Protein AF-0000000087634430 (afdb_homodimer)

Nearest PDB structures (foldseek):
  4m4r-assembly3_E  TM=9.318E-01  e=1.344E-32  Homo sapiens
  8tv1-assembly1_C  TM=9.055E-01  e=3.245E-29  Homo sapiens
  2x11-assembly1_A  TM=8.859E-01  e=1.292E-27  Homo sapiens
  8tv5-assembly1_F  TM=9.088E-01  e=1.309E-26  Homo sapiens
  3mx0-assembly2_C  TM=8.850E-01  e=1.309E-26  Homo sapiens

Radius of gyration: 27.35 Å; Cα contacts (8 Å, |Δi|>4): 1348; chains: 2; bounding box: 59×90×73 Å

Foldseek 3Di:
DQPCPVPPPDQKDFQDKQQPDPDDQPWAKPPPLAKDWDWDADPVRDIGIKIWGAPLLDPFAKMKTKGFWTFPAPAFKKKKKWKKAFADPVLDPPRVGDEDQKKWKWKFADQDRDADNCPPHRDCPPTGTFDIDGFPDHHRDPDPGDIGIDMTMAGRHDHRTMMMMMIDRRTGMMTGMMIMIFGWAPWDADQQWIWHIGGEDGDQADKDKTFTDGHPQKDWDFDDFIWIAGRRRGIDDTHGHIGGHPQWDDDDNNHDTHGPPD/DQPCPVPPPDQKDFQDKQQPDPDDQPWAKPPPLAKDWDWDADPVRDIGIKIWGAPLLDPFAKMKTKGFWTFPAPAFKKKKKWKKAFADPVLDPPRVGDEDQKKWKWKFADQDRDADNCPPHRDCPPTGTQDIDGFPDHHRDPDPGDIGIDMTMAGRHDHRTMMMMMIDRRTGMMTGMMIMIFGWAPWDADQQWIWHIGGEDGDQADKDKTFTDGHPQKDWDFDDFIWIAGRRRGIDDTHGHIGGHPQWDDDDNNHDTHGPPD

Sequence (524 aa):
LALDDKSGANKDKTLMDTKWATTELAWTAHPETGWEEVSGYDDAMNPIRTYQVCNVRELNQNNWLRSDFIPRKDVLRVYVEMKFTVRDCNSI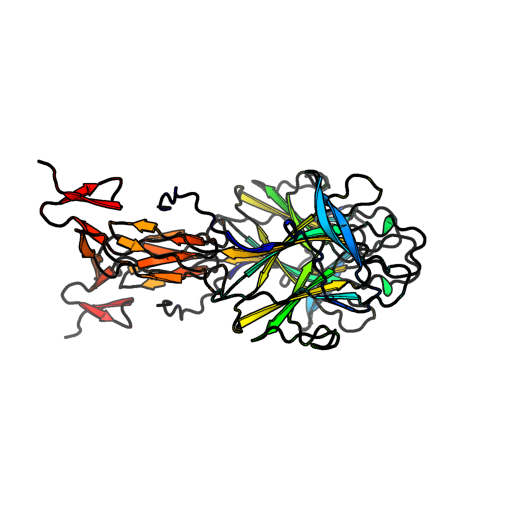PNIPGSCKETFNLFYYESDSDSATATSPFWMENPYVKVDTIAPDESFSMLESGRVNTKVRSFGPLSKAGFYLAFQDLGACMSLISVRVFYKKCSTTIANFAVFPETATGAEATSLVIAPGTCVPNALEVSVPLKLYCNGDGEWMVPVGACTCMAGFEPAMKDTQSLVTGRLALDDKSGANKDKTLMDTKWATTELAWTAHPETGWEEVSGYDDAMNPIRTYQVCNVRELNQNNWLRSDFIPRKDVLRVYVEMKFTVRDCNSIPNIPGSCKETFNLFYYESDSDSATATSPFWMENPYVKVDTIAPDESFSMLESGRVNTKVRSFGPLSKAGFYLAFQDLGACMSLISVRVFYKKCSTTIANFAVFPETATGAEATSLVIAPGTCVPNALEVSVPLKLYCNGDGEWMVPVGACTCMAGFEPAMKDTQSLVTGR

Secondary structure (DSSP, 8-state):
------S---SEEEEEEGGG--S---PEEESTTTSEEEEEE-TT--EEEEEEEE-TTSSS--EEEE---EE-TT-S-EEEEEEEEEB-GGGSTT--S--B--EEEEEEEESSS---SSSS-SSTTTSEEEEEE--S--B-SSS----EEEEEEE----SSEEEEEEEESSBEEEEEEEEEEEEEEPPEEETTEEE--EE--SSTT--EEEE-EEPTTEEEEEEEEEEEE-TTS-EEEEEEEEEEPTTEEEETTTTEEEE---/----------SEEEEEEGGG--S---PEEESTTTSEEEEEE-TT--EEEEEEEE-TTSSS--EEEE---EE-TT-S-EEEEEEEEEB-GGGSTT--S--B--EEEEEEEESSS---SSSS-SSTTTSEEEEEE--S--B-SSSS---EEEEEEE----SSEEEEEEEESSBEEEEEEEEEEEEEEPPEEETTEEE--EE--SSTT--EEEE-EEPTTEEEEEEEEEEEE-TTS-EEEEEEEEEEPTTEEEETTTTEEEE---

Structure (mmCIF, N/CA/C/O backbone):
data_AF-0000000087634430-model_v1
#
loop_
_entity.id
_entity.type
_entity.pdbx_description
1 polymer 'receptor protein-tyrosine kinase'
#
loop_
_atom_site.group_PDB
_atom_site.id
_atom_site.type_symbol
_atom_site.label_atom_id
_atom_site.label_alt_id
_atom_site.label_comp_id
_atom_site.label_asym_id
_atom_site.label_entity_id
_atom_site.label_seq_id
_atom_site.pdbx_PDB_ins_code
_atom_site.Cartn_x
_atom_site.Cartn_y
_atom_site.Cartn_z
_atom_site.occupancy
_atom_site.B_iso_or_equiv
_atom_site.auth_seq_id
_atom_site.auth_comp_id
_atom_site.auth_asym_id
_atom_site.auth_atom_id
_atom_site.pdbx_PDB_model_num
ATOM 1 N N . LEU A 1 1 ? 4.633 16.234 17.688 1 29.11 1 LEU A N 1
ATOM 2 C CA . LEU A 1 1 ? 3.727 16.094 18.812 1 29.11 1 LEU A CA 1
ATOM 3 C C . LEU A 1 1 ? 2.535 15.219 18.453 1 29.11 1 LEU A C 1
ATOM 5 O O . LEU A 1 1 ? 1.63 15.656 17.734 1 29.11 1 LEU A O 1
ATOM 9 N N . ALA A 1 2 ? 2.768 14 18.312 1 38 2 ALA A N 1
ATOM 10 C CA . ALA A 1 2 ? 1.656 13.055 18.203 1 38 2 ALA A CA 1
ATOM 11 C C . ALA A 1 2 ? 0.63 13.297 19.312 1 38 2 ALA A C 1
ATOM 13 O O . ALA A 1 2 ? 0.979 13.336 20.5 1 38 2 ALA A O 1
ATOM 14 N N . LEU A 1 3 ? -0.411 14.094 19.062 1 42.62 3 LEU A N 1
ATOM 15 C CA . LEU A 1 3 ? -1.459 14.148 20.078 1 42.62 3 LEU A CA 1
ATOM 16 C C . LEU A 1 3 ? -1.725 12.758 20.656 1 42.62 3 LEU A C 1
ATOM 18 O O . LEU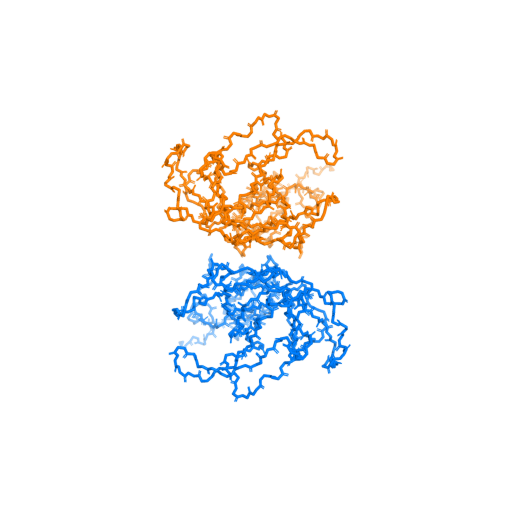 A 1 3 ? -1.618 11.758 19.938 1 42.62 3 LEU A O 1
ATOM 22 N N . ASP A 1 4 ? -1.306 12.609 21.906 1 40.81 4 ASP A N 1
ATOM 23 C CA . ASP A 1 4 ? -1.642 11.422 22.688 1 40.81 4 ASP A CA 1
ATOM 24 C C . ASP A 1 4 ? -3.037 10.914 22.328 1 40.81 4 ASP A C 1
ATOM 26 O O . ASP A 1 4 ? -4.039 11.438 22.828 1 40.81 4 ASP A O 1
ATOM 30 N N . ASP A 1 5 ? -3.209 10.703 21.25 1 44.41 5 ASP A N 1
ATOM 31 C CA . ASP A 1 5 ? -4.523 10.109 21.031 1 44.41 5 ASP A CA 1
ATOM 32 C C . ASP A 1 5 ? -4.715 8.875 21.906 1 44.41 5 ASP A C 1
ATOM 34 O O . ASP A 1 5 ? -4.434 7.754 21.469 1 44.41 5 ASP A O 1
ATOM 38 N N . LYS A 1 6 ? -4.41 8.945 23.219 1 38.25 6 LYS A N 1
ATOM 39 C CA . LYS A 1 6 ? -4.762 7.879 24.156 1 38.25 6 LYS A CA 1
ATOM 40 C C . LYS A 1 6 ? -6.164 7.344 23.875 1 38.25 6 LYS A C 1
ATOM 42 O O . LYS A 1 6 ? -6.633 6.43 24.562 1 38.25 6 LYS A O 1
ATOM 47 N N . SER A 1 7 ? -7.086 8.125 23.375 1 41.5 7 SER A N 1
ATOM 48 C CA . SER A 1 7 ? -8.344 7.391 23.328 1 41.5 7 SER A CA 1
ATOM 49 C C . SER A 1 7 ? -8.273 6.25 22.312 1 41.5 7 SER A C 1
ATOM 51 O O . SER A 1 7 ? -8 6.477 21.141 1 41.5 7 SER A O 1
ATOM 53 N N . GLY A 1 8 ? -7.695 5.242 22.578 1 45.12 8 GLY A N 1
ATOM 54 C CA . GLY A 1 8 ? -7.641 3.92 21.969 1 45.12 8 GLY A CA 1
ATOM 55 C C . GLY A 1 8 ? -8.734 3.686 20.953 1 45.12 8 GLY A C 1
ATOM 56 O O . GLY A 1 8 ? -9.148 2.547 20.734 1 45.12 8 GLY A O 1
ATOM 57 N N . ALA A 1 9 ? -9.508 4.742 20.672 1 54.06 9 ALA A N 1
ATOM 58 C CA . ALA A 1 9 ? -10.672 4.406 19.875 1 54.06 9 ALA A CA 1
ATOM 59 C C . ALA A 1 9 ? -10.258 3.773 18.547 1 54.06 9 ALA A C 1
ATOM 61 O O . ALA A 1 9 ? -9.195 4.094 18 1 54.06 9 ALA A O 1
ATOM 62 N N . ASN A 1 10 ? -10.938 2.701 18.219 1 62.97 10 ASN A N 1
ATOM 63 C CA . ASN A 1 10 ? -10.742 1.816 17.062 1 62.97 10 ASN A CA 1
ATOM 64 C C . ASN A 1 10 ? -10.742 2.592 15.75 1 62.97 10 ASN A C 1
ATOM 66 O O . ASN A 1 10 ? -11.773 3.133 15.352 1 62.97 10 ASN A O 1
ATOM 70 N N . LYS A 1 11 ? -9.625 2.988 15.18 1 85.94 11 LYS A N 1
ATOM 71 C CA . LYS A 1 11 ? -9.469 3.709 13.922 1 85.94 11 LYS A CA 1
ATOM 72 C C . LYS A 1 11 ? -10.117 2.953 12.773 1 85.94 11 LYS A C 1
ATOM 74 O O . LYS A 1 11 ? -10.469 3.549 11.75 1 85.94 11 LYS A O 1
ATOM 79 N N . ASP A 1 12 ? -10.375 1.751 13.078 1 92.25 12 ASP A N 1
ATOM 80 C CA . ASP A 1 12 ? -10.969 0.952 12.008 1 92.25 12 ASP A CA 1
ATOM 81 C C . ASP A 1 12 ? -12.461 0.738 12.25 1 92.25 12 ASP A C 1
ATOM 83 O O . ASP A 1 12 ? -12.867 0.308 13.328 1 92.25 12 ASP A O 1
ATOM 87 N N . LYS A 1 13 ? -13.234 1.145 11.328 1 93.88 13 LYS A N 1
ATOM 88 C CA . LYS A 1 13 ? -14.672 0.865 11.344 1 93.88 13 LYS A CA 1
ATOM 89 C C . LYS A 1 13 ? -15.039 -0.196 10.312 1 93.88 13 LYS A C 1
ATOM 91 O O . LYS A 1 13 ? -14.68 -0.074 9.141 1 93.88 13 LYS A O 1
ATOM 96 N N . THR A 1 14 ? -15.805 -1.183 10.727 1 95.88 14 THR A N 1
ATOM 97 C CA . THR A 1 14 ? -16.078 -2.344 9.891 1 95.88 14 THR A CA 1
ATOM 98 C C . THR A 1 14 ? -17.375 -2.156 9.109 1 95.88 14 THR A C 1
ATOM 100 O O . THR A 1 14 ? -18.391 -1.76 9.68 1 95.88 14 THR A O 1
ATOM 103 N N . LEU A 1 15 ? -17.344 -2.391 7.832 1 96.56 15 LEU A N 1
ATOM 104 C CA . LEU A 1 15 ? -18.531 -2.371 6.984 1 96.56 15 LEU A CA 1
ATOM 105 C C . LEU A 1 15 ? -19.094 -3.773 6.824 1 96.56 15 LEU A C 1
ATOM 107 O O . LEU A 1 15 ? -20.312 -3.943 6.734 1 96.56 15 LEU A O 1
ATOM 111 N N . MET A 1 16 ? -18.219 -4.711 6.68 1 96.38 16 MET A N 1
ATOM 112 C CA . MET A 1 16 ? -18.594 -6.113 6.52 1 96.38 16 MET A CA 1
ATOM 113 C C . MET A 1 16 ? -17.531 -7.027 7.113 1 96.38 16 MET A C 1
ATOM 115 O O . MET A 1 16 ? -16.328 -6.785 6.945 1 96.38 16 MET A O 1
ATOM 119 N N . ASP A 1 17 ? -17.953 -8.023 7.844 1 95.56 17 ASP A N 1
ATOM 120 C CA . ASP A 1 17 ? -17.047 -9.039 8.398 1 95.56 17 ASP A CA 1
ATOM 121 C C . ASP A 1 17 ? -17.703 -10.414 8.383 1 95.56 17 ASP A C 1
ATOM 123 O O . ASP A 1 17 ? -18.625 -10.688 9.148 1 95.56 17 ASP A O 1
ATOM 127 N N . THR A 1 18 ? -17.172 -11.273 7.566 1 94.81 18 THR A N 1
ATOM 128 C CA . THR A 1 18 ? -17.797 -12.586 7.402 1 94.81 18 THR A CA 1
ATOM 129 C C . THR A 1 18 ? -17.469 -13.492 8.586 1 94.81 18 THR A C 1
ATOM 131 O O . THR A 1 18 ? -18.109 -14.523 8.781 1 94.81 18 THR A O 1
ATOM 134 N N . LYS A 1 19 ? -16.484 -13.148 9.383 1 89 19 LYS A N 1
ATOM 135 C CA . LYS A 1 19 ? -16.094 -13.945 10.547 1 89 19 LYS A CA 1
ATOM 136 C C . LYS A 1 19 ? -17.25 -14.078 11.531 1 89 19 LYS A C 1
ATOM 138 O O . LYS A 1 19 ? -17.344 -15.07 12.25 1 89 19 LYS A O 1
ATOM 143 N N . TRP A 1 20 ? -18.109 -13.102 11.516 1 86 20 TRP A N 1
ATOM 144 C CA . TRP A 1 20 ? -19.156 -13.055 12.539 1 86 20 TRP A CA 1
ATOM 145 C C . TRP A 1 20 ? -20.516 -13.406 11.945 1 86 20 TRP A C 1
ATOM 147 O O . TRP A 1 20 ? -21.547 -13.234 12.594 1 86 20 TRP A O 1
ATOM 157 N N . ALA A 1 21 ? -20.438 -13.844 10.734 1 85.81 21 ALA A N 1
ATOM 158 C CA . ALA A 1 21 ? -21.703 -14.203 10.102 1 85.81 21 ALA A CA 1
ATOM 159 C C . ALA A 1 21 ? -22.328 -15.43 10.773 1 85.81 21 ALA A C 1
ATOM 161 O O . ALA A 1 21 ? -21.625 -16.422 11.023 1 85.81 21 ALA A O 1
ATOM 162 N N . THR A 1 22 ? -23.562 -15.398 11.164 1 79.94 22 THR A N 1
ATOM 163 C CA . THR A 1 22 ? -24.25 -16.484 11.852 1 79.94 22 THR A CA 1
ATOM 164 C C . THR A 1 22 ? -25.141 -17.25 10.875 1 79.94 22 THR A C 1
ATOM 166 O O . THR A 1 22 ? -25.719 -18.281 11.242 1 79.94 22 THR A O 1
ATOM 169 N N . THR A 1 23 ? -25.391 -16.672 9.805 1 84.69 23 THR A N 1
ATOM 170 C CA . THR A 1 23 ? -26.156 -17.328 8.75 1 84.69 23 THR A CA 1
ATOM 171 C C . THR A 1 23 ? -25.297 -17.5 7.496 1 84.69 23 THR A C 1
ATOM 173 O O . THR A 1 23 ? -24.156 -17.047 7.449 1 84.69 23 THR A O 1
ATOM 176 N N . GLU A 1 24 ? -25.875 -18.203 6.59 1 90.25 24 GLU A N 1
ATOM 177 C CA . GLU A 1 24 ? -25.172 -18.375 5.32 1 90.25 24 GLU A CA 1
ATOM 178 C C . GLU A 1 24 ? -24.875 -17.016 4.668 1 90.25 24 GLU A C 1
ATOM 180 O O . GLU A 1 24 ? -25.719 -16.125 4.684 1 90.25 24 GLU A O 1
ATOM 185 N N . LEU A 1 25 ? -23.703 -16.953 4.129 1 93.19 25 LEU A N 1
ATOM 186 C CA . LEU A 1 25 ? -23.344 -15.727 3.414 1 93.19 25 LEU A CA 1
ATOM 187 C C . LEU A 1 25 ? -24.109 -15.625 2.1 1 93.19 25 LEU A C 1
ATOM 189 O O . LEU A 1 25 ? -24.625 -14.555 1.762 1 93.19 25 LEU A O 1
ATOM 193 N N . ALA A 1 26 ? -24.266 -16.766 1.419 1 94.5 26 ALA A N 1
ATOM 194 C CA . ALA A 1 26 ? -25.047 -16.875 0.197 1 94.5 26 ALA A CA 1
ATOM 195 C C . ALA A 1 26 ? -24.547 -15.914 -0.873 1 94.5 26 ALA A C 1
ATOM 197 O O . ALA A 1 26 ? -25.328 -15.211 -1.51 1 94.5 26 ALA A O 1
ATOM 198 N N . TRP A 1 27 ? -23.219 -15.836 -0.969 1 97.44 27 TRP A N 1
ATOM 199 C CA . TRP A 1 27 ? -22.641 -15.055 -2.062 1 97.44 27 TRP A CA 1
ATOM 200 C C . TRP A 1 27 ? -22.906 -15.734 -3.406 1 97.44 27 TRP A C 1
ATOM 202 O O . TRP A 1 27 ? -23.266 -16.906 -3.457 1 97.44 27 TRP A O 1
ATOM 212 N N . THR A 1 28 ? -22.828 -14.953 -4.512 1 97.75 28 THR A N 1
ATOM 213 C CA . THR A 1 28 ? -23.172 -15.469 -5.832 1 97.75 28 THR A CA 1
ATOM 214 C C . THR A 1 28 ? -21.922 -16.062 -6.512 1 97.75 28 THR A C 1
ATOM 216 O O . THR A 1 28 ? -20.922 -15.359 -6.695 1 97.75 28 THR A O 1
ATOM 219 N N . ALA A 1 29 ? -22 -17.297 -6.746 1 97.38 29 ALA A N 1
ATOM 220 C CA . ALA A 1 29 ? -20.906 -17.984 -7.434 1 97.38 29 ALA A CA 1
ATOM 221 C C . ALA A 1 29 ? -21.234 -18.188 -8.906 1 97.38 29 ALA A C 1
ATOM 223 O O . ALA A 1 29 ? -22.391 -18.422 -9.273 1 97.38 29 ALA A O 1
ATOM 224 N N . HIS A 1 30 ? -20.219 -18.094 -9.797 1 96.62 30 HIS A N 1
ATOM 225 C CA . HIS A 1 30 ? -20.359 -18.406 -11.211 1 96.62 30 HIS A CA 1
ATOM 226 C C . HIS A 1 30 ? -19.094 -19.047 -11.758 1 96.62 30 HIS A C 1
ATOM 228 O O . HIS A 1 30 ? -18.016 -18.469 -11.68 1 96.62 30 HIS A O 1
ATOM 234 N N . PRO A 1 31 ? -19.125 -20.156 -12.469 1 95.75 31 PRO A N 1
ATOM 235 C CA . PRO A 1 31 ? -20.328 -21 -12.492 1 95.75 31 PRO A CA 1
ATOM 236 C C . PRO A 1 31 ? -20.719 -21.5 -11.102 1 95.75 31 PRO A C 1
ATOM 238 O O . PRO A 1 31 ? -19.969 -21.328 -10.141 1 95.75 31 PRO A O 1
ATOM 241 N N . GLU A 1 32 ? -21.906 -22.094 -10.953 1 92.5 32 GLU A N 1
ATOM 242 C CA . GLU A 1 32 ? -22.438 -22.547 -9.664 1 92.5 32 GLU A CA 1
ATOM 243 C C . GLU A 1 32 ? -21.547 -23.625 -9.055 1 92.5 32 GLU A C 1
ATOM 245 O O . GLU A 1 32 ? -21.51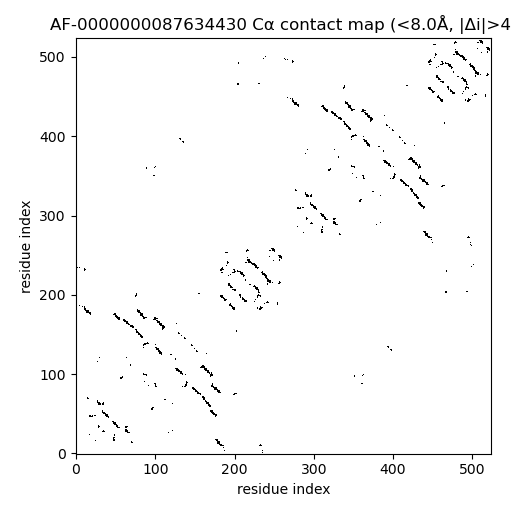6 -23.797 -7.836 1 92.5 32 GLU A O 1
ATOM 250 N N . THR A 1 33 ? -20.844 -24.266 -9.844 1 90.94 33 THR A N 1
ATOM 251 C CA . THR A 1 33 ? -20 -25.359 -9.391 1 90.94 33 THR A CA 1
ATOM 252 C C . THR A 1 33 ? -18.594 -24.875 -9.047 1 90.94 33 THR A C 1
ATOM 254 O O . THR A 1 33 ? -17.734 -25.656 -8.641 1 90.94 33 THR A O 1
ATOM 257 N N . GLY A 1 34 ? -18.344 -23.594 -9.266 1 94.69 34 GLY A N 1
ATOM 258 C CA . GLY A 1 34 ? -17.016 -23.078 -8.977 1 94.69 34 GLY A CA 1
ATOM 259 C C . GLY A 1 34 ? -16.719 -22.984 -7.492 1 94.69 34 GLY A C 1
ATOM 260 O O . GLY A 1 34 ? -16.188 -23.922 -6.902 1 94.69 34 GLY A O 1
ATOM 261 N N . TRP A 1 35 ? -17.156 -21.859 -6.918 1 97.06 35 TRP A N 1
ATOM 262 C CA . TRP A 1 35 ? -16.953 -21.641 -5.488 1 97.06 35 TRP A CA 1
ATOM 263 C C . TRP A 1 35 ? -18.078 -22.281 -4.68 1 97.06 35 TRP A C 1
ATOM 265 O O . TRP A 1 35 ? -19.25 -22.219 -5.07 1 97.06 35 TRP A O 1
ATOM 275 N N . GLU A 1 36 ? -17.719 -22.906 -3.578 1 96.25 36 GLU A N 1
ATOM 276 C CA . GLU A 1 36 ? -18.688 -23.531 -2.693 1 96.25 36 GLU A CA 1
ATOM 277 C C . GLU A 1 36 ? -18.594 -22.984 -1.275 1 96.25 36 GLU A C 1
ATOM 279 O O . GLU A 1 36 ? -17.484 -22.781 -0.76 1 96.25 36 GLU A O 1
ATOM 284 N N . GLU A 1 37 ? -19.719 -22.688 -0.708 1 95.5 37 GLU A N 1
ATOM 285 C CA . GLU A 1 37 ? -19.734 -22.266 0.691 1 95.5 37 GLU A CA 1
ATOM 286 C C . GLU A 1 37 ? -19.641 -23.469 1.626 1 95.5 37 GLU A C 1
ATOM 288 O O . GLU A 1 37 ? -20.359 -24.469 1.443 1 95.5 37 GLU A O 1
ATOM 293 N N . VAL A 1 38 ? -18.812 -23.422 2.541 1 91.81 38 VAL A N 1
ATOM 294 C CA . VAL A 1 38 ? -18.594 -24.531 3.467 1 91.81 38 VAL A CA 1
ATOM 295 C C . VAL A 1 38 ? -18.625 -24.016 4.902 1 91.81 38 VAL A C 1
ATOM 297 O O . VAL A 1 38 ? -18.047 -22.969 5.203 1 91.81 38 VAL A O 1
ATOM 300 N N . SER A 1 39 ? -19.312 -24.812 5.68 1 86.69 39 SER A N 1
ATOM 301 C CA . SER A 1 39 ? -19.312 -24.469 7.102 1 86.69 39 SER A CA 1
ATOM 302 C C . SER A 1 39 ? -18.109 -25.047 7.82 1 86.69 39 SER A C 1
ATOM 304 O O . SER A 1 39 ? -17.656 -26.156 7.5 1 86.69 39 SER A O 1
ATOM 306 N N . GLY A 1 40 ? -17.531 -24.188 8.609 1 80.56 40 GLY A N 1
ATOM 307 C CA . GLY A 1 40 ? -16.406 -24.641 9.406 1 80.56 40 GLY A CA 1
ATOM 308 C C . GLY A 1 40 ? -16.312 -23.969 10.766 1 80.56 40 GLY A C 1
ATOM 309 O O . GLY A 1 40 ? -17.312 -23.484 11.289 1 80.56 40 GLY A O 1
ATOM 310 N N . TYR A 1 41 ? -15.242 -24.328 11.445 1 76.94 41 TYR A N 1
ATOM 311 C CA . TYR A 1 41 ? -15 -23.734 12.75 1 76.94 41 TYR A CA 1
ATOM 312 C C . TYR A 1 41 ? -13.656 -23.016 12.789 1 76.94 41 TYR A C 1
ATOM 314 O O . TYR A 1 41 ? -12.695 -23.453 12.148 1 76.94 41 TYR A O 1
ATOM 322 N N . ASP A 1 42 ? -13.641 -21.875 13.438 1 76.44 42 ASP A N 1
ATOM 323 C CA . ASP A 1 42 ? -12.359 -21.203 13.633 1 76.44 42 ASP A CA 1
ATOM 324 C C . ASP A 1 42 ? -11.594 -21.812 14.797 1 76.44 42 ASP A C 1
ATOM 326 O O . ASP A 1 42 ? -12 -22.844 15.344 1 76.44 42 ASP A O 1
ATOM 330 N N . ASP A 1 43 ? -10.391 -21.219 15.055 1 74.81 43 ASP A N 1
ATOM 331 C CA . ASP A 1 43 ? -9.539 -21.75 16.109 1 74.81 43 ASP A CA 1
ATOM 332 C C . ASP A 1 43 ? -10.258 -21.719 17.469 1 74.81 43 ASP A C 1
ATOM 334 O O . ASP A 1 43 ? -9.977 -22.547 18.344 1 74.81 43 ASP A O 1
ATOM 338 N N . ALA A 1 44 ? -11.195 -20.797 17.625 1 78.12 44 ALA A N 1
ATOM 339 C CA . ALA A 1 44 ? -11.953 -20.656 18.875 1 78.12 44 ALA A CA 1
ATOM 340 C C . ALA A 1 44 ? -13.234 -21.484 18.828 1 78.12 44 ALA A C 1
ATOM 342 O O . ALA A 1 44 ? -14.102 -21.344 19.703 1 78.12 44 ALA A O 1
ATOM 343 N N . MET A 1 45 ? -13.406 -22.297 17.828 1 79.06 45 MET A N 1
ATOM 344 C CA . MET A 1 45 ? -14.523 -23.219 17.641 1 79.06 45 MET A CA 1
ATOM 345 C C . MET A 1 45 ? -15.812 -22.469 17.359 1 79.06 45 MET A C 1
ATOM 347 O O . MET A 1 45 ? -16.906 -22.953 17.641 1 79.06 45 MET A O 1
ATOM 351 N N . ASN A 1 46 ? -15.602 -21.266 16.938 1 80 46 ASN A N 1
ATOM 352 C CA . ASN A 1 46 ? -16.781 -20.562 16.422 1 80 46 ASN A CA 1
ATOM 353 C C . ASN A 1 46 ? -17.109 -20.984 14.992 1 80 46 ASN A C 1
ATOM 355 O O . ASN A 1 46 ? -16.219 -21.188 14.18 1 80 46 ASN A O 1
ATOM 359 N N . PRO A 1 47 ? -18.422 -21.188 14.898 1 83.06 47 PRO A N 1
ATOM 360 C CA . PRO A 1 47 ? -18.797 -21.516 13.516 1 83.06 47 PRO A CA 1
ATOM 361 C C . PRO A 1 47 ? -18.469 -20.391 12.539 1 83.06 47 PRO A C 1
ATOM 363 O O . PRO A 1 47 ? -18.672 -19.219 12.852 1 83.06 47 PRO A O 1
ATOM 366 N N . ILE A 1 48 ? -17.828 -20.781 11.422 1 86.62 48 ILE A N 1
ATOM 367 C CA . ILE A 1 48 ? -17.547 -19.797 10.383 1 86.62 48 ILE A CA 1
ATOM 368 C C . ILE A 1 48 ? -17.984 -20.344 9.023 1 86.62 48 ILE A C 1
ATOM 370 O O . ILE A 1 48 ? -18.078 -21.547 8.844 1 86.62 48 ILE A O 1
ATOM 374 N N . ARG A 1 49 ? -18.359 -19.469 8.195 1 90.12 49 ARG A N 1
ATOM 375 C CA . ARG A 1 49 ? -18.688 -19.797 6.812 1 90.12 49 ARG A CA 1
ATOM 376 C C . ARG A 1 49 ? -17.531 -19.453 5.879 1 90.12 49 ARG A C 1
ATOM 378 O O . ARG A 1 49 ? -17.016 -18.328 5.918 1 90.12 49 ARG A O 1
ATOM 385 N N . THR A 1 50 ? -17.094 -20.422 5.129 1 92.75 50 THR A N 1
ATOM 386 C CA . THR A 1 50 ? -15.961 -20.219 4.234 1 92.75 50 THR A CA 1
ATOM 387 C C . THR A 1 50 ? -16.344 -20.547 2.793 1 92.75 50 THR A C 1
ATOM 389 O O . THR A 1 50 ? -17.375 -21.203 2.551 1 92.75 50 THR A O 1
ATOM 392 N N . TYR A 1 51 ? -15.703 -19.984 1.871 1 96.38 51 TYR A N 1
ATOM 393 C CA . TYR A 1 51 ? -15.844 -20.375 0.471 1 96.38 51 TYR A CA 1
ATOM 394 C C . TYR A 1 51 ? -14.609 -21.125 -0.018 1 96.38 51 TYR A C 1
ATOM 396 O O . TYR A 1 51 ? -13.484 -20.766 0.32 1 96.38 51 TYR A O 1
ATOM 404 N N . GLN A 1 52 ? -14.82 -22.172 -0.762 1 95.81 52 GLN A N 1
ATOM 405 C CA . GLN A 1 52 ? -13.719 -22.984 -1.257 1 95.81 52 GLN A CA 1
ATOM 406 C C . GLN A 1 52 ? -13.867 -23.266 -2.752 1 95.81 52 GLN A C 1
ATOM 408 O O . GLN A 1 52 ? -14.977 -23.312 -3.273 1 95.81 52 GLN A O 1
ATOM 413 N N . VAL A 1 53 ? -12.773 -23.375 -3.428 1 94.94 53 VAL A N 1
ATOM 414 C CA . VAL A 1 53 ? -12.727 -23.75 -4.84 1 94.94 53 VAL A CA 1
ATOM 415 C C . VAL A 1 53 ? -11.492 -24.594 -5.109 1 94.94 53 VAL A C 1
ATOM 417 O O . VAL A 1 53 ? -10.43 -24.359 -4.543 1 94.94 53 VAL A O 1
ATOM 420 N N . CYS A 1 54 ? -11.688 -25.719 -5.871 1 89.5 54 CYS A N 1
ATOM 421 C CA . CYS A 1 54 ? -10.578 -26.578 -6.258 1 89.5 54 CYS A CA 1
ATOM 422 C C . CYS A 1 54 ? -10.898 -27.359 -7.52 1 89.5 54 CYS A C 1
ATOM 424 O O . CYS A 1 54 ? -11.031 -28.594 -7.48 1 89.5 54 CYS A O 1
ATOM 426 N N . ASN A 1 55 ? -10.984 -26.641 -8.617 1 87.75 55 ASN A N 1
ATOM 427 C CA . ASN A 1 55 ? -11.328 -27.281 -9.883 1 87.75 55 ASN A CA 1
ATOM 428 C C . ASN A 1 55 ? -10.109 -27.422 -10.789 1 87.75 55 ASN A C 1
ATOM 430 O O . ASN A 1 55 ? -10.172 -27.109 -11.977 1 87.75 55 ASN A O 1
ATOM 434 N N . VAL A 1 56 ? -9.047 -27.859 -10.234 1 83.31 56 VAL A N 1
ATOM 435 C CA . VAL A 1 56 ? -7.762 -27.859 -10.922 1 83.31 56 VAL A CA 1
ATOM 436 C C . VAL A 1 56 ? -7.699 -29.016 -11.906 1 83.31 56 VAL A C 1
ATOM 438 O O . VAL A 1 56 ? -6.801 -29.062 -12.75 1 83.31 56 VAL A O 1
ATOM 441 N N . ARG A 1 57 ? -8.586 -29.984 -11.828 1 78.81 57 ARG A N 1
ATOM 442 C CA . ARG A 1 57 ? -8.609 -31.125 -12.742 1 78.81 57 ARG A CA 1
ATOM 443 C C . ARG A 1 57 ? -9.227 -30.75 -14.078 1 78.81 57 ARG A C 1
ATOM 445 O O . ARG A 1 57 ? -9.055 -31.453 -15.078 1 78.81 57 ARG A O 1
ATOM 452 N N . GLU A 1 58 ? -9.953 -29.656 -14.07 1 78.75 58 GLU A N 1
ATOM 453 C CA . GLU A 1 58 ? -10.602 -29.172 -15.281 1 78.75 58 GLU A CA 1
ATOM 454 C C . GLU A 1 58 ? -9.797 -28.062 -15.938 1 78.75 58 GLU A C 1
ATOM 456 O O . GLU A 1 58 ? -9.117 -27.297 -15.25 1 78.75 58 GLU A O 1
ATOM 461 N N . LEU A 1 59 ? -9.781 -27.953 -17.312 1 76 59 LEU A N 1
ATOM 462 C CA . LEU A 1 59 ? -9.039 -26.953 -18.047 1 76 59 LEU A CA 1
ATOM 463 C C . LEU A 1 59 ? -9.797 -25.625 -18.062 1 76 59 LEU A C 1
ATOM 465 O O . LEU A 1 59 ? -11.008 -25.594 -17.875 1 76 59 LEU A O 1
ATOM 469 N N . ASN A 1 60 ? -9.117 -24.531 -18.297 1 79.62 60 ASN A N 1
ATOM 470 C CA . ASN A 1 60 ? -9.68 -23.203 -18.516 1 79.62 60 ASN A CA 1
ATOM 471 C C . ASN A 1 60 ? -10.562 -22.766 -17.359 1 79.62 60 ASN A C 1
ATOM 473 O O . ASN A 1 60 ? -11.695 -22.344 -17.562 1 79.62 60 ASN A O 1
ATOM 477 N N . GLN A 1 61 ? -10.008 -22.906 -16.219 1 87.5 61 GLN A N 1
ATOM 478 C CA . GLN A 1 61 ? -10.742 -22.516 -15.023 1 87.5 61 GLN A CA 1
ATOM 479 C C . GLN A 1 61 ? -11 -21.016 -15 1 87.5 61 GLN A C 1
ATOM 481 O O . GLN A 1 61 ? -10.133 -20.219 -15.383 1 87.5 61 GLN A O 1
ATOM 486 N N . ASN A 1 62 ? -12.125 -20.562 -14.711 1 93.38 62 ASN A N 1
ATOM 487 C CA . ASN A 1 62 ? -12.586 -19.188 -14.516 1 93.38 62 ASN A CA 1
ATOM 488 C C . ASN A 1 62 ? -13.773 -19.125 -13.57 1 93.38 62 ASN A C 1
ATOM 490 O O . ASN A 1 62 ? -14.914 -18.953 -14.008 1 93.38 62 ASN A O 1
ATOM 494 N N . ASN A 1 63 ? -13.516 -19.219 -12.281 1 96.31 63 ASN A N 1
ATOM 495 C CA . ASN A 1 63 ? -14.547 -19.297 -11.25 1 96.31 63 ASN A CA 1
ATOM 496 C C . ASN A 1 63 ? -14.68 -17.969 -10.484 1 96.31 63 ASN A C 1
ATOM 498 O O . ASN A 1 63 ? -13.688 -17.453 -9.984 1 96.31 63 ASN A O 1
ATOM 502 N N . TRP A 1 64 ? -15.883 -17.469 -10.469 1 97.94 64 TRP A N 1
ATOM 503 C CA . TRP A 1 64 ? -16.125 -16.172 -9.859 1 97.94 64 TRP A CA 1
ATOM 504 C C . TRP A 1 64 ? -16.984 -16.312 -8.602 1 97.94 64 TRP A C 1
ATOM 506 O O . TRP A 1 64 ? -17.844 -17.188 -8.523 1 97.94 64 TRP A O 1
ATOM 516 N N . LEU A 1 65 ? -16.719 -15.516 -7.617 1 98.38 65 LEU A N 1
ATOM 517 C CA . LEU A 1 65 ? -17.484 -15.352 -6.395 1 98.38 65 LEU A CA 1
ATOM 518 C C . LEU A 1 65 ? -17.75 -13.875 -6.105 1 98.38 65 LEU A C 1
ATOM 520 O O . LEU A 1 65 ? -16.812 -13.086 -6.023 1 98.38 65 LEU A O 1
ATOM 524 N N . ARG A 1 66 ? -19 -13.453 -5.996 1 98.38 66 ARG A N 1
ATOM 525 C CA . ARG A 1 66 ? -19.359 -12.062 -5.738 1 98.38 66 ARG A CA 1
ATOM 526 C C . ARG A 1 66 ? -20.047 -11.906 -4.391 1 98.38 66 ARG A C 1
ATOM 528 O O . ARG A 1 66 ? -20.969 -12.656 -4.078 1 98.38 66 ARG A O 1
ATOM 535 N N . SER A 1 67 ? -19.625 -10.977 -3.643 1 98.19 67 SER A N 1
ATOM 536 C CA . SER A 1 67 ? -20.234 -10.703 -2.342 1 98.19 67 SER A CA 1
ATOM 537 C C . SER A 1 67 ? -21.609 -10.062 -2.492 1 98.19 67 SER A C 1
ATOM 539 O O . SER A 1 67 ? -22.031 -9.742 -3.605 1 98.19 67 SER A O 1
ATOM 541 N N . ASP A 1 68 ? -22.203 -9.914 -1.324 1 97.06 68 ASP A N 1
ATOM 542 C CA . ASP A 1 68 ? -23.391 -9.062 -1.275 1 97.06 68 ASP A CA 1
ATOM 543 C C . ASP A 1 68 ? -23.016 -7.586 -1.348 1 97.06 68 ASP A C 1
ATOM 545 O O . ASP A 1 68 ? -21.844 -7.234 -1.267 1 97.06 68 ASP A O 1
ATOM 549 N N . PHE A 1 69 ? -24.141 -6.816 -1.621 1 98 69 PHE A N 1
ATOM 550 C CA . PHE A 1 69 ? -23.938 -5.375 -1.712 1 98 69 PHE A CA 1
ATOM 551 C C . PHE A 1 69 ? -23.438 -4.812 -0.384 1 98 69 PHE A C 1
ATOM 553 O O . PHE A 1 69 ? -23.984 -5.145 0.675 1 98 69 PHE A O 1
ATOM 560 N N . ILE A 1 70 ? -22.391 -3.994 -0.373 1 98.06 70 ILE A N 1
ATOM 561 C CA . ILE A 1 70 ? -21.812 -3.348 0.8 1 98.06 70 ILE A CA 1
ATOM 562 C C . ILE A 1 70 ? -22.016 -1.837 0.708 1 98.06 70 ILE A C 1
ATOM 564 O O . ILE A 1 70 ? -21.375 -1.171 -0.119 1 98.06 70 ILE A O 1
ATOM 568 N N . PRO A 1 71 ? -22.859 -1.287 1.491 1 97.81 71 PRO A N 1
ATOM 569 C CA . PRO A 1 71 ? -23 0.171 1.505 1 97.81 71 PRO A CA 1
ATOM 570 C C . PRO A 1 71 ? -21.75 0.875 2.045 1 97.81 71 PRO A C 1
ATOM 572 O O . PRO A 1 71 ? -21.188 0.446 3.051 1 97.81 71 PRO A O 1
ATOM 575 N N . ARG A 1 72 ? -21.266 1.881 1.334 1 94.75 72 ARG A N 1
ATOM 576 C CA . ARG A 1 72 ? -20.031 2.512 1.764 1 94.75 72 ARG A CA 1
ATOM 577 C C . ARG A 1 72 ? -20.312 3.758 2.6 1 94.75 72 ARG A C 1
ATOM 579 O O . ARG A 1 72 ? -19.391 4.363 3.15 1 94.75 72 ARG A O 1
ATOM 586 N N . LYS A 1 73 ? -21.625 4.188 2.615 1 89.38 73 LYS A N 1
ATOM 587 C CA . LYS A 1 73 ? -21.969 5.445 3.275 1 89.38 73 LYS A CA 1
ATOM 588 C C . LYS A 1 73 ? -21.219 6.613 2.646 1 89.38 73 LYS A C 1
ATOM 590 O O . LYS A 1 73 ? -21.359 6.871 1.447 1 89.38 73 LYS A O 1
ATOM 595 N N . ASP A 1 74 ? -20.219 7.246 3.293 1 89.88 74 ASP A N 1
ATOM 596 C CA . ASP A 1 74 ? -19.516 8.383 2.711 1 89.88 74 ASP A CA 1
ATOM 597 C C . ASP A 1 74 ? -18.016 8.133 2.668 1 89.88 74 ASP A C 1
ATOM 599 O O . ASP A 1 74 ? -17.219 9.062 2.482 1 89.88 74 ASP A O 1
ATOM 603 N N . VAL A 1 75 ? -17.797 6.953 2.803 1 93 75 VAL A N 1
ATOM 604 C CA . VAL A 1 75 ? -16.375 6.609 2.859 1 93 75 VAL A CA 1
ATOM 605 C C . VAL A 1 75 ? -15.789 6.625 1.451 1 93 75 VAL A C 1
ATOM 607 O O . VAL A 1 75 ? -16.422 6.152 0.501 1 93 75 VAL A O 1
ATOM 610 N N . LEU A 1 76 ? -14.531 7.184 1.345 1 94.81 76 LEU A N 1
ATOM 611 C CA . LEU A 1 76 ? -13.922 7.34 0.027 1 94.81 76 LEU A CA 1
ATOM 612 C C . LEU A 1 76 ? -12.984 6.176 -0.28 1 94.81 76 LEU A C 1
ATOM 614 O O . LEU A 1 76 ? -12.742 5.859 -1.447 1 94.81 76 LEU A O 1
ATOM 618 N N . ARG A 1 77 ? -12.453 5.609 0.684 1 95.88 77 ARG A N 1
ATOM 619 C CA . ARG A 1 77 ? -11.5 4.512 0.54 1 95.88 77 ARG A CA 1
ATOM 620 C C . ARG A 1 77 ? -11.812 3.389 1.523 1 95.88 77 ARG A C 1
ATOM 622 O O . ARG A 1 77 ? -12.133 3.645 2.686 1 95.88 77 ARG A O 1
ATOM 629 N N . VAL A 1 78 ? -11.727 2.145 1.032 1 97.06 78 VAL A N 1
ATOM 630 C CA . VAL A 1 78 ? -11.977 1.019 1.925 1 97.06 78 VAL A CA 1
ATOM 631 C C . VAL A 1 78 ? -10.789 0.055 1.891 1 97.06 78 VAL A C 1
ATOM 633 O O . VAL A 1 78 ? -9.969 0.106 0.974 1 97.06 78 VAL A O 1
ATOM 636 N N . TYR A 1 79 ? -10.727 -0.731 2.885 1 97 79 TYR A N 1
ATOM 637 C CA . TYR A 1 79 ? -9.734 -1.788 3.031 1 97 79 TYR A CA 1
ATOM 638 C C . TYR A 1 79 ? -10.398 -3.158 3.09 1 97 79 TYR A C 1
ATOM 640 O O . TYR A 1 79 ? -11.453 -3.318 3.707 1 97 79 TYR A O 1
ATOM 648 N N . VAL A 1 80 ? -9.773 -4.086 2.404 1 98.38 80 VAL A N 1
ATOM 649 C CA . VAL A 1 80 ? -10.281 -5.457 2.381 1 98.38 80 VAL A CA 1
ATOM 650 C C . VAL A 1 80 ? -9.234 -6.398 2.977 1 98.38 80 VAL A C 1
ATOM 652 O O . VAL A 1 80 ? -8.156 -6.582 2.406 1 98.38 80 VAL A O 1
ATOM 655 N N . GLU A 1 81 ? -9.562 -6.906 4.094 1 98.25 81 GLU A N 1
ATOM 656 C CA . GLU A 1 81 ? -8.719 -7.93 4.711 1 98.25 81 GLU A CA 1
ATOM 657 C C . GLU A 1 81 ? -9.211 -9.328 4.363 1 98.25 81 GLU A C 1
ATOM 659 O O . GLU A 1 81 ? -10.367 -9.672 4.625 1 98.25 81 GLU A O 1
ATOM 664 N N . MET A 1 82 ? -8.367 -10.117 3.771 1 97.81 82 MET A N 1
ATOM 665 C CA . MET A 1 82 ? -8.703 -11.477 3.354 1 97.81 82 MET A CA 1
ATOM 666 C C . MET A 1 82 ? -7.859 -12.5 4.105 1 97.81 82 MET A C 1
ATOM 668 O O . MET A 1 82 ? -6.633 -12.406 4.129 1 97.81 82 MET A O 1
ATOM 672 N N . LYS A 1 83 ? -8.461 -13.344 4.785 1 93.69 83 LYS A N 1
ATOM 673 C CA . LYS A 1 83 ? -7.805 -14.523 5.336 1 93.69 83 LYS A CA 1
ATOM 674 C C . LYS A 1 83 ? -8.094 -15.758 4.484 1 93.69 83 LYS A C 1
ATOM 676 O O . LYS A 1 83 ? -9.258 -16.078 4.215 1 93.69 83 LYS A O 1
ATOM 681 N N . PHE A 1 84 ? -7.055 -16.469 4.004 1 93.81 84 PHE A N 1
ATOM 682 C CA . PHE A 1 84 ? -7.27 -17.547 3.045 1 93.81 84 PHE A CA 1
ATOM 683 C C . PHE A 1 84 ? -6.141 -18.562 3.113 1 93.81 84 PHE A C 1
ATOM 685 O O . PHE A 1 84 ? -5.094 -18.297 3.705 1 93.81 84 PHE A O 1
ATOM 692 N N . THR A 1 85 ? -6.41 -19.703 2.609 1 91.94 85 THR A N 1
ATOM 693 C CA . THR A 1 85 ? -5.418 -20.75 2.418 1 91.94 85 THR A CA 1
ATOM 694 C C . THR A 1 85 ? -5.344 -21.172 0.953 1 91.94 85 THR A C 1
ATOM 696 O O . THR A 1 85 ? -6.344 -21.109 0.234 1 91.94 85 THR A O 1
ATOM 699 N N . VAL A 1 86 ? -4.227 -21.484 0.519 1 91.62 86 VAL A N 1
ATOM 700 C CA . VAL A 1 86 ? -4.02 -21.984 -0.839 1 91.62 86 VAL A CA 1
ATOM 701 C C . VAL A 1 86 ? -3.207 -23.281 -0.802 1 91.62 86 VAL A C 1
ATOM 703 O O . VAL A 1 86 ? -2.219 -23.375 -0.071 1 91.62 86 VAL A O 1
ATOM 706 N N . ARG A 1 87 ? -3.613 -24.203 -1.461 1 88.25 87 ARG A N 1
ATOM 707 C CA . ARG A 1 87 ? -2.895 -25.469 -1.542 1 88.25 87 ARG A CA 1
ATOM 708 C C . ARG A 1 87 ? -1.732 -25.375 -2.525 1 88.25 87 ARG A C 1
ATOM 710 O O . ARG A 1 87 ? -1.863 -24.781 -3.596 1 88.25 87 ARG A O 1
ATOM 717 N N . ASP A 1 88 ? -0.725 -26.031 -2.115 1 83.44 88 ASP A N 1
ATOM 718 C CA . ASP A 1 88 ? 0.434 -26.125 -2.998 1 83.44 88 ASP A CA 1
ATOM 719 C C . ASP A 1 88 ? 0.136 -27.016 -4.199 1 83.44 88 ASP A C 1
ATOM 721 O O . ASP A 1 88 ? -0.293 -28.156 -4.035 1 83.44 88 ASP A O 1
ATOM 725 N N . CYS A 1 89 ? 0.411 -26.562 -5.414 1 80.38 89 CYS A N 1
ATOM 726 C CA . CYS A 1 89 ? 0.11 -27.297 -6.633 1 80.38 89 CYS A CA 1
ATOM 727 C C . CYS A 1 89 ? 0.901 -28.594 -6.691 1 80.38 89 CYS A C 1
ATOM 729 O O . CYS A 1 89 ? 0.427 -29.594 -7.246 1 80.38 89 CYS A O 1
ATOM 731 N N . ASN A 1 90 ? 2.047 -28.531 -6.094 1 75.88 90 ASN A N 1
ATOM 732 C CA . ASN A 1 90 ? 2.904 -29.719 -6.117 1 75.88 90 ASN A CA 1
ATOM 733 C C . ASN A 1 90 ? 2.334 -30.844 -5.258 1 75.88 90 ASN A C 1
ATOM 735 O O . ASN A 1 90 ? 2.734 -32 -5.398 1 75.88 90 ASN A O 1
ATOM 739 N N . SER A 1 91 ? 1.472 -30.469 -4.445 1 76.12 91 SER A N 1
ATOM 740 C CA . SER A 1 91 ? 0.899 -31.453 -3.531 1 76.12 91 SER A CA 1
ATOM 741 C C . SER A 1 91 ? -0.357 -32.094 -4.117 1 76.12 91 SER A C 1
ATOM 743 O O . SER A 1 91 ? -0.908 -33.031 -3.547 1 76.12 91 SER A O 1
ATOM 745 N N . ILE A 1 92 ? -0.811 -31.594 -5.199 1 75.25 92 ILE A N 1
ATOM 746 C CA . ILE A 1 92 ? -2.02 -32.125 -5.828 1 75.25 92 ILE A CA 1
ATOM 747 C C . ILE A 1 92 ? -1.646 -33.188 -6.867 1 75.25 92 ILE A C 1
ATOM 749 O O . ILE A 1 92 ? -0.958 -32.875 -7.848 1 75.25 92 ILE A O 1
ATOM 753 N N . PRO A 1 93 ? -2.098 -34.406 -6.523 1 70.62 93 PRO A N 1
ATOM 754 C CA . PRO A 1 93 ? -1.734 -35.469 -7.457 1 70.62 93 PRO A CA 1
ATOM 755 C C . PRO A 1 93 ? -2.41 -35.312 -8.82 1 70.62 93 PRO A C 1
ATOM 757 O O . PRO A 1 93 ? -3.566 -34.875 -8.891 1 70.62 93 PRO A O 1
ATOM 760 N N . ASN A 1 94 ? -1.669 -35.75 -9.914 1 66.31 94 ASN A N 1
ATOM 761 C CA . ASN A 1 94 ? -2.174 -35.938 -11.266 1 66.31 94 ASN A CA 1
ATOM 762 C C . ASN A 1 94 ? -2.896 -34.688 -11.766 1 66.31 94 ASN A C 1
ATOM 764 O O . ASN A 1 94 ? -4.047 -34.75 -12.203 1 66.31 94 ASN A O 1
ATOM 768 N N . ILE A 1 95 ? -2.332 -33.562 -11.531 1 63.53 95 ILE A N 1
ATOM 769 C CA . ILE A 1 95 ? -2.941 -32.375 -12.07 1 63.53 95 ILE A CA 1
ATOM 770 C C . ILE A 1 95 ? -2.74 -32.312 -13.586 1 63.53 95 ILE A C 1
ATOM 772 O O . ILE A 1 95 ? -1.608 -32.219 -14.062 1 63.53 95 ILE A O 1
ATOM 776 N N . PRO A 1 96 ? -3.836 -32.938 -14.352 1 58.03 96 PRO A N 1
ATOM 777 C CA . PRO A 1 96 ? -3.627 -32.875 -15.797 1 58.03 96 PRO A CA 1
ATOM 778 C C . PRO A 1 96 ? -3.225 -31.5 -16.281 1 58.03 96 PRO A C 1
ATOM 780 O O . PRO A 1 96 ? -2.551 -31.375 -17.312 1 58.03 96 PRO A O 1
ATOM 783 N N . GLY A 1 97 ? -3.877 -30.406 -15.602 1 57.25 97 GLY A N 1
ATOM 784 C CA . GLY A 1 97 ? -3.824 -29.078 -16.172 1 57.25 97 GLY A CA 1
ATOM 785 C C . GLY A 1 97 ? -2.982 -28.109 -15.367 1 57.25 97 GLY A C 1
ATOM 786 O O . GLY A 1 97 ? -1.987 -28.5 -14.758 1 57.25 97 GLY A O 1
ATOM 787 N N . SER A 1 98 ? -3.182 -26.766 -15.602 1 65.69 98 SER A N 1
ATOM 788 C CA . SER A 1 98 ? -2.494 -25.625 -14.984 1 65.69 98 SER A CA 1
ATOM 789 C C . SER A 1 98 ? -3.002 -25.375 -13.562 1 65.69 98 SER A C 1
ATOM 791 O O . SER A 1 98 ? -4.207 -25.453 -13.312 1 65.69 98 SER A O 1
ATOM 793 N N . CYS A 1 99 ? -2.277 -25.484 -12.68 1 79.5 99 CYS A N 1
ATOM 794 C CA . CYS A 1 99 ? -2.539 -25.172 -11.273 1 79.5 99 CYS A CA 1
ATOM 795 C C . CYS A 1 99 ? -1.985 -23.797 -10.914 1 79.5 99 CYS A C 1
ATOM 797 O O . CYS A 1 99 ? -0.878 -23.438 -11.32 1 79.5 99 CYS A O 1
ATOM 799 N N . LYS A 1 100 ? -2.904 -22.953 -10.414 1 85.19 100 LYS A N 1
ATOM 800 C CA . LYS A 1 100 ? -2.49 -21.625 -9.945 1 85.19 100 LYS A CA 1
ATOM 801 C C . LYS A 1 100 ? -2.5 -21.562 -8.422 1 85.19 100 LYS A C 1
ATOM 803 O O . LYS A 1 100 ? -3.143 -22.391 -7.762 1 85.19 100 LYS A O 1
ATOM 808 N N . GLU A 1 101 ? -1.675 -20.594 -7.918 1 89.12 101 GLU A N 1
ATOM 809 C CA . GLU A 1 101 ? -1.67 -20.375 -6.473 1 89.12 101 GLU A CA 1
ATOM 810 C C . GLU A 1 101 ? -2.004 -18.938 -6.129 1 89.12 101 GLU A C 1
ATOM 812 O O . GLU A 1 101 ? -1.44 -18.359 -5.188 1 89.12 101 GLU A O 1
ATOM 817 N N . THR A 1 102 ? -2.734 -18.281 -7.004 1 93.06 102 THR A N 1
ATOM 818 C CA . THR A 1 102 ? -3.195 -16.906 -6.82 1 93.06 102 THR A CA 1
ATOM 819 C C . THR A 1 102 ? -4.684 -16.781 -7.137 1 93.06 102 THR A C 1
ATOM 821 O O . THR A 1 102 ? -5.277 -17.703 -7.703 1 93.06 102 THR A O 1
ATOM 824 N N . PHE A 1 103 ? -5.234 -15.75 -6.699 1 96.06 103 PHE A N 1
ATOM 825 C CA . PHE A 1 103 ? -6.578 -15.375 -7.113 1 96.06 103 PHE A CA 1
ATOM 826 C C . PHE A 1 103 ? -6.684 -13.859 -7.285 1 96.06 103 PHE A C 1
ATOM 828 O O . PHE A 1 103 ? -5.809 -13.117 -6.836 1 96.06 103 PHE A O 1
ATOM 835 N N . ASN A 1 104 ? -7.711 -13.445 -7.957 1 97.06 104 ASN A N 1
ATOM 836 C CA . ASN A 1 104 ? -7.871 -12.023 -8.234 1 97.06 104 ASN A CA 1
ATOM 837 C C . ASN A 1 104 ? -8.992 -11.414 -7.391 1 97.06 104 ASN A C 1
ATOM 839 O O . ASN A 1 104 ? -10.047 -12.023 -7.211 1 97.06 104 ASN A O 1
ATOM 843 N N . LEU A 1 105 ? -8.703 -10.266 -6.918 1 98.44 105 LEU A N 1
ATOM 844 C CA . LEU A 1 105 ? -9.703 -9.461 -6.227 1 98.44 105 LEU A CA 1
ATOM 845 C C . LEU A 1 105 ? -10.18 -8.305 -7.109 1 98.44 105 LEU A C 1
ATOM 847 O O . LEU A 1 105 ? -9.367 -7.539 -7.629 1 98.44 105 LEU A O 1
ATOM 851 N N . PHE A 1 106 ? -11.469 -8.188 -7.289 1 98.5 106 PHE A N 1
ATOM 852 C CA . PHE A 1 106 ? -12.133 -7.113 -8.023 1 98.5 106 PHE A CA 1
ATOM 853 C C . PHE A 1 106 ? -13.188 -6.441 -7.156 1 98.5 106 PHE A C 1
ATOM 855 O O . PHE A 1 106 ? -13.539 -6.945 -6.09 1 98.5 106 PHE A O 1
ATOM 862 N N . TYR A 1 107 ? -13.625 -5.309 -7.562 1 98.38 107 TYR A N 1
ATOM 863 C CA . TYR A 1 107 ? -14.836 -4.711 -7.016 1 98.38 107 TYR A CA 1
ATOM 864 C C . TYR A 1 107 ? -15.688 -4.098 -8.117 1 98.38 107 TYR A C 1
ATOM 866 O O . TYR A 1 107 ? -15.219 -3.91 -9.242 1 98.38 107 TYR A O 1
ATOM 874 N N . TYR A 1 108 ? -16.953 -3.904 -7.844 1 98.25 108 TYR A N 1
ATOM 875 C CA . TYR A 1 108 ? -17.922 -3.283 -8.734 1 98.25 108 TYR A CA 1
ATOM 876 C C . TYR A 1 108 ? -18.812 -2.295 -7.977 1 98.25 108 TYR A C 1
ATOM 878 O O . TYR A 1 108 ? -19.562 -2.684 -7.086 1 98.25 108 TYR A O 1
ATOM 886 N N . GLU A 1 109 ? -18.719 -0.988 -8.336 1 97.94 109 GLU A N 1
ATOM 887 C CA . GLU A 1 109 ? -19.516 0.035 -7.668 1 97.94 109 GLU A CA 1
ATOM 888 C C . GLU A 1 109 ? -20.938 0.085 -8.234 1 97.94 109 GLU A C 1
ATOM 890 O O . GLU A 1 109 ? -21.125 -0.12 -9.438 1 97.94 109 GLU A O 1
ATOM 895 N N . SER A 1 110 ? -21.812 0.363 -7.34 1 97.94 110 SER A N 1
ATOM 896 C CA . SER A 1 110 ? -23.203 0.505 -7.734 1 97.94 110 SER A CA 1
ATOM 897 C C . SER A 1 110 ? -23.953 1.457 -6.805 1 97.94 110 SER A C 1
ATOM 899 O O . SER A 1 110 ? -23.609 1.589 -5.633 1 97.94 110 SER A O 1
ATOM 901 N N . ASP A 1 111 ? -25.016 2.068 -7.371 1 97.81 111 ASP A N 1
ATOM 902 C CA . ASP A 1 111 ? -25.797 3 -6.562 1 97.81 111 ASP A CA 1
ATOM 903 C C . ASP A 1 111 ? -26.859 2.268 -5.762 1 97.81 111 ASP A C 1
ATOM 905 O O . ASP A 1 111 ? -27.531 2.865 -4.906 1 97.81 111 ASP A O 1
ATOM 909 N N . SER A 1 112 ? -27.062 1.029 -6.035 1 96.94 112 SER A N 1
ATOM 910 C CA . SER A 1 112 ? -28.031 0.201 -5.312 1 96.94 112 SER A CA 1
ATOM 911 C C . SER A 1 112 ? -27.641 -1.272 -5.367 1 96.94 112 SER A C 1
ATOM 913 O O . SER A 1 112 ? -26.703 -1.647 -6.082 1 96.94 112 SER A O 1
ATOM 915 N N . ASP A 1 113 ? -28.266 -2.006 -4.48 1 97 113 ASP A N 1
ATOM 916 C CA . ASP A 1 113 ? -28.109 -3.453 -4.559 1 97 113 ASP A CA 1
ATOM 917 C C . ASP A 1 113 ? -28.797 -4.023 -5.789 1 97 113 ASP A C 1
ATOM 919 O O . ASP A 1 113 ? -29.922 -4.523 -5.699 1 97 113 ASP A O 1
ATOM 923 N N . SER A 1 114 ? -28.156 -4.055 -6.941 1 95.62 114 SER A N 1
ATOM 924 C CA . SER A 1 114 ? -28.812 -4.332 -8.219 1 95.62 114 SER A CA 1
ATOM 925 C C . SER A 1 114 ? -28.234 -5.586 -8.867 1 95.62 114 SER A C 1
ATOM 927 O O . SER A 1 114 ? -28.703 -5.996 -9.938 1 95.62 114 SER A O 1
ATOM 929 N N . ALA A 1 115 ? -27.281 -6.219 -8.227 1 95.69 115 ALA A N 1
ATOM 930 C CA . ALA A 1 115 ? -26.641 -7.359 -8.875 1 95.69 115 ALA A CA 1
ATOM 931 C C . ALA A 1 115 ? -27.562 -8.57 -8.906 1 95.69 115 ALA A C 1
ATOM 933 O O . ALA A 1 115 ? -28.328 -8.805 -7.965 1 95.69 115 ALA A O 1
ATOM 934 N N . THR A 1 116 ? -27.531 -9.289 -9.992 1 95.75 116 THR A N 1
ATOM 935 C CA . THR A 1 116 ? -28.25 -10.539 -10.164 1 95.75 116 THR A CA 1
ATOM 936 C C . THR A 1 116 ? -27.297 -11.68 -10.492 1 95.75 116 THR A C 1
ATOM 938 O O . THR A 1 116 ? -26.078 -11.492 -10.508 1 95.75 116 THR A O 1
ATOM 941 N N . ALA A 1 117 ? -27.859 -12.828 -10.766 1 94 117 ALA A N 1
ATOM 942 C CA . ALA A 1 117 ? -27.031 -13.984 -11.102 1 94 117 ALA A CA 1
ATOM 943 C C . ALA A 1 117 ? -26.266 -13.758 -12.406 1 94 117 ALA A C 1
ATOM 945 O O . ALA A 1 117 ? -25.219 -14.359 -12.633 1 94 117 ALA A O 1
ATOM 946 N N . THR A 1 118 ? -26.781 -12.82 -13.219 1 93.12 118 THR A N 1
ATOM 947 C CA . THR A 1 118 ? -26.172 -12.664 -14.539 1 93.12 118 THR A CA 1
ATOM 948 C C . THR A 1 118 ? -25.688 -11.234 -14.75 1 93.12 118 THR A C 1
ATOM 950 O O . THR A 1 118 ? -25.188 -10.898 -15.82 1 93.12 118 THR A O 1
ATOM 953 N N . SER A 1 119 ? -25.938 -10.43 -13.812 1 92.81 119 SER A N 1
ATOM 954 C CA . SER A 1 119 ? -25.5 -9.039 -13.906 1 92.81 119 SER A CA 1
ATOM 955 C C . SER A 1 119 ? -24.781 -8.594 -12.633 1 92.81 119 SER A C 1
ATOM 957 O O . SER A 1 119 ? -25.297 -8.812 -11.531 1 92.81 119 SER A O 1
ATOM 959 N N . PRO A 1 120 ? -23.703 -7.824 -12.75 1 95.38 120 PRO A N 1
ATOM 960 C CA . PRO A 1 120 ? -22.953 -7.574 -13.977 1 95.38 120 PRO A CA 1
ATOM 961 C C . PRO A 1 120 ? -22.359 -8.852 -14.578 1 95.38 120 PRO A C 1
ATOM 963 O O . PRO A 1 120 ? -22.344 -9.891 -13.922 1 95.38 120 PRO A O 1
ATOM 966 N N . PHE A 1 121 ? -21.953 -8.727 -15.812 1 94.38 121 PHE A N 1
ATOM 967 C CA . PHE A 1 121 ? -21.438 -9.898 -16.5 1 94.38 121 PHE A CA 1
ATOM 968 C C . PHE A 1 121 ? -20.172 -10.406 -15.82 1 94.38 121 PHE A C 1
ATOM 970 O O . PHE A 1 121 ? -19.359 -9.617 -15.328 1 94.38 121 PHE A O 1
ATOM 977 N N . TRP A 1 122 ? -20.078 -11.719 -15.828 1 94.56 122 TRP A N 1
ATOM 978 C CA . TRP A 1 122 ? -18.953 -12.375 -15.18 1 94.56 122 TRP A CA 1
ATOM 979 C C . TRP A 1 122 ? -17.719 -12.312 -16.062 1 94.56 122 TRP A C 1
ATOM 981 O O . TRP A 1 122 ? -17.328 -13.312 -16.672 1 94.56 122 TRP A O 1
ATOM 991 N N . MET A 1 123 ? -17.078 -11.305 -16.094 1 93.5 123 MET A N 1
ATOM 992 C CA . MET A 1 123 ? -15.828 -11.023 -16.781 1 93.5 123 MET A CA 1
ATOM 993 C C . MET A 1 123 ? -15.086 -9.867 -16.109 1 93.5 123 MET A C 1
ATOM 995 O O . MET A 1 123 ? -15.617 -9.227 -15.211 1 93.5 123 MET A O 1
ATOM 999 N N . GLU A 1 124 ? -13.891 -9.688 -16.484 1 90.5 124 GLU A N 1
ATOM 1000 C CA . GLU A 1 124 ? -13.055 -8.703 -15.805 1 90.5 124 GLU A CA 1
ATOM 1001 C C . GLU A 1 124 ? -13.633 -7.293 -15.953 1 90.5 124 GLU A C 1
ATOM 1003 O O . GLU A 1 124 ? -13.672 -6.531 -14.984 1 90.5 124 GLU A O 1
ATOM 1008 N N . ASN A 1 125 ? -13.945 -6.922 -17.188 1 90.19 125 ASN A N 1
ATOM 1009 C CA . ASN A 1 125 ? -14.742 -5.715 -17.391 1 90.19 125 ASN A CA 1
ATOM 1010 C C . ASN A 1 125 ? -16.234 -6.012 -17.344 1 90.19 125 ASN A C 1
ATOM 1012 O O . ASN A 1 125 ? -16.719 -6.867 -18.094 1 90.19 125 ASN A O 1
ATOM 1016 N N . PRO A 1 126 ? -16.969 -5.605 -16.312 1 95.12 126 PRO A N 1
ATOM 1017 C CA . PRO A 1 126 ? -17.016 -4.254 -15.742 1 95.12 126 PRO A CA 1
ATOM 1018 C C . PRO A 1 126 ? -16.406 -4.188 -14.344 1 95.12 126 PRO A C 1
ATOM 1020 O O . PRO A 1 126 ? -16.391 -3.121 -13.727 1 95.12 126 PRO A O 1
ATOM 1023 N N . TYR A 1 127 ? -15.984 -5.199 -13.82 1 96.94 127 TYR A N 1
ATOM 1024 C CA . TYR A 1 127 ? -15.352 -5.156 -12.5 1 96.94 127 TYR A CA 1
ATOM 1025 C C . TYR A 1 127 ? -14.008 -4.438 -12.562 1 96.94 127 TYR A C 1
ATOM 1027 O O . TYR A 1 127 ? -13.359 -4.41 -13.617 1 96.94 127 TYR A O 1
ATOM 1035 N N . VAL A 1 128 ? -13.672 -3.795 -11.555 1 97.25 128 VAL A N 1
ATOM 1036 C CA . VAL A 1 128 ? -12.367 -3.135 -11.469 1 97.25 128 VAL A CA 1
ATOM 1037 C C . VAL A 1 128 ? -11.398 -4.008 -10.68 1 97.25 128 VAL A C 1
ATOM 1039 O O . VAL A 1 128 ? -11.672 -4.379 -9.531 1 97.25 128 VAL A O 1
ATOM 1042 N N . LYS A 1 129 ? -10.297 -4.383 -11.297 1 96.44 129 LYS A N 1
ATOM 1043 C CA . LYS A 1 129 ? -9.32 -5.242 -10.641 1 96.44 129 LYS A CA 1
ATOM 1044 C C . LYS A 1 129 ? -8.586 -4.496 -9.531 1 96.44 129 LYS A C 1
ATOM 1046 O O . LYS A 1 129 ? -8.102 -3.383 -9.742 1 96.44 129 LYS A O 1
ATOM 1051 N N . VAL A 1 130 ? -8.586 -5.031 -8.344 1 96.69 130 VAL A N 1
ATOM 1052 C CA . VAL A 1 130 ? -7.844 -4.465 -7.227 1 96.69 130 VAL A CA 1
ATOM 1053 C C . VAL A 1 130 ? -6.418 -5.008 -7.223 1 96.69 130 VAL A C 1
ATOM 1055 O O . VAL A 1 130 ? -5.453 -4.238 -7.176 1 96.69 130 VAL A O 1
ATOM 1058 N N . ASP A 1 131 ? -6.32 -6.316 -7.277 1 96.12 131 ASP A N 1
ATOM 1059 C CA . ASP A 1 131 ? -4.996 -6.934 -7.254 1 96.12 131 ASP A CA 1
ATOM 1060 C C . ASP A 1 131 ? -5.09 -8.438 -7.523 1 96.12 131 ASP A C 1
ATOM 1062 O O . ASP A 1 131 ? -6.176 -9.016 -7.469 1 96.12 131 ASP A O 1
ATOM 1066 N N . THR A 1 132 ? -3.955 -9.008 -7.984 1 95.06 132 THR A N 1
ATOM 1067 C CA . THR A 1 132 ? -3.744 -10.445 -7.934 1 95.06 132 THR A CA 1
ATOM 1068 C C . THR A 1 132 ? -3.115 -10.852 -6.602 1 95.06 132 THR A C 1
ATOM 1070 O O . THR A 1 132 ? -2.006 -10.422 -6.277 1 95.06 132 THR A O 1
ATOM 1073 N N . ILE A 1 133 ? -3.814 -11.68 -5.871 1 96.19 133 ILE A N 1
ATOM 1074 C CA . ILE A 1 133 ? -3.43 -11.992 -4.5 1 96.19 133 ILE A CA 1
ATOM 1075 C C . ILE A 1 133 ? -2.641 -13.297 -4.469 1 96.19 133 ILE A C 1
ATOM 1077 O O . ILE A 1 133 ? -3.088 -14.312 -5.012 1 96.19 133 ILE A O 1
ATOM 1081 N N . ALA A 1 134 ? -1.474 -13.266 -3.939 1 94.44 134 ALA A N 1
ATOM 1082 C CA . ALA A 1 134 ? -0.627 -14.438 -3.768 1 94.44 134 ALA A CA 1
ATOM 1083 C C . ALA A 1 134 ? -0.421 -14.758 -2.289 1 94.44 134 ALA A C 1
ATOM 1085 O O . ALA A 1 134 ? -0.302 -13.844 -1.464 1 94.44 134 ALA A O 1
ATOM 1086 N N . PRO A 1 135 ? -0.422 -16.016 -1.94 1 92.06 135 PRO A N 1
ATOM 1087 C CA . PRO A 1 135 ? -0.137 -16.375 -0.55 1 92.06 135 PRO A CA 1
ATOM 1088 C C . PRO A 1 135 ? 1.327 -16.172 -0.172 1 92.06 135 PRO A C 1
ATOM 1090 O O . PRO A 1 135 ? 2.207 -16.219 -1.036 1 92.06 135 PRO A O 1
ATOM 1093 N N . ASP A 1 136 ? 1.517 -15.891 1.092 1 87.25 136 ASP A N 1
ATOM 1094 C CA . ASP A 1 136 ? 2.885 -15.93 1.601 1 87.25 136 ASP A CA 1
ATOM 1095 C C . ASP A 1 136 ? 3.371 -17.375 1.753 1 87.25 136 ASP A C 1
ATOM 1097 O O . ASP A 1 136 ? 4.547 -17.656 1.525 1 87.25 136 ASP A O 1
ATOM 1101 N N . GLU A 1 137 ? 2.4 -18.141 2.172 1 80.81 137 GLU A N 1
ATOM 1102 C CA . GLU A 1 137 ? 2.723 -19.562 2.365 1 80.81 137 GLU A CA 1
ATOM 1103 C C . GLU A 1 137 ? 1.598 -20.453 1.855 1 80.81 137 GLU A C 1
ATOM 1105 O O . GLU A 1 137 ? 0.423 -20.203 2.137 1 80.81 137 GLU A O 1
ATOM 1110 N N . SER A 1 138 ? 2.037 -21.375 0.938 1 74.06 138 SER A N 1
ATOM 1111 C CA . SER A 1 138 ? 1.082 -22.391 0.518 1 74.06 138 SER A CA 1
ATOM 1112 C C . SER A 1 138 ? 1.221 -23.656 1.355 1 74.06 138 SER A C 1
ATOM 1114 O O . SER A 1 138 ? 2.254 -23.875 1.992 1 74.06 138 SER A O 1
ATOM 1116 N N . PHE A 1 139 ? 0.152 -24.375 1.5 1 74.38 139 PHE A N 1
ATOM 1117 C CA . PHE A 1 139 ? 0.256 -25.578 2.336 1 74.38 139 PHE A CA 1
ATOM 1118 C C . PHE A 1 139 ? 0.207 -26.828 1.485 1 74.38 139 PHE A C 1
ATOM 1120 O O . PHE A 1 139 ? -0.398 -26.844 0.411 1 74.38 139 PHE A O 1
ATOM 1127 N N . SER A 1 140 ? 1.012 -27.781 1.61 1 66 140 SER A N 1
ATOM 1128 C CA . SER A 1 140 ? 0.996 -29.047 0.882 1 66 140 SER A CA 1
ATOM 1129 C C . SER A 1 140 ? 0.011 -30.031 1.503 1 66 140 SER A C 1
ATOM 1131 O O . SER A 1 140 ? -0.798 -30.625 0.797 1 66 140 SER A O 1
ATOM 1133 N N . MET A 1 141 ? 0.423 -30.703 2.652 1 56.78 141 MET A N 1
ATOM 1134 C CA . MET A 1 141 ? -0.417 -31.688 3.338 1 56.78 141 MET A CA 1
ATOM 1135 C C . MET A 1 141 ? -1.164 -31.031 4.5 1 56.78 141 MET A C 1
ATOM 1137 O O . MET A 1 141 ? -0.769 -29.984 4.984 1 56.78 141 MET A O 1
ATOM 1141 N N . LEU A 1 142 ? -2.273 -31.812 5.16 1 48.81 142 LEU A N 1
ATOM 1142 C CA . LEU A 1 142 ? -3.27 -31.672 6.219 1 48.81 142 LEU A CA 1
ATOM 1143 C C . LEU A 1 142 ? -2.781 -30.703 7.305 1 48.81 142 LEU A C 1
ATOM 1145 O O . LEU A 1 142 ? -3.486 -30.469 8.281 1 48.81 142 LEU A O 1
ATOM 1149 N N . GLU A 1 143 ? -1.541 -30.641 7.379 1 49.28 143 GLU A N 1
ATOM 1150 C CA . GLU A 1 143 ? -1.354 -29.953 8.648 1 49.28 143 GLU A CA 1
ATOM 1151 C C . GLU A 1 143 ? -2 -28.562 8.617 1 49.28 143 GLU A C 1
ATOM 1153 O O . GLU A 1 143 ? -2.355 -28.062 7.543 1 49.28 143 GLU A O 1
ATOM 1158 N N . SER A 1 144 ? -2.188 -27.906 9.719 1 51.5 144 SER A N 1
ATOM 1159 C CA . SER A 1 144 ? -2.971 -26.734 10.102 1 51.5 144 SER A CA 1
ATOM 1160 C C . SER A 1 144 ? -2.838 -25.625 9.062 1 51.5 144 SER A C 1
ATOM 1162 O O . SER A 1 144 ? -1.758 -25.062 8.891 1 51.5 144 SER A O 1
ATOM 1164 N N . GLY A 1 145 ? -3.25 -25.938 7.801 1 59.78 145 GLY A N 1
ATOM 1165 C CA . GLY A 1 145 ? -3.336 -24.922 6.766 1 59.78 145 GLY A CA 1
ATOM 1166 C C . GLY A 1 145 ? -2.863 -23.562 7.23 1 59.78 145 GLY A C 1
ATOM 1167 O O . GLY A 1 145 ? -3.338 -23.047 8.242 1 59.78 145 GLY A O 1
ATOM 1168 N N . ARG A 1 146 ? -1.66 -23.125 6.805 1 80.56 146 ARG A N 1
ATOM 1169 C CA . ARG A 1 146 ? -1.174 -21.797 7.156 1 80.56 146 ARG A CA 1
ATOM 1170 C C . ARG A 1 146 ? -2.066 -20.719 6.559 1 80.56 146 ARG A C 1
ATOM 1172 O O . ARG A 1 146 ? -2.199 -20.609 5.336 1 80.56 146 ARG A O 1
ATOM 1179 N N . VAL A 1 147 ? -2.816 -20.141 7.402 1 88.81 147 VAL A N 1
ATOM 1180 C CA . VAL A 1 147 ? -3.744 -19.078 7.012 1 88.81 147 VAL A CA 1
ATOM 1181 C C . VAL A 1 147 ? -2.967 -17.812 6.637 1 88.81 147 VAL A C 1
ATOM 1183 O O . VAL A 1 147 ? -2.09 -17.375 7.387 1 88.81 147 VAL A O 1
ATOM 1186 N N . ASN A 1 148 ? -3.207 -17.422 5.336 1 93 148 ASN A N 1
ATOM 1187 C CA . ASN A 1 148 ? -2.631 -16.156 4.871 1 93 148 ASN A CA 1
ATOM 1188 C C . ASN A 1 148 ? -3.561 -14.977 5.148 1 93 148 ASN A C 1
ATOM 1190 O O . ASN A 1 148 ? -4.781 -15.125 5.129 1 93 148 ASN A O 1
ATOM 1194 N N . THR A 1 149 ? -2.988 -13.898 5.5 1 94.44 149 THR A N 1
ATOM 1195 C CA . THR A 1 149 ? -3.742 -12.656 5.633 1 94.44 149 THR A CA 1
ATOM 1196 C C . THR A 1 149 ? -3.207 -11.594 4.68 1 94.44 149 THR A C 1
ATOM 1198 O O . THR A 1 149 ? -2.008 -11.305 4.676 1 94.44 149 THR A O 1
ATOM 1201 N N . LYS A 1 150 ? -4.004 -11.141 3.789 1 96.62 150 LYS A N 1
ATOM 1202 C CA . LYS A 1 150 ? -3.66 -10.047 2.887 1 96.62 150 LYS A CA 1
ATOM 1203 C C . LYS A 1 150 ? -4.668 -8.906 2.994 1 96.62 150 LYS A C 1
ATOM 1205 O O . LYS A 1 150 ? -5.867 -9.141 3.135 1 96.62 150 LYS A O 1
ATOM 1210 N N . VAL A 1 151 ? -4.16 -7.676 3.002 1 95.62 151 VAL A N 1
ATOM 1211 C CA . VAL A 1 151 ? -5.016 -6.492 3.002 1 95.62 151 VAL A CA 1
ATOM 1212 C C . VAL A 1 151 ? -4.773 -5.68 1.731 1 95.62 151 VAL A C 1
ATOM 1214 O O . VAL A 1 151 ? -3.627 -5.496 1.315 1 95.62 151 VAL A O 1
ATOM 1217 N N . ARG A 1 152 ? -5.785 -5.344 1.094 1 96.81 152 ARG A N 1
ATOM 1218 C CA . ARG A 1 152 ? -5.738 -4.41 -0.027 1 96.81 152 ARG A CA 1
ATOM 1219 C C . ARG A 1 152 ? -6.723 -3.264 0.173 1 96.81 152 ARG A C 1
ATOM 1221 O O . ARG A 1 152 ? -7.602 -3.336 1.034 1 96.81 152 ARG A O 1
ATOM 1228 N N . SER A 1 153 ? -6.469 -2.213 -0.502 1 95.56 153 SER A N 1
ATOM 1229 C CA . SER A 1 153 ? -7.387 -1.079 -0.43 1 95.56 153 SER A CA 1
ATOM 1230 C C . SER A 1 153 ? -7.707 -0.537 -1.819 1 95.56 153 SER A C 1
ATOM 1232 O O . SER A 1 153 ? -6.965 -0.787 -2.773 1 95.56 153 SER A O 1
ATOM 1234 N N . PHE A 1 154 ? -8.844 0.07 -1.937 1 96.25 154 PHE A N 1
ATOM 1235 C CA . PHE A 1 154 ? -9.188 0.746 -3.182 1 96.25 154 PHE A CA 1
ATOM 1236 C C . PHE A 1 154 ? -10.078 1.953 -2.914 1 96.25 154 PHE A C 1
ATOM 1238 O O . PHE A 1 154 ? -10.727 2.035 -1.866 1 96.25 154 PHE A O 1
ATOM 1245 N N . GLY A 1 155 ? -10.078 2.881 -3.781 1 94.12 155 GLY A N 1
ATOM 1246 C CA . GLY A 1 155 ? -10.773 4.152 -3.807 1 94.12 155 GLY A CA 1
ATOM 1247 C C . GLY A 1 155 ? -10.289 5.082 -4.902 1 94.12 155 GLY A C 1
ATOM 1248 O O . GLY A 1 155 ? -9.375 4.738 -5.656 1 94.12 155 GLY A O 1
ATOM 1249 N N . PRO A 1 156 ? -10.773 6.164 -5.172 1 94.94 156 PRO A N 1
ATOM 1250 C CA . PRO A 1 156 ? -11.945 6.688 -4.457 1 94.94 156 PRO A CA 1
ATOM 1251 C C . PRO A 1 156 ? -13.25 6.051 -4.922 1 94.94 156 PRO A C 1
ATOM 1253 O O . PRO A 1 156 ? -13.414 5.773 -6.113 1 94.94 156 PRO A O 1
ATOM 1256 N N . LEU A 1 157 ? -14.109 5.84 -4.02 1 96.81 157 LEU A N 1
ATOM 1257 C CA . LEU A 1 157 ? -15.453 5.352 -4.324 1 96.81 157 LEU A CA 1
ATOM 1258 C C . LEU A 1 157 ? -16.406 6.512 -4.574 1 96.81 157 LEU A C 1
ATOM 1260 O O . LEU A 1 157 ? -16.297 7.566 -3.945 1 96.81 157 LEU A O 1
ATOM 1264 N N . SER A 1 158 ? -17.312 6.305 -5.484 1 96.19 158 SER A N 1
ATOM 1265 C CA . SER A 1 158 ? -18.141 7.434 -5.883 1 96.19 158 SER A CA 1
ATOM 1266 C C . SER A 1 158 ? -19.625 7.074 -5.844 1 96.19 158 SER A C 1
ATOM 1268 O O . SER A 1 158 ? -20.484 7.957 -5.809 1 96.19 158 SER A O 1
ATOM 1270 N N . LYS A 1 159 ? -19.969 5.824 -5.863 1 97.75 159 LYS A N 1
ATOM 1271 C CA . LYS A 1 159 ? -21.375 5.402 -5.82 1 97.75 159 LYS A CA 1
ATOM 1272 C C . LYS A 1 159 ? -21.797 5.047 -4.395 1 97.75 159 LYS A C 1
ATOM 1274 O O . LYS A 1 159 ? -21.016 5.211 -3.453 1 97.75 159 LYS A O 1
ATOM 1279 N N . ALA A 1 160 ? -23.047 4.594 -4.215 1 97.94 160 ALA A N 1
ATOM 1280 C CA . ALA A 1 160 ? -23.609 4.371 -2.891 1 97.94 160 ALA A CA 1
ATOM 1281 C C . ALA A 1 160 ? -22.953 3.174 -2.207 1 97.94 160 ALA A C 1
ATOM 1283 O O . ALA A 1 160 ? -22.969 3.066 -0.978 1 97.94 160 ALA A O 1
ATOM 1284 N N . GLY A 1 161 ? -22.453 2.299 -3.02 1 98.44 161 GLY A N 1
ATOM 1285 C CA . GLY A 1 161 ? -21.828 1.103 -2.488 1 98.44 161 GLY A CA 1
ATOM 1286 C C . GLY A 1 161 ? -21.109 0.286 -3.547 1 98.44 161 GLY A C 1
ATOM 1287 O O . GLY A 1 161 ? -20.797 0.795 -4.625 1 98.44 161 GLY A O 1
ATOM 1288 N N . PHE A 1 162 ? -20.75 -0.979 -3.125 1 98.62 162 PHE A N 1
ATOM 1289 C CA . PHE A 1 162 ? -19.984 -1.811 -4.047 1 98.62 162 PHE A CA 1
ATOM 1290 C C . PHE A 1 162 ? -20.141 -3.287 -3.697 1 98.62 162 PHE A C 1
ATOM 1292 O O . PHE A 1 162 ? -20.672 -3.627 -2.643 1 98.62 162 PHE A O 1
ATOM 1299 N N . TYR A 1 163 ? -19.781 -4.105 -4.723 1 98.62 163 TYR A N 1
ATOM 1300 C CA . TYR A 1 163 ? -19.609 -5.547 -4.555 1 98.62 163 TYR A CA 1
ATOM 1301 C C . TYR A 1 163 ? -18.141 -5.93 -4.645 1 98.62 163 TYR A C 1
ATOM 1303 O O . TYR A 1 163 ? -17.375 -5.316 -5.395 1 98.62 163 TYR A O 1
ATOM 1311 N N . LEU A 1 164 ? -17.734 -6.887 -3.836 1 98.69 164 LEU A N 1
ATOM 1312 C CA . LEU A 1 164 ? -16.453 -7.539 -4.074 1 98.69 164 LEU A CA 1
ATOM 1313 C C . LEU A 1 164 ? -16.609 -8.727 -5.012 1 98.69 164 LEU A C 1
ATOM 1315 O O . LEU A 1 164 ? -17.656 -9.367 -5.035 1 98.69 164 LEU A O 1
ATOM 1319 N N . ALA A 1 165 ? -15.602 -8.945 -5.785 1 98.69 165 ALA A N 1
A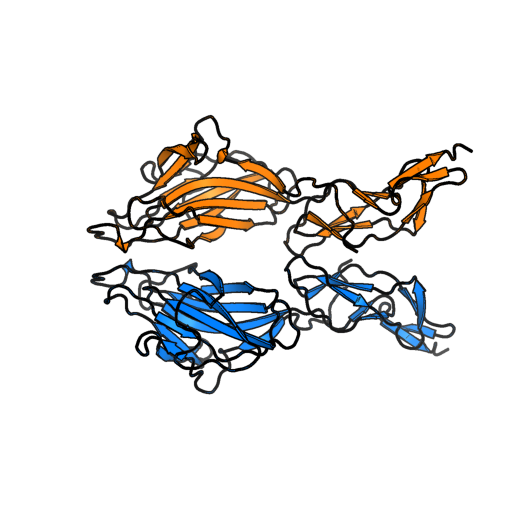TOM 1320 C CA . ALA A 1 165 ? -15.586 -10.125 -6.645 1 98.69 165 ALA A CA 1
ATOM 1321 C C . ALA A 1 165 ? -14.227 -10.828 -6.59 1 98.69 165 ALA A C 1
ATOM 1323 O O . ALA A 1 165 ? -13.18 -10.18 -6.688 1 98.69 165 ALA A O 1
ATOM 1324 N N . PHE A 1 166 ? -14.289 -12.125 -6.41 1 98.62 166 PHE A N 1
ATOM 1325 C CA . PHE A 1 166 ? -13.102 -12.977 -6.363 1 98.62 166 PHE A CA 1
ATOM 1326 C C . PHE A 1 166 ? -13.062 -13.922 -7.559 1 98.62 166 PHE A C 1
ATOM 1328 O O . PHE A 1 166 ? -14.047 -14.602 -7.848 1 98.62 166 PHE A O 1
ATOM 1335 N N . GLN A 1 167 ? -11.93 -13.898 -8.258 1 97.38 167 GLN A N 1
ATOM 1336 C CA . GLN A 1 167 ? -11.789 -14.727 -9.453 1 97.38 167 GLN A CA 1
ATOM 1337 C C . GLN A 1 167 ? -10.703 -15.789 -9.258 1 97.38 167 GLN A C 1
ATOM 1339 O O . GLN A 1 167 ? -9.57 -15.461 -8.906 1 97.38 167 GLN A O 1
ATOM 1344 N N . ASP A 1 168 ? -11.102 -17.016 -9.414 1 95.31 168 ASP A N 1
ATOM 1345 C CA . ASP A 1 168 ? -10.172 -18.141 -9.414 1 95.31 168 ASP A CA 1
ATOM 1346 C C . ASP A 1 168 ? -9.906 -18.625 -10.836 1 95.31 168 ASP A C 1
ATOM 1348 O O . ASP A 1 168 ? -10.844 -18.938 -11.578 1 95.31 168 ASP A O 1
ATOM 1352 N N . LEU A 1 169 ? -8.672 -18.734 -11.195 1 90.69 169 LEU A N 1
ATOM 1353 C CA . LEU A 1 169 ? -8.305 -19.172 -12.531 1 90.69 169 LEU A CA 1
ATOM 1354 C C . LEU A 1 169 ? -7.633 -20.547 -12.484 1 90.69 169 LEU A C 1
ATOM 1356 O O . LEU A 1 169 ? -6.953 -20.938 -13.438 1 90.69 169 LEU A O 1
ATOM 1360 N N . GLY A 1 170 ? -7.77 -21.234 -11.336 1 88.81 170 GLY A N 1
ATOM 1361 C CA . GLY A 1 170 ? -7.215 -22.562 -11.266 1 88.81 170 GLY A CA 1
ATOM 1362 C C . GLY A 1 170 ? -6.48 -22.844 -9.969 1 88.81 170 GLY A C 1
ATOM 1363 O O . GLY A 1 170 ? -5.48 -23.578 -9.961 1 88.81 170 GLY A O 1
ATOM 1364 N N . ALA A 1 171 ? -6.863 -22.234 -8.938 1 89.94 171 ALA A N 1
ATOM 1365 C CA . ALA A 1 171 ? -6.262 -22.5 -7.633 1 89.94 171 ALA A CA 1
ATOM 1366 C C . ALA A 1 171 ? -7.125 -23.438 -6.809 1 89.94 171 ALA A C 1
ATOM 1368 O O . ALA A 1 171 ? -8.297 -23.656 -7.125 1 89.94 171 ALA A O 1
ATOM 1369 N N . CYS A 1 172 ? -6.52 -24.062 -5.91 1 90.25 172 CYS A N 1
ATOM 1370 C CA . CYS A 1 172 ? -7.211 -24.766 -4.828 1 90.25 172 CYS A CA 1
ATOM 1371 C C . CYS A 1 172 ? -7.07 -24 -3.518 1 90.25 172 CYS A C 1
ATOM 1373 O O . CYS A 1 172 ? -6.035 -24.078 -2.854 1 90.25 172 CYS A O 1
ATOM 1375 N N . MET A 1 173 ? -8.117 -23.297 -3.238 1 93.44 173 MET A N 1
ATOM 1376 C CA . MET A 1 173 ? -7.969 -22.359 -2.125 1 93.44 173 MET A CA 1
ATOM 1377 C C . MET A 1 173 ? -9.258 -22.266 -1.317 1 93.44 173 MET A C 1
ATOM 1379 O O . MET A 1 173 ? -10.32 -22.703 -1.773 1 93.44 173 MET A O 1
ATOM 1383 N N . SER A 1 174 ? -9.078 -21.75 -0.129 1 93.06 174 SER A N 1
ATOM 1384 C CA . SER A 1 174 ? -10.203 -21.469 0.763 1 93.06 174 SER A CA 1
ATOM 1385 C C . SER A 1 174 ? -10.172 -20.031 1.259 1 93.06 174 SER A C 1
ATOM 1387 O O . SER A 1 174 ? -9.156 -19.562 1.778 1 93.06 174 SER A O 1
ATOM 1389 N N . LEU A 1 175 ? -11.195 -19.344 0.97 1 95.31 175 LEU A N 1
ATOM 1390 C CA . LEU A 1 175 ? -11.406 -18.016 1.554 1 95.31 175 LEU A CA 1
ATOM 1391 C C . LEU A 1 175 ? -12.086 -18.125 2.914 1 95.31 175 LEU A C 1
ATOM 1393 O O . LEU A 1 175 ? -13.281 -18.391 2.994 1 95.31 175 LEU A O 1
ATOM 1397 N N . ILE A 1 176 ? -11.367 -17.906 3.951 1 92.5 176 ILE A N 1
ATOM 1398 C CA . ILE A 1 176 ? -11.805 -18.188 5.312 1 92.5 176 ILE A CA 1
ATOM 1399 C C . ILE A 1 176 ? -12.656 -17.031 5.832 1 92.5 176 ILE A C 1
ATOM 1401 O O . ILE A 1 176 ? -13.703 -17.25 6.445 1 92.5 176 ILE A O 1
ATOM 1405 N N . SER A 1 177 ? -12.148 -15.852 5.621 1 94.31 177 SER A N 1
ATOM 1406 C CA . SER A 1 177 ? -12.922 -14.688 6.047 1 94.31 177 SER A CA 1
ATOM 1407 C C . SER A 1 177 ? -12.539 -13.445 5.25 1 94.31 177 SER A C 1
ATOM 1409 O O . SER A 1 177 ? -11.414 -13.352 4.742 1 94.31 177 SER A O 1
ATOM 1411 N N . VAL A 1 178 ? -13.484 -12.609 5.109 1 97.12 178 VAL A N 1
ATOM 1412 C CA . VAL A 1 178 ? -13.297 -11.328 4.449 1 97.12 178 VAL A CA 1
ATOM 1413 C C . VAL A 1 178 ? -13.859 -10.203 5.328 1 97.12 178 VAL A C 1
ATOM 1415 O O . VAL A 1 178 ? -15 -10.273 5.773 1 97.12 178 VAL A O 1
ATOM 1418 N N . ARG A 1 179 ? -13 -9.234 5.609 1 97.75 179 ARG A N 1
ATOM 1419 C CA . ARG A 1 179 ? -13.422 -8.055 6.363 1 97.75 179 ARG A CA 1
ATOM 1420 C C . ARG A 1 179 ? -13.203 -6.781 5.555 1 97.75 179 ARG A C 1
ATOM 1422 O O . ARG A 1 179 ? -12.117 -6.562 5.012 1 97.75 179 ARG A O 1
ATOM 1429 N N . VAL A 1 180 ? -14.258 -6.043 5.395 1 98.06 180 VAL A N 1
ATOM 1430 C CA . VAL A 1 180 ? -14.18 -4.73 4.762 1 98.06 180 VAL A CA 1
ATOM 1431 C C . VAL A 1 180 ? -14.273 -3.639 5.828 1 98.06 180 VAL A C 1
ATOM 1433 O O . VAL A 1 180 ? -15.195 -3.637 6.648 1 98.06 180 VAL A O 1
ATOM 1436 N N . PHE A 1 181 ? -13.273 -2.787 5.812 1 97.06 181 PHE A N 1
ATOM 1437 C CA . PHE A 1 181 ? -13.266 -1.741 6.828 1 97.06 181 PHE A CA 1
ATOM 1438 C C . PHE A 1 181 ? -12.703 -0.444 6.266 1 97.06 181 PHE A C 1
ATOM 1440 O O . PHE A 1 181 ? -12.242 -0.404 5.121 1 97.06 181 PHE A O 1
ATOM 1447 N N . TYR A 1 182 ? -12.938 0.603 6.973 1 95.81 182 TYR A N 1
ATOM 1448 C CA . TYR A 1 182 ? -12.359 1.905 6.664 1 95.81 182 TYR A CA 1
ATOM 1449 C C . TYR A 1 182 ? -11.766 2.545 7.914 1 95.81 182 TYR A C 1
ATOM 1451 O O . TYR A 1 182 ? -11.992 2.072 9.031 1 95.81 182 TYR A O 1
ATOM 1459 N N . LYS A 1 183 ? -10.961 3.494 7.688 1 94.5 183 LYS A N 1
ATOM 1460 C CA . LYS A 1 183 ? -10.297 4.176 8.789 1 94.5 183 LYS A CA 1
ATOM 1461 C C . LYS A 1 183 ? -10.852 5.582 8.992 1 94.5 183 LYS A C 1
ATOM 1463 O O . LYS A 1 183 ? -11.266 6.234 8.023 1 94.5 183 LYS A O 1
ATOM 1468 N N . LYS A 1 184 ? -10.914 6.008 10.172 1 93.81 184 LYS A N 1
ATOM 1469 C CA . LYS A 1 184 ? -11.383 7.344 10.523 1 93.81 184 LYS A CA 1
ATOM 1470 C C . LYS A 1 184 ? -10.617 7.902 11.719 1 93.81 184 LYS A C 1
ATOM 1472 O O . LYS A 1 184 ? -10.023 7.145 12.492 1 93.81 184 LYS A O 1
ATOM 1477 N N . CYS A 1 185 ? -10.57 9.203 11.781 1 93.88 185 CYS A N 1
ATOM 1478 C CA . CYS A 1 185 ? -10.07 9.883 12.969 1 93.88 185 CYS A CA 1
ATOM 1479 C C . CYS A 1 185 ? -11.195 10.148 13.961 1 93.88 185 CYS A C 1
ATOM 1481 O O . CYS A 1 185 ? -12.195 10.773 13.617 1 93.88 185 CYS A O 1
ATOM 1483 N N . SER A 1 186 ? -11.039 9.641 15.125 1 94 186 SER A N 1
ATOM 1484 C CA . SER A 1 186 ? -12.078 9.789 16.141 1 94 186 SER A CA 1
ATOM 1485 C C . SER A 1 186 ? -12.148 11.227 16.641 1 94 186 SER A C 1
ATOM 1487 O O . SER A 1 186 ? -11.18 11.984 16.516 1 94 186 SER A O 1
ATOM 1489 N N . THR A 1 187 ? -13.383 11.531 17.188 1 93.5 187 THR A N 1
ATOM 1490 C CA . THR A 1 187 ? -13.531 12.852 17.797 1 93.5 187 THR A CA 1
ATOM 1491 C C . THR A 1 187 ? -12.414 13.109 18.797 1 93.5 187 THR A C 1
ATOM 1493 O O . THR A 1 187 ? -12.047 12.227 19.578 1 93.5 187 THR A O 1
ATOM 1496 N N . THR A 1 188 ? -11.875 14.297 18.75 1 92.69 188 THR A N 1
ATOM 1497 C CA . THR A 1 188 ? -10.781 14.617 19.672 1 92.69 188 THR A CA 1
ATOM 1498 C C . THR A 1 188 ? -10.828 16.094 20.078 1 92.69 188 THR A C 1
ATOM 1500 O O . THR A 1 188 ? -11.609 16.875 19.516 1 92.69 188 THR A O 1
ATOM 1503 N N . ILE A 1 189 ? -10.188 16.391 21.109 1 90.69 189 ILE A N 1
ATOM 1504 C CA . ILE A 1 189 ? -10.055 17.766 21.578 1 90.69 189 ILE A CA 1
ATOM 1505 C C . ILE A 1 189 ? -8.578 18.156 21.609 1 90.69 189 ILE A C 1
ATOM 1507 O O . ILE A 1 189 ? -7.742 17.391 22.109 1 90.69 189 ILE A O 1
ATOM 1511 N N . ALA A 1 190 ? -8.258 19.219 20.953 1 89.56 190 ALA A N 1
ATOM 1512 C CA . ALA A 1 190 ? -6.906 19.781 20.984 1 89.56 190 ALA A CA 1
ATOM 1513 C C . ALA A 1 190 ? -6.938 21.297 21.141 1 89.56 190 ALA A C 1
ATOM 1515 O O . ALA A 1 190 ? -7.684 21.984 20.422 1 89.56 190 ALA A O 1
ATOM 1516 N N . ASN A 1 191 ? -6.121 21.875 22.078 1 89.69 191 ASN A N 1
ATOM 1517 C CA . ASN A 1 191 ? -6.039 23.312 22.297 1 89.69 191 ASN A CA 1
ATOM 1518 C C . ASN A 1 191 ? -7.414 23.922 22.547 1 89.69 191 ASN A C 1
ATOM 1520 O O . ASN A 1 191 ? -7.766 24.938 21.953 1 89.69 191 ASN A O 1
ATOM 1524 N N . PHE A 1 192 ? -8.219 23.172 23.312 1 91.56 192 PHE A N 1
ATOM 1525 C CA . PHE A 1 192 ? -9.547 23.578 23.766 1 91.56 192 PHE A CA 1
ATOM 1526 C C . PHE A 1 192 ? -10.508 23.672 22.578 1 91.56 192 PHE A C 1
ATOM 1528 O O . PHE A 1 192 ? -11.469 24.438 22.609 1 91.56 192 PHE A O 1
ATOM 1535 N N . ALA A 1 193 ? -10.164 23 21.547 1 94.06 193 ALA A N 1
ATOM 1536 C CA . ALA A 1 193 ? -11.055 22.906 20.391 1 94.06 193 ALA A CA 1
ATOM 1537 C C . ALA A 1 193 ? -11.469 21.453 20.156 1 94.06 193 ALA A C 1
ATOM 1539 O O . ALA A 1 193 ? -10.656 20.531 20.281 1 94.06 193 ALA A O 1
ATOM 1540 N N . VAL A 1 194 ? -12.727 21.281 19.859 1 94.81 194 VAL A N 1
ATOM 1541 C CA . VAL A 1 194 ? -13.258 19.953 19.562 1 94.81 194 VAL A CA 1
ATOM 1542 C C . VAL A 1 194 ? -13.266 19.719 18.062 1 94.81 194 VAL A C 1
ATOM 1544 O O . VAL A 1 194 ? -13.711 20.578 17.297 1 94.81 194 VAL A O 1
ATOM 1547 N N . PHE A 1 195 ? -12.688 18.594 17.672 1 95.12 195 PHE A N 1
ATOM 1548 C CA . PHE A 1 195 ? -12.672 18.188 16.266 1 95.12 195 PHE A CA 1
ATOM 1549 C C . PHE A 1 195 ? -13.531 16.938 16.062 1 95.12 195 PHE A C 1
ATOM 1551 O O . PHE A 1 195 ? -13.352 15.938 16.75 1 95.12 195 PHE A O 1
ATOM 1558 N N . PRO A 1 196 ? -14.461 17.047 15.141 1 95 196 PRO A N 1
ATOM 1559 C CA . PRO A 1 196 ? -15.391 15.93 14.969 1 95 196 PRO A CA 1
ATOM 1560 C C . PRO A 1 196 ? -14.75 14.719 14.305 1 95 196 PRO A C 1
ATOM 1562 O O . PRO A 1 196 ? -13.695 14.844 13.664 1 95 196 PRO A O 1
ATOM 1565 N N . GLU A 1 197 ? -15.383 13.578 14.523 1 93.62 197 GLU A N 1
ATOM 1566 C CA . GLU A 1 197 ? -14.984 12.383 13.797 1 93.62 197 GLU A CA 1
ATOM 1567 C C . GLU A 1 197 ? -14.891 12.656 12.297 1 93.62 197 GLU A C 1
ATOM 1569 O O . GLU A 1 197 ? -15.773 13.297 11.719 1 93.62 197 GLU A O 1
ATOM 1574 N N . THR A 1 198 ? -13.773 12.227 11.656 1 93.75 198 THR A N 1
ATOM 1575 C CA . THR A 1 198 ? -13.484 12.562 10.266 1 93.75 198 THR A CA 1
ATOM 1576 C C . THR A 1 198 ? -13.016 11.32 9.508 1 93.75 198 THR A C 1
ATOM 1578 O O . THR A 1 198 ? -12.109 10.617 9.953 1 93.75 198 THR A O 1
ATOM 1581 N N . ALA A 1 199 ? -13.625 11.047 8.352 1 91.62 199 ALA A N 1
ATOM 1582 C CA . ALA A 1 199 ? -13.203 9.938 7.508 1 91.62 199 ALA A CA 1
ATOM 1583 C C . ALA A 1 199 ? -11.898 10.258 6.785 1 91.62 199 ALA A C 1
ATOM 1585 O O . ALA A 1 199 ? -11.641 11.414 6.449 1 91.62 199 ALA A O 1
ATOM 1586 N N . THR A 1 200 ? -11.102 9.203 6.539 1 93.06 200 THR A N 1
ATOM 1587 C CA . THR A 1 200 ? -9.852 9.398 5.809 1 93.06 200 THR A CA 1
ATOM 1588 C C . THR A 1 200 ? -10.125 9.695 4.336 1 93.06 200 THR A C 1
ATOM 1590 O O . THR A 1 200 ? -11.25 9.508 3.859 1 93.06 200 THR A O 1
ATOM 1593 N N . GLY A 1 201 ? -9.125 10.242 3.68 1 91.38 201 GLY A N 1
ATOM 1594 C CA . GLY A 1 201 ? -9.266 10.695 2.305 1 91.38 201 GLY A CA 1
ATOM 1595 C C . GLY A 1 201 ? -9.234 9.555 1.301 1 91.38 201 GLY A C 1
ATOM 1596 O O . GLY A 1 201 ? -9.289 8.383 1.68 1 91.38 201 GLY A O 1
ATOM 1597 N N . ALA A 1 202 ? -9.195 9.961 0.036 1 89.81 202 ALA A N 1
ATOM 1598 C CA . ALA A 1 202 ? -9.305 9.031 -1.081 1 89.81 202 ALA A CA 1
ATOM 1599 C C . ALA A 1 202 ? -8.016 8.227 -1.246 1 89.81 202 ALA A C 1
ATOM 1601 O O . ALA A 1 202 ? -8.047 7.078 -1.707 1 89.81 202 ALA A O 1
ATOM 1602 N N . GLU A 1 203 ? -6.988 8.922 -0.91 1 88.31 203 GLU A N 1
ATOM 1603 C CA . GLU A 1 203 ? -5.688 8.266 -1.027 1 88.31 203 GLU A CA 1
ATOM 1604 C C . GLU A 1 203 ? -5.059 8.039 0.344 1 88.31 203 GLU A C 1
ATOM 1606 O O . GLU A 1 203 ? -5.32 8.789 1.286 1 88.31 203 GLU A O 1
ATOM 1611 N N . ALA A 1 204 ? -4.176 7.039 0.383 1 84.88 204 ALA A N 1
ATOM 1612 C CA . ALA A 1 204 ? -3.523 6.703 1.646 1 84.88 204 ALA A CA 1
ATOM 1613 C C . ALA A 1 204 ? -2.68 7.871 2.154 1 84.88 204 ALA A C 1
ATOM 1615 O O . ALA A 1 204 ? -2.531 8.055 3.363 1 84.88 204 ALA A O 1
ATOM 1616 N N . THR A 1 205 ? -2.156 8.648 1.265 1 85.5 205 THR A N 1
ATOM 1617 C CA . THR A 1 205 ? -1.259 9.719 1.675 1 85.5 205 THR A CA 1
ATOM 1618 C C . THR A 1 205 ? -2.002 11.047 1.738 1 85.5 205 THR A C 1
ATOM 1620 O O . THR A 1 205 ? -1.399 12.094 2.014 1 85.5 205 THR A O 1
ATOM 1623 N N . SER A 1 206 ? -3.324 11 1.533 1 85.19 206 SER A N 1
ATOM 1624 C CA . SER A 1 206 ? -4.133 12.211 1.57 1 85.19 206 SER A CA 1
ATOM 1625 C C . SER A 1 206 ? -4.352 12.688 3.002 1 85.19 206 SER A C 1
ATOM 1627 O O . SER A 1 206 ? -4.332 11.891 3.938 1 85.19 206 SER A O 1
ATOM 1629 N N . LEU A 1 207 ? -4.453 13.992 3.176 1 88.75 207 LEU A N 1
ATOM 1630 C CA . LEU A 1 207 ? -4.836 14.609 4.441 1 88.75 207 LEU A CA 1
ATOM 1631 C C . LEU A 1 207 ? -6.207 15.273 4.332 1 88.75 207 LEU A C 1
ATOM 1633 O O . LEU A 1 207 ? -6.488 15.969 3.355 1 88.75 207 LEU A O 1
ATOM 1637 N N . VAL A 1 208 ? -7.055 14.938 5.285 1 92.12 208 VAL A N 1
ATOM 1638 C CA . VAL A 1 208 ? -8.375 15.555 5.324 1 92.12 208 VAL A CA 1
ATOM 1639 C C . VAL A 1 208 ? -8.43 16.594 6.441 1 92.12 208 VAL A C 1
ATOM 1641 O O . VAL A 1 208 ? -8.047 16.312 7.582 1 92.12 208 VAL A O 1
ATOM 1644 N N . ILE A 1 209 ? -8.875 17.797 6.129 1 92.69 209 ILE A N 1
ATOM 1645 C CA . ILE A 1 209 ? -8.945 18.875 7.102 1 92.69 209 ILE A CA 1
ATOM 1646 C C . ILE A 1 209 ? -10.227 18.766 7.918 1 92.69 209 ILE A C 1
ATOM 1648 O O . ILE A 1 209 ? -11.32 18.641 7.355 1 92.69 209 ILE A O 1
ATOM 1652 N N . ALA A 1 210 ? -10.094 18.766 9.164 1 95.06 210 ALA A N 1
ATOM 1653 C CA . ALA A 1 210 ? -11.227 18.828 10.078 1 95.06 210 ALA A CA 1
ATOM 1654 C C . ALA A 1 210 ? -11.297 20.188 10.773 1 95.06 210 ALA A C 1
ATOM 1656 O O . ALA A 1 210 ? -10.383 20.562 11.508 1 95.06 210 ALA A O 1
ATOM 1657 N N . PRO A 1 211 ? -12.352 20.906 10.562 1 95.69 211 PRO A N 1
ATOM 1658 C CA . PRO A 1 211 ? -12.516 22.172 11.297 1 95.69 211 PRO A CA 1
ATOM 1659 C C . PRO A 1 211 ? -12.867 21.953 12.766 1 95.69 211 PRO A C 1
ATOM 1661 O O . PRO A 1 211 ? -13.586 21 13.102 1 95.69 211 PRO A O 1
ATOM 1664 N N . GLY A 1 212 ? -12.375 22.812 13.547 1 95.81 212 GLY A N 1
ATOM 1665 C CA . GLY A 1 212 ? -12.617 22.703 14.977 1 95.81 212 GLY A CA 1
ATOM 1666 C C . GLY A 1 212 ? -13.516 23.797 15.523 1 95.81 212 GLY A C 1
ATOM 1667 O O . GLY A 1 212 ? -13.781 24.781 14.836 1 95.81 212 GLY A O 1
ATOM 1668 N N . THR A 1 213 ? -14.094 23.516 16.75 1 95.88 213 THR A N 1
ATOM 1669 C CA . THR A 1 213 ? -14.867 24.469 17.531 1 95.88 213 THR A CA 1
ATOM 1670 C C . THR A 1 213 ? -14.391 24.516 18.984 1 95.88 213 THR A C 1
ATOM 1672 O O . THR A 1 213 ? -14.102 23.469 19.562 1 95.88 213 THR A O 1
ATOM 1675 N N . CYS A 1 214 ? -14.367 25.703 19.484 1 95.12 214 CYS A N 1
ATOM 1676 C CA . CYS A 1 214 ? -13.906 25.828 20.859 1 95.12 214 CYS A CA 1
ATOM 1677 C C . CYS A 1 214 ? -14.828 25.094 21.812 1 95.12 214 CYS A C 1
ATOM 1679 O O . CYS A 1 214 ? -16.047 25.094 21.625 1 95.12 214 CYS A O 1
ATOM 1681 N N . VAL A 1 215 ? -14.203 24.5 22.844 1 93 215 VAL A N 1
ATOM 1682 C CA . VAL A 1 215 ? -14.992 23.875 23.906 1 93 215 VAL A CA 1
ATOM 1683 C C . VAL A 1 215 ? -15.797 24.938 24.656 1 93 215 VAL A C 1
ATOM 1685 O O . VAL A 1 215 ? -15.516 26.141 24.547 1 93 215 VAL A O 1
ATOM 1688 N N . PRO A 1 216 ? -16.844 24.406 25.391 1 91.12 216 PRO A N 1
ATOM 1689 C CA . PRO A 1 216 ? -17.594 25.391 26.188 1 91.12 216 PRO A CA 1
ATOM 1690 C C . PRO A 1 216 ? -16.719 26.203 27.125 1 91.12 216 PRO A C 1
ATOM 1692 O O . PRO A 1 216 ? -15.797 25.672 27.734 1 91.12 216 PRO A O 1
ATOM 1695 N N . ASN A 1 217 ? -16.922 27.5 27.188 1 90.75 217 ASN A N 1
ATOM 1696 C CA . ASN A 1 217 ? -16.25 28.453 28.062 1 90.75 217 ASN A CA 1
ATOM 1697 C C . ASN A 1 217 ? -14.844 28.766 27.547 1 90.75 217 ASN A C 1
ATOM 1699 O O . ASN A 1 217 ? -13.945 29.078 28.344 1 90.75 217 ASN A O 1
ATOM 1703 N N . ALA A 1 218 ? -14.625 28.5 26.328 1 93.31 218 ALA A N 1
ATOM 1704 C CA . ALA A 1 218 ? -13.367 28.859 25.672 1 93.31 218 ALA A CA 1
ATOM 1705 C C . ALA A 1 218 ? -13.609 29.781 24.484 1 93.31 218 ALA A C 1
ATOM 1707 O O . ALA A 1 218 ? -14.719 29.844 23.953 1 93.31 218 ALA A O 1
ATOM 1708 N N . LEU A 1 219 ? -12.547 30.641 24.203 1 94.06 219 LEU A N 1
ATOM 1709 C CA . LEU A 1 219 ? -12.641 31.578 23.094 1 94.06 219 LEU A CA 1
ATOM 1710 C C . LEU A 1 219 ? -11.484 31.391 22.109 1 94.06 219 LEU A C 1
ATOM 1712 O O . LEU A 1 219 ? -10.367 31.047 22.516 1 94.06 219 LEU A O 1
ATOM 1716 N N . GLU A 1 220 ? -11.82 31.734 20.812 1 93.38 220 GLU A N 1
ATOM 1717 C CA . GLU A 1 220 ? -10.797 31.609 19.766 1 93.38 220 GLU A CA 1
ATOM 1718 C C . GLU A 1 220 ? -9.656 32.594 20 1 93.38 220 GLU A C 1
ATOM 1720 O O . GLU A 1 220 ? -9.898 33.781 20.281 1 93.38 220 GLU A O 1
ATOM 1725 N N . VAL A 1 221 ? -8.477 32.125 20.016 1 89.44 221 VAL A N 1
ATOM 1726 C CA . VAL A 1 221 ? -7.301 32.969 20.141 1 89.44 221 VAL A CA 1
ATOM 1727 C C . VAL A 1 221 ? -6.559 33.031 18.812 1 89.44 221 VAL A C 1
ATOM 1729 O O . VAL A 1 221 ? -6.117 34.094 18.375 1 89.44 221 VAL A O 1
ATOM 1732 N N . SER A 1 222 ? -6.371 31.891 18.156 1 87.38 222 SER A N 1
ATOM 1733 C CA . SER A 1 222 ? -5.703 31.766 16.859 1 87.38 222 SER A CA 1
ATOM 1734 C C . SER A 1 222 ? -6.531 30.938 15.883 1 87.38 222 SER A C 1
ATOM 1736 O O . SER A 1 222 ? -6.797 29.766 16.141 1 87.38 222 SER A O 1
ATOM 1738 N N . VAL A 1 223 ? -6.805 31.688 14.789 1 88.94 223 VAL A N 1
ATOM 1739 C CA . VAL A 1 223 ? -7.672 31.031 13.812 1 88.94 223 VAL A CA 1
ATOM 1740 C C . VAL A 1 223 ? -6.988 31.016 12.445 1 88.94 223 VAL A C 1
ATOM 1742 O O . VAL A 1 223 ? -6.133 31.859 12.164 1 88.94 223 VAL A O 1
ATOM 1745 N N . PRO A 1 224 ? -7.25 29.953 11.609 1 90.5 224 PRO A N 1
ATOM 1746 C CA . PRO A 1 224 ? -8.344 28.984 11.703 1 90.5 224 PRO A CA 1
ATOM 1747 C C . PRO A 1 224 ? -8 27.781 12.578 1 90.5 224 PRO A C 1
ATOM 1749 O O . PRO A 1 224 ? -6.828 27.438 12.719 1 90.5 224 PRO A O 1
ATOM 1752 N N . LEU A 1 225 ? -9.156 27.203 13.234 1 93.19 225 LEU A N 1
ATOM 1753 C CA . LEU A 1 225 ? -9.008 25.953 13.969 1 93.19 225 LEU A CA 1
ATOM 1754 C C . LEU A 1 225 ? -9.094 24.766 13.031 1 93.19 225 LEU A C 1
ATOM 1756 O O . LEU A 1 225 ? -10.164 24.469 12.492 1 93.19 225 LEU A O 1
ATOM 1760 N N . LYS A 1 226 ? -7.914 24.094 12.859 1 93.12 226 LYS A N 1
ATOM 1761 C CA . LYS A 1 226 ? -7.891 22.969 11.922 1 93.12 226 LYS A CA 1
ATOM 1762 C C . LYS A 1 226 ? -7.039 21.828 12.461 1 93.12 226 LYS A C 1
ATOM 1764 O O . LYS A 1 226 ? -6.035 22.047 13.133 1 93.12 226 LYS A O 1
ATOM 1769 N N . LEU A 1 227 ? -7.543 20.656 12.281 1 93.5 227 LEU A N 1
ATOM 1770 C CA . LEU A 1 227 ? -6.77 19.422 12.43 1 93.5 227 LEU A CA 1
ATOM 1771 C C . LEU A 1 227 ? -6.773 18.625 11.133 1 93.5 227 LEU A C 1
ATOM 1773 O O . LEU A 1 227 ? -7.668 18.781 10.297 1 93.5 227 LEU A O 1
ATOM 1777 N N . TYR A 1 228 ? -5.723 17.828 10.953 1 90.75 228 TYR A N 1
ATOM 1778 C CA . TYR A 1 228 ? -5.605 17.062 9.727 1 90.75 228 TYR A CA 1
ATOM 1779 C C . TYR A 1 228 ? -5.645 15.562 10.016 1 90.75 228 TYR A C 1
ATOM 1781 O O . TYR A 1 228 ? -4.895 15.07 10.859 1 90.75 228 TYR A O 1
ATOM 1789 N N . CYS A 1 229 ? -6.523 14.875 9.312 1 92.38 229 CYS A N 1
ATOM 1790 C CA . CYS A 1 229 ? -6.645 13.422 9.445 1 92.38 229 CYS A CA 1
ATOM 1791 C C . CYS A 1 229 ? -5.883 12.711 8.328 1 92.38 229 CYS A C 1
ATOM 1793 O O . CYS A 1 229 ? -6.152 12.938 7.148 1 92.38 229 CYS A O 1
ATOM 1795 N N . ASN A 1 230 ? -4.957 11.844 8.695 1 90.5 230 ASN A N 1
ATOM 1796 C CA . ASN A 1 230 ? -4.18 11.156 7.668 1 90.5 230 ASN A CA 1
ATOM 1797 C C . ASN A 1 230 ? -4.836 9.844 7.254 1 90.5 230 ASN A C 1
ATOM 1799 O O . ASN A 1 230 ? -5.91 9.492 7.75 1 90.5 230 ASN A O 1
ATOM 1803 N N . GLY A 1 231 ? -4.215 9.141 6.363 1 90.06 231 GLY A N 1
ATOM 1804 C CA . GLY A 1 231 ? -4.797 7.941 5.789 1 90.06 231 GLY A CA 1
ATOM 1805 C C . GLY A 1 231 ? -4.879 6.785 6.773 1 90.06 231 GLY A C 1
ATOM 1806 O O . GLY A 1 231 ? -5.594 5.812 6.535 1 90.06 231 GLY A O 1
ATOM 1807 N N . ASP A 1 232 ? -4.16 6.832 7.895 1 89.94 232 ASP A N 1
ATOM 1808 C CA . ASP A 1 232 ? -4.176 5.777 8.906 1 89.94 232 ASP A CA 1
ATOM 1809 C C . ASP A 1 232 ? -5.199 6.078 9.992 1 89.94 232 ASP A C 1
ATOM 1811 O O . ASP A 1 232 ? -5.305 5.344 10.977 1 89.94 232 ASP A O 1
ATOM 1815 N N . GLY A 1 233 ? -5.867 7.164 9.828 1 91.62 233 GLY A N 1
ATOM 1816 C CA . GLY A 1 233 ? -6.828 7.551 10.852 1 91.62 233 GLY A CA 1
ATOM 1817 C C . GLY A 1 233 ? -6.191 8.219 12.055 1 91.62 233 GLY A C 1
ATOM 1818 O O . GLY A 1 233 ? -6.645 8.039 13.18 1 91.62 233 GLY A O 1
ATOM 1819 N N . GLU A 1 234 ? -5.125 8.883 11.812 1 90.69 234 GLU A N 1
ATOM 1820 C CA . GLU A 1 234 ? -4.418 9.594 12.875 1 90.69 234 GLU A CA 1
ATOM 1821 C C . GLU A 1 234 ? -4.48 11.102 12.656 1 90.69 234 GLU A C 1
ATOM 1823 O O . GLU A 1 234 ? -4.363 11.578 11.523 1 90.69 234 GLU A O 1
ATOM 1828 N N . TRP A 1 235 ? -4.738 11.805 13.758 1 90.69 235 TRP A N 1
ATOM 1829 C CA . TRP A 1 235 ? -4.758 13.266 13.703 1 90.69 235 TRP A CA 1
ATOM 1830 C C . TRP A 1 235 ? -3.342 13.828 13.641 1 90.69 235 TRP A C 1
ATOM 1832 O O . TRP A 1 235 ? -2.443 13.336 14.328 1 90.69 235 TRP A O 1
ATOM 1842 N N . MET A 1 236 ? -3.299 14.844 12.695 1 87 236 MET A N 1
ATOM 1843 C CA . MET A 1 236 ? -1.989 15.477 12.547 1 87 236 MET A CA 1
ATOM 1844 C C . MET A 1 236 ? -2.115 17 12.547 1 87 236 MET A C 1
ATOM 1846 O O . MET A 1 236 ? -3.135 17.531 12.117 1 87 236 MET A O 1
ATOM 1850 N N . VAL A 1 237 ? -1.167 17.672 13.172 1 82.38 237 VAL A N 1
ATOM 1851 C CA . VAL A 1 237 ? -0.857 19.078 12.914 1 82.38 237 VAL A CA 1
ATOM 1852 C C . VAL A 1 237 ? -2.01 19.953 13.391 1 82.38 237 VAL A C 1
ATOM 1854 O O . VAL A 1 237 ? -2.725 20.547 12.578 1 82.38 237 VAL A O 1
ATOM 1857 N N . PRO A 1 238 ? -2.137 20.156 14.594 1 86.62 238 PRO A N 1
ATOM 1858 C CA . PRO A 1 238 ? -3.131 21.125 15.055 1 86.62 238 PRO A CA 1
ATOM 1859 C C . PRO A 1 238 ? -2.781 22.562 14.672 1 86.62 238 PRO A C 1
ATOM 1861 O O . PRO A 1 238 ? -1.633 22.984 14.828 1 86.62 238 PRO A O 1
ATOM 1864 N N . VAL A 1 239 ? -3.699 23.188 14.047 1 84.62 239 VAL A N 1
ATOM 1865 C CA . VAL A 1 239 ? -3.557 24.609 13.688 1 84.62 239 VAL A CA 1
ATOM 1866 C C . VAL A 1 239 ? -4.613 25.438 14.414 1 84.62 239 VAL A C 1
ATOM 1868 O O . VAL A 1 239 ? -5.793 25.078 14.422 1 84.62 239 VAL A O 1
ATOM 1871 N N . GLY A 1 240 ? -4.129 26.516 15.039 1 87.69 240 GLY A N 1
ATOM 1872 C CA . GLY A 1 240 ? -5.035 27.375 15.789 1 87.69 240 GLY A CA 1
ATOM 1873 C C . GLY A 1 240 ? -5.203 26.938 17.234 1 87.69 240 GLY A C 1
ATOM 1874 O O . GLY A 1 240 ? -4.574 25.969 17.672 1 87.69 240 GLY A O 1
ATOM 1875 N N . ALA A 1 241 ? -5.93 27.797 17.969 1 90.88 241 ALA A N 1
ATOM 1876 C CA . ALA A 1 241 ? -6.082 27.5 19.391 1 90.88 241 ALA A CA 1
ATOM 1877 C C . ALA A 1 241 ? -7.227 28.297 20 1 90.88 241 ALA A C 1
ATOM 1879 O O . ALA A 1 241 ? -7.578 29.375 19.5 1 90.88 241 ALA A O 1
ATOM 1880 N N . CYS A 1 242 ? -7.797 27.641 21.031 1 93.56 242 CYS A N 1
ATOM 1881 C CA . CYS A 1 242 ? -8.734 28.312 21.922 1 93.56 242 CYS A CA 1
ATOM 1882 C C . CYS A 1 242 ? -8.133 28.469 23.312 1 93.56 242 CYS A C 1
ATOM 1884 O O . CYS A 1 242 ? -7.117 27.844 23.625 1 93.56 242 CYS A O 1
ATOM 1886 N N . THR A 1 243 ? -8.648 29.391 24.062 1 92.06 243 THR A N 1
ATOM 1887 C CA . THR A 1 243 ? -8.258 29.562 25.453 1 92.06 243 THR A CA 1
ATOM 1888 C C . THR A 1 243 ? -9.484 29.734 26.344 1 92.06 243 THR A C 1
ATOM 1890 O O . THR A 1 243 ? -10.539 30.172 25.875 1 92.06 243 THR A O 1
ATOM 1893 N N . CYS A 1 244 ? -9.273 29.281 27.562 1 90.06 244 CYS A N 1
ATOM 1894 C CA . CYS A 1 244 ? -10.375 29.438 28.516 1 90.06 244 CYS A CA 1
ATOM 1895 C C . CYS A 1 244 ? -10.75 30.906 28.688 1 90.06 244 CYS A C 1
ATOM 1897 O O . CYS A 1 244 ? -9.875 31.766 28.719 1 90.06 244 CYS A O 1
ATOM 1899 N N . MET A 1 245 ? -12.117 31.125 28.734 1 90.88 245 MET A N 1
ATOM 1900 C CA . MET A 1 245 ? -12.609 32.469 29 1 90.88 245 MET A CA 1
ATOM 1901 C C . MET A 1 245 ? -12.18 32.969 30.375 1 90.88 245 MET A C 1
ATOM 1903 O O . MET A 1 245 ? -11.789 32.156 31.219 1 90.88 245 MET A O 1
ATOM 1907 N N . ALA A 1 246 ? -12.273 34.312 30.406 1 88 246 ALA A N 1
ATOM 1908 C CA . ALA A 1 246 ? -11.977 34.844 31.719 1 88 246 ALA A CA 1
ATOM 1909 C C . ALA A 1 246 ? -12.852 34.219 32.812 1 88 246 ALA A C 1
ATOM 1911 O O . ALA A 1 246 ? -14.07 34.094 32.625 1 88 246 ALA A O 1
ATOM 1912 N N . GLY A 1 247 ? -12.25 33.875 33.938 1 87.06 247 GLY A N 1
ATOM 1913 C CA . GLY A 1 247 ? -13 33.25 35 1 87.06 247 GLY A CA 1
ATOM 1914 C C . GLY A 1 247 ? -12.992 31.75 34.969 1 87.06 247 GLY A C 1
ATOM 1915 O O . GLY A 1 247 ? -13.484 31.094 35.875 1 87.06 247 GLY A O 1
ATOM 1916 N N . PHE A 1 248 ? -12.531 31.312 33.875 1 86.94 248 PHE A N 1
ATOM 1917 C CA . PHE A 1 248 ? -12.461 29.859 33.75 1 86.94 248 PHE A CA 1
ATOM 1918 C C . PHE A 1 248 ? -11.008 29.391 33.656 1 86.94 248 PHE A C 1
ATOM 1920 O O . PHE A 1 248 ? -10.117 30.172 33.344 1 86.94 248 PHE A O 1
ATOM 1927 N N . GLU A 1 249 ? -10.734 28.156 34.094 1 86.56 249 GLU A N 1
ATOM 1928 C CA . GLU A 1 249 ? -9.375 27.625 34.094 1 86.56 249 GLU A CA 1
ATOM 1929 C C . GLU A 1 249 ? -9.305 26.281 33.375 1 86.56 249 GLU A C 1
ATOM 1931 O O . GLU A 1 249 ? -10.266 25.5 33.406 1 86.56 249 GLU A O 1
ATOM 1936 N N . PRO A 1 250 ? -8.125 26.062 32.562 1 82.81 250 PRO A N 1
ATOM 1937 C CA . PRO A 1 250 ? -7.953 24.766 31.922 1 82.81 250 PRO A CA 1
ATOM 1938 C C . PRO A 1 250 ? -8.055 23.594 32.875 1 82.81 250 PRO A C 1
ATOM 1940 O O . PRO A 1 250 ? -7.523 23.656 34 1 82.81 250 PRO A O 1
ATOM 1943 N N . ALA A 1 251 ? -8.992 22.719 32.406 1 71.62 251 ALA A N 1
ATOM 1944 C CA . ALA A 1 251 ? -9.078 21.453 33.125 1 71.62 251 ALA A CA 1
ATOM 1945 C C . ALA A 1 251 ? -8.484 20.312 32.312 1 71.62 251 ALA A C 1
ATOM 1947 O O . ALA A 1 251 ? -8.781 20.156 31.125 1 71.62 251 ALA A O 1
ATOM 1948 N N . MET A 1 252 ? -7.566 19.531 32.844 1 68.38 252 MET A N 1
ATOM 1949 C CA . MET A 1 252 ? -6.938 18.328 32.281 1 68.38 252 MET A CA 1
ATOM 1950 C C . MET A 1 252 ? -6.305 18.625 30.922 1 68.38 252 MET A C 1
ATOM 1952 O O . MET A 1 252 ? -6.988 18.609 29.906 1 68.38 252 MET A O 1
ATOM 1956 N N . LYS A 1 253 ? -5.215 18.75 30.578 1 67.31 253 LYS A N 1
ATOM 1957 C CA . LYS A 1 253 ? -4.332 18.797 29.422 1 67.31 253 LYS A CA 1
ATOM 1958 C C . LYS A 1 253 ? -4.973 19.562 28.266 1 67.31 253 LYS A C 1
ATOM 1960 O O . LYS A 1 253 ? -5.062 19.062 27.141 1 67.31 253 LYS A O 1
ATOM 1965 N N . ASP A 1 254 ? -5.695 20.766 28.391 1 72.12 254 ASP A N 1
ATOM 1966 C CA . ASP A 1 254 ? -6.223 21.672 27.375 1 72.12 254 ASP A CA 1
ATOM 1967 C C . ASP A 1 254 ? -7.492 21.109 26.734 1 72.12 254 ASP A C 1
ATOM 1969 O O . ASP A 1 254 ? -7.75 21.344 25.547 1 72.12 254 ASP A O 1
ATOM 1973 N N . THR A 1 255 ? -8.273 20.328 27.453 1 75.5 255 THR A N 1
ATOM 1974 C CA . THR A 1 255 ? -9.438 19.688 26.859 1 75.5 255 THR A CA 1
ATOM 1975 C C . THR A 1 255 ? -10.727 20.234 27.484 1 75.5 255 THR A C 1
ATOM 1977 O O . THR A 1 255 ? -11.812 2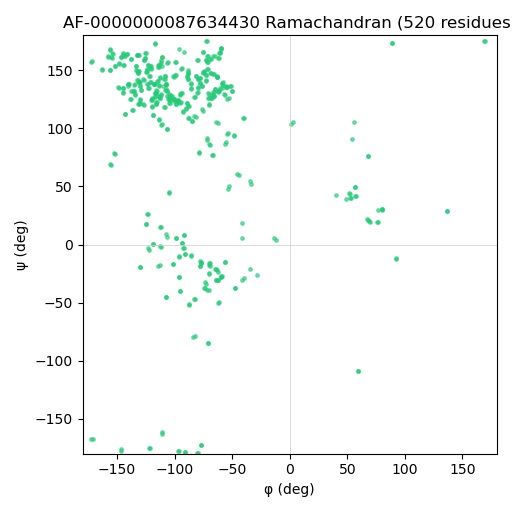0.047 26.922 1 75.5 255 THR A O 1
ATOM 1980 N N . GLN A 1 256 ? -10.609 20.859 28.656 1 78.62 256 GLN A N 1
ATOM 1981 C CA . GLN A 1 256 ? -11.797 21.375 29.328 1 78.62 256 GLN A CA 1
ATOM 1982 C C . GLN A 1 256 ? -11.523 22.734 29.984 1 78.62 256 GLN A C 1
ATOM 1984 O O . GLN A 1 256 ? -10.398 23 30.422 1 78.62 256 GLN A O 1
ATOM 1989 N N . SER A 1 257 ? -12.398 23.594 29.828 1 81.31 257 SER A N 1
ATOM 1990 C CA . SER A 1 257 ? -12.383 24.875 30.516 1 81.31 257 SER A CA 1
ATOM 1991 C C . SER A 1 257 ? -13.508 24.969 31.547 1 81.31 257 SER A C 1
ATOM 1993 O O . SER A 1 257 ? -14.688 25 31.188 1 81.31 257 SER A O 1
ATOM 1995 N N . LEU A 1 258 ? -13.141 24.812 32.844 1 81 258 LEU A N 1
ATOM 1996 C CA . LEU A 1 258 ? -14.125 24.75 33.938 1 81 258 LEU A CA 1
ATOM 1997 C C . LEU A 1 258 ? -13.992 25.953 34.844 1 81 258 LEU A C 1
ATOM 1999 O O . LEU A 1 258 ? -12.961 26.641 34.844 1 81 258 LEU A O 1
ATOM 2003 N N . VAL A 1 259 ? -15.227 26.312 35.562 1 74.62 259 VAL A N 1
ATOM 2004 C CA . VAL A 1 259 ? -15.289 27.453 36.469 1 74.62 259 VAL A CA 1
ATOM 2005 C C . VAL A 1 259 ? -14.227 27.312 37.562 1 74.62 259 VAL A C 1
ATOM 2007 O O . VAL A 1 259 ? -13.984 26.203 38.062 1 74.62 259 VAL A O 1
ATOM 2010 N N . THR A 1 260 ? -13.414 28.422 37.75 1 67.94 260 THR A N 1
ATOM 2011 C CA . THR A 1 260 ? -12.5 28.5 38.875 1 67.94 260 THR A CA 1
ATOM 2012 C C . THR A 1 260 ? -13.25 28.297 40.188 1 67.94 260 THR A C 1
ATOM 2014 O O . THR A 1 260 ? -14.32 28.891 40.406 1 67.94 260 THR A O 1
ATOM 2017 N N . GLY A 1 261 ? -13.453 27.156 40.719 1 49.47 261 GLY A N 1
ATOM 2018 C CA . GLY A 1 261 ? -13.977 27.141 42.062 1 49.47 261 GLY A CA 1
ATOM 2019 C C . GLY A 1 261 ? -13.352 28.188 42.969 1 49.47 261 GLY A C 1
ATOM 2020 O O . GLY A 1 261 ? -13.617 28.234 44.156 1 49.47 261 GLY A O 1
ATOM 2021 N N . ARG A 1 262 ? -12.641 29.328 42.625 1 41.69 262 ARG A N 1
ATOM 2022 C CA . ARG A 1 262 ? -12.484 29.969 43.938 1 41.69 262 ARG A CA 1
ATOM 2023 C C . ARG A 1 262 ? -13.781 30.625 44.375 1 41.69 262 ARG A C 1
ATOM 2025 O O . ARG A 1 262 ? -14.539 31.141 43.562 1 41.69 262 ARG A O 1
ATOM 2032 N N . LEU B 1 1 ? -5.359 23.453 0.502 1 29.42 1 LEU B N 1
ATOM 2033 C CA . LEU B 1 1 ? -4.492 24.328 -0.288 1 29.42 1 LEU B CA 1
ATOM 2034 C C . LEU B 1 1 ? -3.211 23.594 -0.685 1 29.42 1 LEU B C 1
ATOM 2036 O O . LEU B 1 1 ? -2.299 23.453 0.131 1 29.42 1 LEU B O 1
ATOM 2040 N N . ALA B 1 2 ? -3.324 22.672 -1.521 1 38.69 2 ALA B N 1
ATOM 2041 C CA . ALA B 1 2 ? -2.127 22.094 -2.135 1 38.69 2 ALA B CA 1
ATOM 2042 C C . ALA B 1 2 ? -1.205 23.203 -2.654 1 38.69 2 ALA B C 1
ATOM 2044 O O . ALA B 1 2 ? -1.639 24.078 -3.4 1 38.69 2 ALA B O 1
ATOM 2045 N N . LEU B 1 3 ? -0.219 23.641 -1.866 1 43.06 3 LEU B N 1
ATOM 2046 C CA . LEU B 1 3 ? 0.751 24.547 -2.469 1 43.06 3 LEU B CA 1
ATOM 2047 C C . LEU B 1 3 ? 1.102 24.109 -3.885 1 43.06 3 LEU B C 1
ATOM 2049 O O . LEU B 1 3 ? 1.125 22.906 -4.18 1 43.06 3 LEU B O 1
ATOM 2053 N N . ASP B 1 4 ? 0.615 24.906 -4.836 1 40.94 4 ASP B N 1
ATOM 2054 C CA . ASP B 1 4 ? 0.999 24.75 -6.234 1 40.94 4 ASP B CA 1
ATOM 2055 C C . ASP B 1 4 ? 2.449 24.281 -6.355 1 40.94 4 ASP B C 1
ATOM 2057 O O . ASP B 1 4 ? 3.373 25.094 -6.254 1 40.94 4 ASP B O 1
ATOM 2061 N N . ASP B 1 5 ? 2.711 23.375 -5.762 1 44.53 5 ASP B N 1
ATOM 2062 C CA . ASP B 1 5 ? 4.082 22.969 -6.051 1 44.53 5 ASP B CA 1
ATOM 2063 C C . ASP B 1 5 ? 4.305 22.812 -7.555 1 44.53 5 ASP B C 1
ATOM 2065 O O . ASP B 1 5 ? 4.109 21.734 -8.109 1 44.53 5 ASP B O 1
ATOM 2069 N N . LYS B 1 6 ? 3.936 23.812 -8.383 1 38.69 6 LYS B N 1
ATOM 2070 C CA . LYS B 1 6 ? 4.32 23.844 -9.789 1 38.69 6 LYS B CA 1
ATOM 2071 C C . LYS B 1 6 ? 5.758 23.375 -9.977 1 38.69 6 LYS B C 1
ATOM 2073 O O . LYS B 1 6 ? 6.266 23.344 -11.102 1 38.69 6 LYS B O 1
ATOM 2078 N N . SER B 1 7 ? 6.637 23.531 -9.031 1 41.59 7 SER B N 1
ATOM 2079 C CA . SER B 1 7 ? 7.941 23.094 -9.516 1 41.59 7 SER B CA 1
ATOM 2080 C C . SER B 1 7 ? 7.965 21.594 -9.766 1 41.59 7 SER B C 1
ATOM 2082 O O . SER B 1 7 ? 7.676 20.812 -8.867 1 41.59 7 SER B O 1
ATOM 2084 N N . GLY B 1 8 ? 7.457 21.141 -10.742 1 45.16 8 GLY B N 1
ATOM 2085 C CA . GLY B 1 8 ? 7.527 19.844 -11.406 1 45.16 8 GLY B CA 1
ATOM 2086 C C . GLY B 1 8 ? 8.641 18.969 -10.875 1 45.16 8 GLY B C 1
ATOM 2087 O O . GLY B 1 8 ? 9.141 18.094 -11.586 1 45.16 8 GLY B O 1
ATOM 2088 N N . ALA B 1 9 ? 9.328 19.469 -9.836 1 54.16 9 ALA B N 1
ATOM 2089 C CA . ALA B 1 9 ? 10.531 18.703 -9.523 1 54.16 9 ALA B CA 1
ATOM 2090 C C . ALA B 1 9 ? 10.18 17.266 -9.148 1 54.16 9 ALA B C 1
ATOM 2092 O O . ALA B 1 9 ? 9.117 17 -8.578 1 54.16 9 ALA B O 1
ATOM 2093 N N . ASN B 1 10 ? 10.922 16.344 -9.711 1 62.97 10 ASN B N 1
ATOM 2094 C CA . ASN B 1 10 ? 10.812 14.891 -9.641 1 62.97 10 ASN B CA 1
ATOM 2095 C C . ASN B 1 10 ? 10.805 14.398 -8.203 1 62.97 10 ASN B C 1
ATOM 2097 O O . ASN B 1 10 ? 11.812 14.5 -7.5 1 62.97 10 ASN B O 1
ATOM 2101 N N . LYS B 1 11 ? 9.68 14.164 -7.551 1 86.06 11 LYS B N 1
ATOM 2102 C CA . LYS B 1 11 ? 9.523 13.664 -6.188 1 86.06 11 LYS B CA 1
ATOM 2103 C C . LYS B 1 11 ? 10.25 12.336 -5.996 1 86.06 11 LYS B C 1
ATOM 2105 O O . LYS B 1 11 ? 10.594 11.969 -4.871 1 86.06 11 LYS B O 1
ATOM 2110 N N . ASP B 1 12 ? 10.555 11.812 -7.102 1 92.31 12 ASP B N 1
ATOM 2111 C CA . ASP B 1 12 ? 11.234 10.516 -6.996 1 92.31 12 ASP B CA 1
ATOM 2112 C C . ASP B 1 12 ? 12.727 10.656 -7.273 1 92.31 12 ASP B C 1
ATOM 2114 O O . ASP B 1 12 ? 13.125 11.227 -8.289 1 92.31 12 ASP B O 1
ATOM 2118 N N . LYS B 1 13 ? 13.508 10.273 -6.352 1 93.81 13 LYS B N 1
ATOM 2119 C CA . LYS B 1 13 ? 14.953 10.195 -6.539 1 93.81 13 LYS B CA 1
ATOM 2120 C C . LYS B 1 13 ? 15.414 8.742 -6.66 1 93.81 13 LYS B C 1
ATOM 2122 O O . LYS B 1 13 ? 15.086 7.906 -5.816 1 93.81 13 LYS B O 1
ATOM 2127 N N . THR B 1 14 ? 16.234 8.469 -7.656 1 95.81 14 THR B N 1
ATOM 2128 C CA . THR B 1 14 ? 16.609 7.094 -7.984 1 95.81 14 THR B CA 1
ATOM 2129 C C . THR B 1 14 ? 17.906 6.703 -7.301 1 95.81 14 THR B C 1
ATOM 2131 O O . THR B 1 14 ? 18.891 7.457 -7.328 1 95.81 14 THR B O 1
ATOM 2134 N N . LEU B 1 15 ? 17.922 5.582 -6.656 1 96.56 15 LEU B N 1
ATOM 2135 C CA . LEU B 1 15 ? 19.125 5.02 -6.059 1 96.56 15 LEU B CA 1
ATOM 2136 C C . LEU B 1 15 ? 19.781 4.023 -7.004 1 96.56 15 LEU B C 1
ATOM 2138 O O . LEU B 1 15 ? 21.016 3.918 -7.043 1 96.56 15 LEU B O 1
ATOM 2142 N N . MET B 1 16 ? 18.969 3.256 -7.641 1 96.31 16 MET B N 1
ATOM 2143 C CA . MET B 1 16 ? 19.422 2.246 -8.594 1 96.31 16 MET B CA 1
ATOM 2144 C C . MET B 1 16 ? 18.406 2.045 -9.703 1 96.31 16 MET B C 1
ATOM 2146 O O . MET B 1 16 ? 17.203 2.01 -9.445 1 96.31 16 MET B O 1
ATOM 2150 N N . ASP B 1 17 ? 18.859 1.983 -10.938 1 95.44 17 ASP B N 1
ATOM 2151 C CA . ASP B 1 17 ? 18.016 1.698 -12.086 1 95.44 17 ASP B CA 1
ATOM 2152 C C . ASP B 1 17 ? 18.75 0.83 -13.109 1 95.44 17 ASP B C 1
ATOM 2154 O O . ASP B 1 17 ? 19.672 1.299 -13.781 1 95.44 17 ASP B O 1
ATOM 2158 N N . THR B 1 18 ? 18.297 -0.368 -13.25 1 94.69 18 THR B N 1
ATOM 2159 C CA . THR B 1 18 ? 19 -1.302 -14.117 1 94.69 18 THR B CA 1
ATOM 2160 C C . THR B 1 18 ? 18.703 -1.003 -15.586 1 94.69 18 THR B C 1
ATOM 2162 O O . THR B 1 18 ? 19.406 -1.479 -16.484 1 94.69 18 THR B O 1
ATOM 2165 N N . LYS B 1 19 ? 17.672 -0.234 -15.875 1 88.81 19 LYS B N 1
ATOM 2166 C CA . LYS B 1 19 ? 17.297 0.114 -17.25 1 88.81 19 LYS B CA 1
ATOM 2167 C C . LYS B 1 19 ? 18.438 0.852 -17.953 1 88.81 19 LYS B C 1
ATOM 2169 O O . LYS B 1 19 ? 18.578 0.763 -19.172 1 88.81 19 LYS B O 1
ATOM 2174 N N . TRP B 1 20 ? 19.234 1.523 -17.172 1 85.88 20 TRP B N 1
ATOM 2175 C CA . TRP B 1 20 ? 20.25 2.398 -17.75 1 85.88 20 TRP B CA 1
ATOM 2176 C C . TRP B 1 20 ? 21.641 1.802 -17.609 1 85.88 20 TRP B C 1
ATOM 2178 O O . TRP B 1 20 ? 22.641 2.477 -17.859 1 85.88 20 TRP B O 1
ATOM 2188 N N . ALA B 1 21 ? 21.641 0.594 -17.141 1 85.5 21 ALA B N 1
ATOM 2189 C CA . ALA B 1 21 ? 22.938 -0.041 -16.984 1 85.5 21 ALA B CA 1
ATOM 2190 C C . ALA B 1 21 ? 23.609 -0.288 -18.328 1 85.5 21 ALA B C 1
ATOM 2192 O O . ALA B 1 21 ? 22.969 -0.782 -19.266 1 85.5 21 ALA B O 1
ATOM 2193 N N . THR B 1 22 ? 24.812 0.103 -18.516 1 79.69 22 THR B N 1
ATOM 2194 C CA . THR B 1 22 ? 25.547 -0.043 -19.781 1 79.69 22 THR B CA 1
ATOM 2195 C C . THR B 1 22 ? 26.516 -1.223 -19.703 1 79.69 22 THR B C 1
ATOM 2197 O O . THR B 1 22 ? 27.141 -1.583 -20.703 1 79.69 22 THR B O 1
ATOM 2200 N N . THR B 1 23 ? 26.766 -1.646 -18.562 1 84.56 23 THR B N 1
ATOM 2201 C CA . THR B 1 23 ? 27.594 -2.83 -18.359 1 84.56 23 THR B CA 1
ATOM 2202 C C . THR B 1 23 ? 26.781 -3.947 -17.688 1 84.56 23 THR B C 1
ATOM 2204 O O . THR B 1 23 ? 25.625 -3.756 -17.344 1 84.56 23 THR B O 1
ATOM 2207 N N . GLU B 1 24 ? 27.438 -5.051 -17.609 1 90.19 24 GLU B N 1
ATOM 2208 C CA . GLU B 1 24 ? 26.781 -6.168 -16.938 1 90.19 24 GLU B CA 1
ATOM 2209 C C . GLU B 1 24 ? 26.422 -5.809 -15.492 1 90.19 24 GLU B C 1
ATOM 2211 O O . GLU B 1 24 ? 27.203 -5.164 -14.797 1 90.19 24 GLU B O 1
ATOM 2216 N N . LEU B 1 25 ? 25.25 -6.238 -15.125 1 93.19 25 LEU B N 1
ATOM 2217 C CA . LEU B 1 25 ? 24.828 -6.02 -13.75 1 93.19 25 LEU B CA 1
ATOM 2218 C C . LEU B 1 25 ? 25.625 -6.902 -12.789 1 93.19 25 LEU B C 1
ATOM 2220 O O . LEU B 1 25 ? 26.078 -6.438 -11.742 1 93.19 25 LEU B O 1
ATOM 2224 N N . ALA B 1 26 ? 25.875 -8.148 -13.227 1 94.44 26 ALA B N 1
ATOM 2225 C CA . ALA B 1 26 ? 26.719 -9.102 -12.492 1 94.44 26 ALA B CA 1
ATOM 2226 C C . ALA B 1 26 ? 26.172 -9.328 -11.078 1 94.44 26 ALA B C 1
ATOM 2228 O O . ALA B 1 26 ? 26.938 -9.32 -10.109 1 94.44 26 ALA B O 1
ATOM 2229 N N . TRP B 1 27 ? 24.844 -9.438 -11 1 97.38 27 TRP B N 1
ATOM 2230 C CA . TRP B 1 27 ? 24.266 -9.797 -9.711 1 97.38 27 TRP B CA 1
ATOM 2231 C C . TRP B 1 27 ? 24.594 -11.242 -9.344 1 97.38 27 TRP B C 1
ATOM 2233 O O . TRP B 1 27 ? 25.031 -12.016 -10.195 1 97.38 27 TRP B O 1
ATOM 2243 N N . THR B 1 28 ? 24.5 -11.586 -8.039 1 97.75 28 THR B N 1
ATOM 2244 C CA . THR B 1 28 ? 24.906 -12.906 -7.57 1 97.75 28 THR B CA 1
ATOM 2245 C C . THR B 1 28 ? 23.719 -13.875 -7.613 1 97.75 28 THR B C 1
ATOM 2247 O O . THR B 1 28 ? 22.688 -13.633 -6.988 1 97.75 28 THR B O 1
ATOM 2250 N N . ALA B 1 29 ? 23.891 -14.859 -8.398 1 97.38 29 ALA B N 1
ATOM 2251 C CA . ALA B 1 29 ? 22.859 -15.883 -8.5 1 97.38 29 ALA B CA 1
ATOM 2252 C C . ALA B 1 29 ? 23.234 -17.125 -7.699 1 97.38 29 ALA B C 1
ATOM 2254 O O . ALA B 1 29 ? 24.406 -17.469 -7.605 1 97.38 29 ALA B O 1
ATOM 2255 N N . HIS B 1 30 ? 22.234 -17.797 -7.086 1 96.62 30 HIS B N 1
ATOM 2256 C CA . HIS B 1 30 ? 22.438 -19.078 -6.406 1 96.62 30 HIS B CA 1
ATOM 2257 C C . HIS B 1 30 ? 21.219 -19.984 -6.574 1 96.62 30 HIS B C 1
ATOM 2259 O O . HIS B 1 30 ? 20.109 -19.609 -6.203 1 96.62 30 HIS B O 1
ATOM 2265 N N . PRO B 1 31 ? 21.328 -21.25 -6.961 1 95.69 31 PRO B N 1
ATOM 2266 C CA . PRO B 1 31 ? 22.578 -21.734 -7.551 1 95.69 31 PRO B CA 1
ATOM 2267 C C . PRO B 1 31 ? 22.969 -20.984 -8.82 1 95.69 31 PRO B C 1
ATOM 2269 O O . PRO B 1 31 ? 22.188 -20.188 -9.336 1 95.69 31 PRO B O 1
ATOM 2272 N N . GLU B 1 32 ? 24.188 -21.172 -9.336 1 92.5 32 GLU B N 1
ATOM 2273 C CA . GLU B 1 32 ? 24.703 -20.453 -10.492 1 92.5 32 GLU B CA 1
ATOM 2274 C C . GLU B 1 32 ? 23.875 -20.75 -11.742 1 92.5 32 GLU B C 1
ATOM 2276 O O . GLU B 1 32 ? 23.828 -19.922 -12.664 1 92.5 32 GLU B O 1
ATOM 2281 N N . THR B 1 33 ? 23.219 -21.797 -11.719 1 90.88 33 THR B N 1
ATOM 2282 C CA . THR B 1 33 ? 22.438 -22.219 -12.883 1 90.88 33 THR B CA 1
ATOM 2283 C C . THR B 1 33 ? 21 -21.719 -12.773 1 90.88 33 THR B C 1
ATOM 2285 O O . THR B 1 33 ? 20.188 -21.953 -13.664 1 90.88 33 THR B O 1
ATOM 2288 N N . GLY B 1 34 ? 20.672 -21.078 -11.672 1 94.62 34 GLY B N 1
ATOM 2289 C CA . GLY B 1 34 ? 19.312 -20.594 -11.5 1 94.62 34 GLY B CA 1
ATOM 2290 C C . GLY B 1 34 ? 18.969 -19.422 -12.398 1 94.62 34 GLY B C 1
ATOM 2291 O O . GLY B 1 34 ? 18.484 -19.609 -13.516 1 94.62 34 GLY B O 1
ATOM 2292 N N . TRP B 1 35 ? 19.328 -18.234 -11.898 1 97.06 35 TRP B N 1
ATOM 2293 C CA . TRP B 1 35 ? 19.078 -17.016 -12.664 1 97.06 35 TRP B CA 1
ATOM 2294 C C . TRP B 1 35 ? 20.219 -16.75 -13.641 1 97.06 35 TRP B C 1
ATOM 2296 O O . TRP B 1 35 ? 21.391 -16.938 -13.305 1 97.06 35 TRP B O 1
ATOM 2306 N N . GLU B 1 36 ? 19.859 -16.344 -14.859 1 96.25 36 GLU B N 1
ATOM 2307 C CA . GLU B 1 36 ? 20.844 -16.016 -15.883 1 96.25 36 GLU B CA 1
ATOM 2308 C C . GLU B 1 36 ? 20.672 -14.578 -16.375 1 96.25 36 GLU B C 1
ATOM 2310 O O . GLU B 1 36 ? 19.547 -14.125 -16.594 1 96.25 36 GLU B O 1
ATOM 2315 N N . GLU B 1 37 ? 21.75 -13.883 -16.484 1 95.38 37 GLU B N 1
ATOM 2316 C CA . GLU B 1 37 ? 21.703 -12.547 -17.062 1 95.38 37 GLU B CA 1
ATOM 2317 C C . GLU B 1 37 ? 21.672 -12.617 -18.594 1 95.38 37 GLU B C 1
ATOM 2319 O O . GLU B 1 37 ? 22.438 -13.352 -19.203 1 95.38 37 GLU B O 1
ATOM 2324 N N . VAL B 1 38 ? 20.797 -11.938 -19.172 1 91.62 38 VAL B N 1
ATOM 2325 C CA . VAL B 1 38 ? 20.625 -11.961 -20.625 1 91.62 38 VAL B CA 1
ATOM 2326 C C . VAL B 1 38 ? 20.578 -10.531 -21.172 1 91.62 38 VAL B C 1
ATOM 2328 O O . VAL B 1 38 ? 19.938 -9.664 -20.578 1 91.62 38 VAL B O 1
ATOM 2331 N N . SER B 1 39 ? 21.297 -10.398 -22.25 1 86.44 39 SER B N 1
ATOM 2332 C CA . SER B 1 39 ? 21.266 -9.094 -22.906 1 86.44 39 SER B CA 1
ATOM 2333 C C . SER B 1 39 ? 20.078 -9 -23.859 1 86.44 39 SER B C 1
ATOM 2335 O O . SER B 1 39 ? 19.703 -9.977 -24.516 1 86.44 39 SER B O 1
ATOM 2337 N N . GLY B 1 40 ? 19.422 -7.871 -23.734 1 80.19 40 GLY B N 1
ATOM 2338 C CA . GLY B 1 40 ? 18.312 -7.629 -24.625 1 80.19 40 GLY B CA 1
A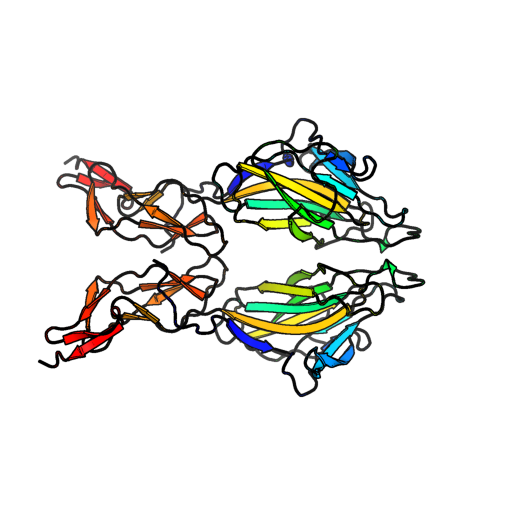TOM 2339 C C . GLY B 1 40 ? 18.141 -6.164 -25 1 80.19 40 GLY B C 1
ATOM 2340 O O . GLY B 1 40 ? 19.109 -5.391 -24.922 1 80.19 40 GLY B O 1
ATOM 2341 N N . TYR B 1 41 ? 17.094 -5.945 -25.766 1 76.56 41 TYR B N 1
ATOM 2342 C CA . TYR B 1 41 ? 16.781 -4.57 -26.156 1 76.56 41 TYR B CA 1
ATOM 2343 C C . TYR B 1 41 ? 15.398 -4.164 -25.688 1 76.56 41 TYR B C 1
ATOM 2345 O O . TYR B 1 41 ? 14.484 -4.992 -25.656 1 76.56 41 TYR B O 1
ATOM 2353 N N . ASP B 1 42 ? 15.297 -2.936 -25.219 1 76 42 ASP B N 1
ATOM 2354 C CA . ASP B 1 42 ? 13.977 -2.43 -24.875 1 76 42 ASP B CA 1
ATOM 2355 C C . ASP B 1 42 ? 13.219 -1.978 -26.125 1 76 42 ASP B C 1
ATOM 2357 O O . ASP B 1 42 ? 13.68 -2.195 -27.25 1 76 42 ASP B O 1
ATOM 2361 N N . ASP B 1 43 ? 11.977 -1.473 -25.891 1 74.56 43 ASP B N 1
ATOM 2362 C CA . ASP B 1 43 ? 11.141 -1.055 -27 1 74.56 43 ASP B CA 1
ATOM 2363 C C . ASP B 1 43 ? 11.82 0.032 -27.828 1 74.56 43 ASP B C 1
ATOM 2365 O O . ASP B 1 43 ? 11.578 0.15 -29.031 1 74.56 43 ASP B O 1
ATOM 2369 N N . ALA B 1 44 ? 12.703 0.811 -27.188 1 77.75 44 ALA B N 1
ATOM 2370 C CA . ALA B 1 44 ? 13.422 1.893 -27.859 1 77.75 44 ALA B CA 1
ATOM 2371 C C . ALA B 1 44 ? 14.758 1.404 -28.422 1 77.75 44 ALA B C 1
ATOM 2373 O O . ALA B 1 44 ? 15.594 2.209 -28.844 1 77.75 44 ALA B O 1
ATOM 2374 N N . MET B 1 45 ? 15 0.123 -28.391 1 78.56 45 MET B N 1
ATOM 2375 C CA . MET B 1 45 ? 16.188 -0.537 -28.938 1 78.56 45 MET B CA 1
ATOM 2376 C C . MET B 1 45 ? 17.422 -0.193 -28.125 1 78.56 45 MET B C 1
ATOM 2378 O O . MET B 1 45 ? 18.547 -0.224 -28.641 1 78.56 45 MET B O 1
ATOM 2382 N N . ASN B 1 46 ? 17.141 0.245 -26.938 1 79.62 46 ASN B N 1
ATOM 2383 C CA . ASN B 1 46 ? 18.266 0.378 -26.031 1 79.62 46 ASN B CA 1
ATOM 2384 C C . ASN B 1 46 ? 18.656 -0.966 -25.422 1 79.62 46 ASN B C 1
ATOM 2386 O O . ASN B 1 46 ? 17.797 -1.776 -25.078 1 79.62 46 ASN B O 1
ATOM 2390 N N . PRO B 1 47 ? 19.984 -1.099 -25.469 1 82.56 47 PRO B N 1
ATOM 2391 C CA . PRO B 1 47 ? 20.406 -2.342 -24.812 1 82.56 47 PRO B CA 1
ATOM 2392 C C . PRO B 1 47 ? 20.031 -2.389 -23.344 1 82.56 47 PRO B C 1
ATOM 2394 O O . PRO B 1 47 ? 20.141 -1.378 -22.641 1 82.56 47 PRO B O 1
ATOM 2397 N N . ILE B 1 48 ? 19.453 -3.525 -22.938 1 86.31 48 ILE B N 1
ATOM 2398 C CA . ILE B 1 48 ? 19.125 -3.707 -21.531 1 86.31 48 ILE B CA 1
ATOM 2399 C C . ILE B 1 48 ? 19.625 -5.066 -21.062 1 86.31 48 ILE B C 1
ATOM 2401 O O . ILE B 1 48 ? 19.797 -5.984 -21.859 1 86.31 48 ILE B O 1
ATOM 2405 N N . ARG B 1 49 ? 19.969 -5.117 -19.844 1 89.88 49 ARG B N 1
ATOM 2406 C CA . ARG B 1 49 ? 20.344 -6.367 -19.188 1 89.88 49 ARG B CA 1
ATOM 2407 C C . ARG B 1 49 ? 19.203 -6.918 -18.359 1 89.88 49 ARG B C 1
ATOM 2409 O O . ARG B 1 49 ? 18.609 -6.199 -17.547 1 89.88 49 ARG B O 1
ATOM 2416 N N . THR B 1 50 ? 18.844 -8.141 -18.625 1 92.56 50 THR B N 1
ATOM 2417 C CA . THR B 1 50 ? 17.719 -8.766 -17.922 1 92.56 50 THR B CA 1
ATOM 2418 C C . THR B 1 50 ? 18.172 -10.047 -17.234 1 92.56 50 THR B C 1
ATOM 2420 O O . THR B 1 50 ? 19.219 -10.594 -17.547 1 92.56 50 THR B O 1
ATOM 2423 N N . TYR B 1 51 ? 17.516 -10.43 -16.219 1 96.25 51 TYR B N 1
ATOM 2424 C CA . TYR B 1 51 ? 17.719 -11.734 -15.602 1 96.25 51 TYR B CA 1
ATOM 2425 C C . TYR B 1 51 ? 16.547 -12.664 -15.891 1 96.25 51 TYR B C 1
ATOM 2427 O O . TYR B 1 51 ? 15.391 -12.242 -15.875 1 96.25 51 TYR B O 1
ATOM 2435 N N . GLN B 1 52 ? 16.844 -13.891 -16.203 1 95.75 52 GLN B N 1
ATOM 2436 C CA . GLN B 1 52 ? 15.812 -14.867 -16.531 1 95.75 52 GLN B CA 1
ATOM 2437 C C . GLN B 1 52 ? 16.016 -16.172 -15.766 1 95.75 52 GLN B C 1
ATOM 2439 O O . GLN B 1 52 ? 17.141 -16.531 -15.438 1 95.75 52 GLN B O 1
ATOM 2444 N N . VAL B 1 53 ? 14.945 -16.828 -15.445 1 94.94 53 VAL B N 1
ATOM 2445 C CA . VAL B 1 53 ? 14.969 -18.141 -14.812 1 94.94 53 VAL B CA 1
ATOM 2446 C C . VAL B 1 53 ? 13.797 -18.969 -15.328 1 94.94 53 VAL B C 1
ATOM 2448 O O . VAL B 1 53 ? 12.703 -18.453 -15.539 1 94.94 53 VAL B O 1
ATOM 2451 N N . CYS B 1 54 ? 14.078 -20.25 -15.672 1 89.5 54 CYS B N 1
ATOM 2452 C CA . CYS B 1 54 ? 13.031 -21.172 -16.109 1 89.5 54 CYS B CA 1
ATOM 2453 C C . CYS B 1 54 ? 13.445 -22.625 -15.883 1 89.5 54 CYS B C 1
ATOM 2455 O O . CYS B 1 54 ? 13.648 -23.375 -16.844 1 89.5 54 CYS B O 1
ATOM 2457 N N . ASN B 1 55 ? 13.508 -22.984 -14.625 1 87.69 55 ASN B N 1
ATOM 2458 C CA . ASN B 1 55 ? 13.922 -24.344 -14.273 1 87.69 55 ASN B CA 1
ATOM 2459 C C . ASN B 1 55 ? 12.734 -25.203 -13.836 1 87.69 55 ASN B C 1
ATOM 2461 O O . ASN B 1 55 ? 12.812 -25.906 -12.828 1 87.69 55 ASN B O 1
ATOM 2465 N N . VAL B 1 56 ? 11.688 -25.109 -14.555 1 83.25 56 VAL B N 1
ATOM 2466 C CA . VAL B 1 56 ? 10.422 -25.719 -14.141 1 83.25 56 VAL B CA 1
ATOM 2467 C C . VAL B 1 56 ? 10.461 -27.219 -14.383 1 83.25 56 VAL B C 1
ATOM 2469 O O . VAL B 1 56 ? 9.594 -27.953 -13.906 1 83.25 56 VAL B O 1
ATOM 2472 N N . ARG B 1 57 ? 11.398 -27.734 -15.148 1 78.69 57 ARG B N 1
ATOM 2473 C CA . ARG B 1 57 ? 11.508 -29.156 -15.43 1 78.69 57 ARG B CA 1
ATOM 2474 C C . ARG B 1 57 ? 12.141 -29.906 -14.25 1 78.69 57 ARG B C 1
ATOM 2476 O O . ARG B 1 57 ? 12.031 -31.125 -14.148 1 78.69 57 ARG B O 1
ATOM 2483 N N . GLU B 1 58 ? 12.797 -29.141 -13.414 1 78.69 58 GLU B N 1
ATOM 2484 C CA . GLU B 1 58 ? 13.453 -29.719 -12.242 1 78.69 58 GLU B CA 1
ATOM 2485 C C . GLU B 1 58 ? 12.602 -29.531 -10.984 1 78.69 58 GLU B C 1
ATOM 2487 O O . GLU B 1 58 ? 11.859 -28.562 -10.867 1 78.69 58 GLU B O 1
ATOM 2492 N N . LEU B 1 59 ? 12.617 -30.516 -10.008 1 76.12 59 LEU B N 1
ATOM 2493 C CA . LEU B 1 59 ? 11.836 -30.469 -8.781 1 76.12 59 LEU B CA 1
ATOM 2494 C C . LEU B 1 59 ? 12.508 -29.578 -7.742 1 76.12 59 LEU B C 1
ATOM 2496 O O . LEU B 1 59 ? 13.719 -29.344 -7.809 1 76.12 59 LEU B O 1
ATOM 2500 N N . ASN B 1 60 ? 11.766 -29.094 -6.781 1 79.69 60 ASN B N 1
ATOM 2501 C CA . ASN B 1 60 ? 12.25 -28.375 -5.613 1 79.69 60 ASN B CA 1
ATOM 2502 C C . ASN B 1 60 ? 13.078 -27.156 -6.012 1 79.69 60 ASN B C 1
ATOM 2504 O O . ASN B 1 60 ? 14.195 -26.969 -5.527 1 79.69 60 ASN B O 1
ATOM 2508 N N . GLN B 1 61 ? 12.508 -26.422 -6.871 1 87.56 61 GLN B N 1
ATOM 2509 C CA . GLN B 1 61 ? 13.188 -25.219 -7.328 1 87.56 61 GLN B CA 1
ATOM 2510 C C . GLN B 1 61 ? 13.359 -24.203 -6.191 1 87.56 61 GLN B C 1
ATOM 2512 O O . GLN B 1 61 ? 12.453 -24.047 -5.367 1 87.56 61 GLN B O 1
ATOM 2517 N N . ASN B 1 62 ? 14.445 -23.641 -6 1 93.38 62 ASN B N 1
ATOM 2518 C CA . ASN B 1 62 ? 14.812 -22.578 -5.066 1 93.38 62 ASN B CA 1
ATOM 2519 C C . ASN B 1 62 ? 15.977 -21.734 -5.602 1 93.38 62 ASN B C 1
ATOM 2521 O O . ASN B 1 62 ? 17.109 -21.906 -5.16 1 93.38 62 ASN B O 1
ATOM 2525 N N . ASN B 1 63 ? 15.688 -20.828 -6.523 1 96.31 63 ASN B N 1
ATOM 2526 C CA . ASN B 1 63 ? 16.688 -20.031 -7.215 1 96.31 63 ASN B CA 1
ATOM 2527 C C . ASN B 1 63 ? 16.719 -18.594 -6.699 1 96.31 63 ASN B C 1
ATOM 2529 O O . ASN B 1 63 ? 15.68 -17.922 -6.652 1 96.31 63 ASN B O 1
ATOM 2533 N N . TRP B 1 64 ? 17.891 -18.172 -6.293 1 97.94 64 TRP B N 1
ATOM 2534 C CA . TRP B 1 64 ? 18.047 -16.859 -5.691 1 97.94 64 TRP B CA 1
ATOM 2535 C C . TRP B 1 64 ? 18.859 -15.938 -6.586 1 97.94 64 TRP B C 1
ATOM 2537 O O . TRP B 1 64 ? 19.781 -16.391 -7.277 1 97.94 64 TRP B O 1
ATOM 2547 N N . LEU B 1 65 ? 18.531 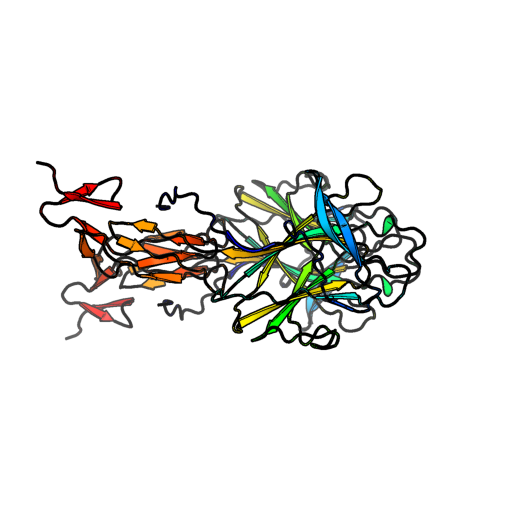-14.695 -6.637 1 98.38 65 LEU B N 1
ATOM 2548 C CA . LEU B 1 65 ? 19.25 -13.609 -7.285 1 98.38 65 LEU B CA 1
ATOM 2549 C C . LEU B 1 65 ? 19.422 -12.422 -6.34 1 98.38 65 LEU B C 1
ATOM 2551 O O . LEU B 1 65 ? 18.422 -11.906 -5.816 1 98.38 65 LEU B O 1
ATOM 2555 N N . ARG B 1 66 ? 20.641 -11.984 -6.051 1 98.38 66 ARG B N 1
ATOM 2556 C CA . ARG B 1 66 ? 20.891 -10.867 -5.145 1 98.38 66 ARG B CA 1
ATOM 2557 C C . ARG B 1 66 ? 21.547 -9.703 -5.883 1 98.38 66 ARG B C 1
ATOM 2559 O O . ARG B 1 66 ? 22.5 -9.891 -6.629 1 98.38 66 ARG B O 1
ATOM 2566 N N . SER B 1 67 ? 21.047 -8.562 -5.676 1 98.19 67 SER B N 1
ATOM 2567 C CA . SER B 1 67 ? 21.594 -7.355 -6.297 1 98.19 67 SER B CA 1
ATOM 2568 C C . SER B 1 67 ? 22.922 -6.969 -5.668 1 98.19 67 SER B C 1
ATOM 2570 O O . SER B 1 67 ? 23.359 -7.586 -4.691 1 98.19 67 SER B O 1
ATOM 2572 N N . ASP B 1 68 ? 23.484 -5.941 -6.289 1 97.06 68 ASP B N 1
ATOM 2573 C CA . ASP B 1 68 ? 24.609 -5.285 -5.641 1 97.06 68 ASP B CA 1
ATOM 2574 C C . ASP B 1 68 ? 24.141 -4.41 -4.477 1 97.06 68 ASP B C 1
ATOM 2576 O O . ASP B 1 68 ? 22.953 -4.199 -4.297 1 97.06 68 ASP B O 1
ATOM 2580 N N . PHE B 1 69 ? 25.219 -4.059 -3.691 1 98 69 PHE B N 1
ATOM 2581 C CA . PHE B 1 69 ? 24.938 -3.207 -2.541 1 98 69 PHE B CA 1
ATOM 2582 C C . PHE B 1 69 ? 24.375 -1.86 -2.988 1 98 69 PHE B C 1
ATOM 2584 O O . PHE B 1 69 ? 24.906 -1.237 -3.908 1 98 69 PHE B O 1
ATOM 2591 N N . ILE B 1 70 ? 23.281 -1.386 -2.406 1 98.12 70 ILE B N 1
ATOM 2592 C CA . ILE B 1 70 ? 22.625 -0.11 -2.695 1 98.12 70 ILE B CA 1
ATOM 2593 C C . ILE B 1 70 ? 22.734 0.81 -1.48 1 98.12 70 ILE B C 1
ATOM 2595 O O . ILE B 1 70 ? 22.094 0.574 -0.455 1 98.12 70 ILE B O 1
ATOM 2599 N N . PRO B 1 71 ? 23.531 1.801 -1.542 1 97.81 71 PRO B N 1
ATOM 2600 C CA . PRO B 1 71 ? 23.578 2.764 -0.439 1 97.81 71 PRO B CA 1
ATOM 2601 C C . PRO B 1 71 ? 22.281 3.555 -0.291 1 97.81 71 PRO B C 1
ATOM 2603 O O . PRO B 1 71 ? 21.719 4.004 -1.288 1 97.81 71 PRO B O 1
ATOM 2606 N N . ARG B 1 72 ? 21.75 3.643 0.922 1 94.69 72 ARG B N 1
ATOM 2607 C CA . ARG B 1 72 ? 20.469 4.301 1.086 1 94.69 72 ARG B CA 1
ATOM 2608 C C . ARG B 1 72 ? 20.641 5.758 1.5 1 94.69 72 ARG B C 1
ATOM 2610 O O . ARG B 1 72 ? 19.672 6.516 1.568 1 94.69 72 ARG B O 1
ATOM 2617 N N . LYS B 1 73 ? 21.938 6.117 1.863 1 89.19 73 LYS B N 1
ATOM 2618 C CA . LYS B 1 73 ? 22.188 7.453 2.4 1 89.19 73 LYS B CA 1
ATOM 2619 C C . LYS B 1 73 ? 21.375 7.691 3.674 1 89.19 73 LYS B C 1
ATOM 2621 O O . LYS B 1 73 ? 21.5 6.941 4.645 1 89.19 73 LYS B O 1
ATOM 2626 N N . ASP B 1 74 ? 20.312 8.531 3.705 1 89.81 74 ASP B N 1
ATOM 2627 C CA . ASP B 1 74 ? 19.562 8.781 4.926 1 89.81 74 ASP B CA 1
ATOM 2628 C C . ASP B 1 74 ? 18.078 8.5 4.715 1 89.81 74 ASP B C 1
ATOM 2630 O O . ASP B 1 74 ? 17.234 8.922 5.516 1 89.81 74 ASP B O 1
ATOM 2634 N N . VAL B 1 75 ? 17.938 7.82 3.721 1 93 75 VAL B N 1
ATOM 2635 C CA . VAL B 1 75 ? 16.547 7.555 3.383 1 93 75 VAL B CA 1
ATOM 2636 C C . VAL B 1 75 ? 15.992 6.457 4.293 1 93 75 VAL B C 1
ATOM 2638 O O . VAL B 1 75 ? 16.672 5.469 4.566 1 93 75 VAL B O 1
ATOM 2641 N N . LEU B 1 76 ? 14.703 6.66 4.758 1 94.69 76 LEU B N 1
ATOM 2642 C CA . LEU B 1 76 ? 14.133 5.723 5.715 1 94.69 76 LEU B CA 1
ATOM 2643 C C . LEU B 1 76 ? 13.273 4.68 5.008 1 94.69 76 LEU B C 1
ATOM 2645 O O . LEU B 1 76 ? 13.094 3.57 5.516 1 94.69 76 LEU B O 1
ATOM 2649 N N . ARG B 1 77 ? 12.742 5.023 3.938 1 95.81 77 ARG B N 1
ATOM 2650 C CA . ARG B 1 77 ? 11.875 4.141 3.17 1 95.81 77 ARG B CA 1
ATOM 2651 C C . ARG B 1 77 ? 12.227 4.184 1.686 1 95.81 77 ARG B C 1
ATOM 2653 O O . ARG B 1 77 ? 12.492 5.254 1.136 1 95.81 77 ARG B O 1
ATOM 2660 N N . VAL B 1 78 ? 12.234 3.004 1.044 1 97 78 VAL B N 1
ATOM 2661 C CA . VAL B 1 78 ? 12.531 2.967 -0.384 1 97 78 VAL B CA 1
ATOM 2662 C C . VAL B 1 78 ? 11.406 2.244 -1.128 1 97 78 VAL B C 1
ATOM 2664 O O . VAL B 1 78 ? 10.609 1.526 -0.518 1 97 78 VAL B O 1
ATOM 2667 N N . TYR B 1 79 ? 11.359 2.488 -2.369 1 97 79 TYR B N 1
ATOM 2668 C CA . TYR B 1 79 ? 10.422 1.86 -3.295 1 97 79 TYR B CA 1
ATOM 2669 C C . TYR B 1 79 ? 11.164 1.062 -4.359 1 97 79 TYR B C 1
ATOM 2671 O O . TYR B 1 79 ? 12.211 1.495 -4.855 1 97 79 TYR B O 1
ATOM 2679 N N . VAL B 1 80 ? 10.625 -0.101 -4.645 1 98.31 80 VAL B N 1
ATOM 2680 C CA . VAL B 1 80 ? 11.211 -0.975 -5.656 1 98.31 80 VAL B CA 1
ATOM 2681 C C . VAL B 1 80 ? 10.211 -1.196 -6.789 1 98.31 80 VAL B C 1
ATOM 2683 O O . VAL B 1 80 ? 9.164 -1.816 -6.59 1 98.31 80 VAL B O 1
ATOM 2686 N N . GLU B 1 81 ? 10.539 -0.651 -7.895 1 98.19 81 GLU B N 1
ATOM 2687 C CA . GLU B 1 81 ? 9.742 -0.894 -9.094 1 98.19 81 GLU B CA 1
ATOM 2688 C C . GLU B 1 81 ? 10.328 -2.035 -9.922 1 98.19 81 GLU B C 1
ATOM 2690 O O . GLU B 1 81 ? 11.492 -1.985 -10.32 1 98.19 81 GLU B O 1
ATOM 2695 N N . MET B 1 82 ? 9.547 -3.047 -10.156 1 97.75 82 MET B N 1
ATOM 2696 C CA . MET B 1 82 ? 9.977 -4.223 -10.914 1 97.75 82 MET B CA 1
ATOM 2697 C C . MET B 1 82 ? 9.18 -4.359 -12.203 1 97.75 82 MET B C 1
ATOM 2699 O O . MET B 1 82 ? 7.945 -4.352 -12.18 1 97.75 82 MET B O 1
ATOM 2703 N N . LYS B 1 83 ? 9.805 -4.359 -13.273 1 93.5 83 LYS B N 1
ATOM 2704 C CA . LYS B 1 83 ? 9.211 -4.746 -14.547 1 93.5 83 LYS B CA 1
ATOM 2705 C C . LYS B 1 83 ? 9.602 -6.172 -14.93 1 93.5 83 LYS B C 1
ATOM 2707 O O . LYS B 1 83 ? 10.781 -6.508 -14.961 1 93.5 83 LYS B O 1
ATOM 2712 N N . PHE B 1 84 ? 8.617 -7.059 -15.172 1 93.69 84 PHE B N 1
ATOM 2713 C CA . PHE B 1 84 ? 8.922 -8.469 -15.367 1 93.69 84 PHE B CA 1
ATOM 2714 C C . PHE B 1 84 ? 7.855 -9.148 -16.219 1 93.69 84 PHE B C 1
ATOM 2716 O O . PHE B 1 84 ? 6.777 -8.594 -16.422 1 93.69 84 PHE B O 1
ATOM 2723 N N . THR B 1 85 ? 8.219 -10.242 -16.766 1 91.88 85 THR B N 1
ATOM 2724 C CA . THR B 1 85 ? 7.293 -11.125 -17.469 1 91.88 85 THR B CA 1
ATOM 2725 C C . THR B 1 85 ? 7.293 -12.516 -16.828 1 91.88 85 THR B C 1
ATOM 2727 O O . THR B 1 85 ? 8.312 -12.961 -16.297 1 91.88 85 THR B O 1
ATOM 2730 N N . VAL B 1 86 ? 6.195 -13.117 -16.812 1 91.56 86 VAL B N 1
ATOM 2731 C CA . VAL B 1 86 ? 6.062 -14.484 -16.312 1 91.56 86 VAL B CA 1
ATOM 2732 C C . VAL B 1 86 ? 5.332 -15.344 -17.344 1 91.56 86 VAL B C 1
ATOM 2734 O O . VAL B 1 86 ? 4.336 -14.906 -17.938 1 91.56 86 VAL B O 1
ATOM 2737 N N . ARG B 1 87 ? 5.816 -16.422 -17.609 1 88.25 87 ARG B N 1
ATOM 2738 C CA . ARG B 1 87 ? 5.18 -17.344 -18.547 1 88.25 87 ARG B CA 1
ATOM 2739 C C . ARG B 1 87 ? 4.043 -18.109 -17.875 1 88.25 87 ARG B C 1
ATOM 2741 O O . ARG B 1 87 ? 4.168 -18.531 -16.719 1 88.25 87 ARG B O 1
ATOM 2748 N N . ASP B 1 88 ? 3.064 -18.281 -18.656 1 83.38 88 ASP B N 1
ATOM 2749 C CA . ASP B 1 88 ? 1.938 -19.078 -18.188 1 83.38 88 ASP B CA 1
ATOM 2750 C C . ASP B 1 88 ? 2.324 -20.562 -18.094 1 83.38 88 ASP B C 1
ATOM 2752 O O . ASP B 1 88 ? 2.812 -21.141 -19.062 1 83.38 88 ASP B O 1
ATOM 2756 N N . CYS B 1 89 ? 2.047 -21.203 -16.969 1 80.25 89 CYS B N 1
ATOM 2757 C CA . CYS B 1 89 ? 2.424 -22.594 -16.734 1 80.25 89 CYS B CA 1
ATOM 2758 C C . CYS B 1 89 ? 1.715 -23.516 -17.703 1 80.25 89 CYS B C 1
ATOM 2760 O O . CYS B 1 89 ? 2.26 -24.562 -18.094 1 80.25 89 CYS B O 1
ATOM 2762 N N . ASN B 1 90 ? 0.553 -23.094 -18.078 1 75.88 90 ASN B N 1
ATOM 2763 C CA . ASN B 1 90 ? -0.232 -23.922 -18.984 1 75.88 90 ASN B CA 1
ATOM 2764 C C . ASN B 1 90 ? 0.381 -23.969 -20.375 1 75.88 90 ASN B C 1
ATOM 2766 O O . ASN B 1 90 ? 0.058 -24.844 -21.188 1 75.88 90 ASN B O 1
ATOM 2770 N N . SER B 1 91 ? 1.192 -23.047 -20.609 1 76.19 91 SER B N 1
ATOM 2771 C CA . SER B 1 91 ? 1.796 -22.953 -21.938 1 76.19 91 SER B CA 1
ATOM 2772 C C . SER B 1 91 ? 3.105 -23.734 -22 1 76.19 91 SER B C 1
ATOM 2774 O O . SER B 1 91 ? 3.699 -23.859 -23.078 1 76.19 91 SER B O 1
ATOM 2776 N N . ILE B 1 92 ? 3.559 -24.203 -20.906 1 75.19 92 ILE B N 1
ATOM 2777 C CA . ILE B 1 92 ? 4.812 -24.953 -20.859 1 75.19 92 ILE B CA 1
ATOM 2778 C C . ILE B 1 92 ? 4.531 -26.453 -21 1 75.19 92 ILE B C 1
ATOM 2780 O O . ILE B 1 92 ? 3.854 -27.047 -20.172 1 75.19 92 ILE B O 1
ATOM 2784 N N . PRO B 1 93 ? 5.043 -26.938 -22.156 1 70.62 93 PRO B N 1
ATOM 2785 C CA . PRO B 1 93 ? 4.77 -28.359 -22.375 1 70.62 93 PRO B CA 1
ATOM 2786 C C . PRO B 1 93 ? 5.465 -29.266 -21.344 1 70.62 93 PRO B C 1
ATOM 2788 O O . PRO B 1 93 ? 6.594 -28.984 -20.938 1 70.62 93 PRO B O 1
ATOM 2791 N N . ASN B 1 94 ? 4.773 -30.438 -20.984 1 66.25 94 ASN B N 1
ATOM 2792 C CA . ASN B 1 94 ? 5.32 -31.547 -20.219 1 66.25 94 ASN B CA 1
ATOM 2793 C C . ASN B 1 94 ? 5.98 -31.078 -18.938 1 66.25 94 ASN B C 1
ATOM 2795 O O . ASN B 1 94 ? 7.145 -31.391 -18.672 1 66.25 94 ASN B O 1
ATOM 2799 N N . ILE B 1 95 ? 5.344 -30.219 -18.266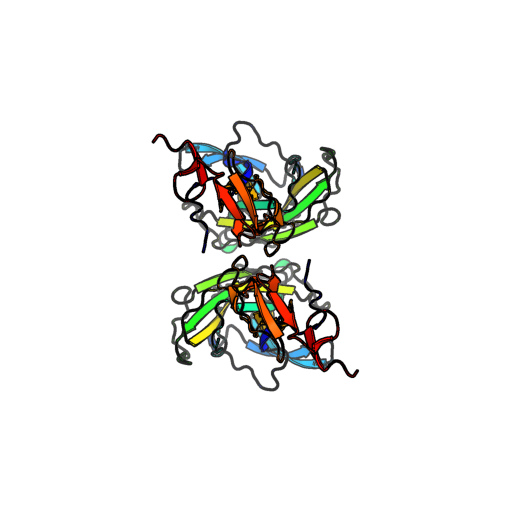 1 63.34 95 ILE B N 1
ATOM 2800 C CA . ILE B 1 95 ? 5.898 -29.797 -16.984 1 63.34 95 ILE B CA 1
ATOM 2801 C C . ILE B 1 95 ? 5.742 -30.922 -15.961 1 63.34 95 ILE B C 1
ATOM 2803 O O . ILE B 1 95 ? 4.621 -31.297 -15.594 1 63.34 95 ILE B O 1
ATOM 2807 N N . PRO B 1 96 ? 6.902 -31.859 -15.922 1 57.81 96 PRO B N 1
ATOM 2808 C CA . PRO B 1 96 ? 6.738 -32.938 -14.938 1 57.81 96 PRO B CA 1
ATOM 2809 C C . PRO B 1 96 ? 6.285 -32.406 -13.578 1 57.81 96 PRO B C 1
ATOM 2811 O O . PRO B 1 96 ? 5.633 -33.125 -12.82 1 57.81 96 PRO B O 1
ATOM 2814 N N . GLY B 1 97 ? 6.863 -31.141 -13.172 1 56.91 97 GLY B N 1
ATOM 2815 C CA . GLY B 1 97 ? 6.777 -30.719 -11.789 1 56.91 97 GLY B CA 1
ATOM 2816 C C . GLY B 1 97 ? 5.852 -29.531 -11.586 1 56.91 97 GLY B C 1
ATOM 2817 O O . GLY B 1 97 ? 4.859 -29.375 -12.305 1 56.91 97 GLY B O 1
ATOM 2818 N N . SER B 1 98 ? 5.973 -28.844 -10.406 1 65.56 98 SER B N 1
ATOM 2819 C CA . SER B 1 98 ? 5.195 -27.688 -9.953 1 65.56 98 SER B CA 1
ATOM 2820 C C . SER B 1 98 ? 5.633 -26.422 -10.664 1 65.56 98 SER B C 1
ATOM 2822 O O . SER B 1 98 ? 6.828 -26.172 -10.844 1 65.56 98 SER B O 1
ATOM 2824 N N . CYS B 1 99 ? 4.895 -25.875 -11.367 1 79.44 99 CYS B N 1
ATOM 2825 C CA . CYS B 1 99 ? 5.082 -24.578 -12.031 1 79.44 99 CYS B CA 1
ATOM 2826 C C . CYS B 1 99 ? 4.43 -23.453 -11.242 1 79.44 99 CYS B C 1
ATOM 2828 O O . CYS B 1 99 ? 3.322 -23.625 -10.727 1 79.44 99 CYS B O 1
ATOM 2830 N N . LYS B 1 100 ? 5.277 -22.469 -10.891 1 85.12 100 LYS B N 1
ATOM 2831 C CA . LYS B 1 100 ? 4.77 -21.281 -10.203 1 85.12 100 LYS B CA 1
ATOM 2832 C C . LYS B 1 100 ? 4.73 -20.078 -11.141 1 85.12 100 LYS B C 1
ATOM 2834 O O . LYS B 1 100 ? 5.395 -20.062 -12.18 1 85.12 100 LYS B O 1
ATOM 2839 N N . GLU B 1 101 ? 3.842 -19.109 -10.742 1 89 101 GLU B N 1
ATOM 2840 C CA . GLU B 1 101 ? 3.783 -17.875 -11.516 1 89 101 GLU B CA 1
ATOM 2841 C C . GLU B 1 101 ? 4.016 -16.656 -10.625 1 89 101 GLU B C 1
ATOM 2843 O O . GLU B 1 101 ? 3.393 -15.609 -10.82 1 89 101 GLU B O 1
ATOM 2848 N N . THR B 1 102 ? 4.73 -16.859 -9.539 1 93 102 THR B N 1
ATOM 2849 C CA . THR B 1 102 ? 5.098 -15.805 -8.602 1 93 102 THR B CA 1
ATOM 2850 C C . THR B 1 102 ? 6.582 -15.883 -8.258 1 93 102 THR B C 1
ATOM 2852 O O . THR B 1 102 ? 7.25 -16.875 -8.57 1 93 102 THR B O 1
ATOM 2855 N N . PHE B 1 103 ? 7.059 -14.844 -7.742 1 95.94 103 PHE B N 1
ATOM 2856 C CA . PHE B 1 103 ? 8.391 -14.828 -7.148 1 95.94 103 PHE B CA 1
ATOM 2857 C C . PHE B 1 103 ? 8.406 -13.977 -5.883 1 95.94 103 PHE B C 1
ATOM 2859 O O . PHE B 1 103 ? 7.477 -13.211 -5.633 1 95.94 103 PHE B O 1
ATOM 2866 N N . ASN B 1 104 ? 9.43 -14.156 -5.105 1 97.06 104 ASN B N 1
ATOM 2867 C CA . ASN B 1 104 ? 9.508 -13.438 -3.838 1 97.06 104 ASN B CA 1
ATOM 2868 C C . ASN B 1 104 ? 10.562 -12.336 -3.887 1 97.06 104 ASN B C 1
ATOM 2870 O O . ASN B 1 104 ? 11.648 -12.531 -4.434 1 97.06 104 ASN B O 1
ATOM 2874 N N . LEU B 1 105 ? 10.195 -11.25 -3.326 1 98.44 105 LEU B N 1
ATOM 2875 C CA . LEU B 1 105 ? 11.125 -10.141 -3.133 1 98.44 105 LEU B CA 1
ATOM 2876 C C . LEU B 1 105 ? 11.555 -10.039 -1.673 1 98.44 105 LEU B C 1
ATOM 2878 O O . LEU B 1 105 ? 10.711 -9.984 -0.776 1 98.44 105 LEU B O 1
ATOM 2882 N N . PHE B 1 106 ? 12.836 -10.023 -1.428 1 98.5 106 PHE B N 1
ATOM 2883 C CA . PHE B 1 106 ? 13.445 -9.844 -0.116 1 98.5 106 PHE B CA 1
ATOM 2884 C C . PHE B 1 106 ? 14.438 -8.688 -0.134 1 98.5 106 PHE B C 1
ATOM 2886 O O . PHE B 1 106 ? 14.797 -8.188 -1.201 1 98.5 106 PHE B O 1
ATOM 2893 N N . TYR B 1 107 ? 14.812 -8.242 1.002 1 98.38 107 TYR B N 1
ATOM 2894 C CA . TYR B 1 107 ? 15.969 -7.367 1.135 1 98.38 107 TYR B CA 1
ATOM 2895 C C . TYR B 1 107 ? 16.812 -7.758 2.344 1 98.38 107 TYR B C 1
ATOM 2897 O O . TYR B 1 107 ? 16.359 -8.516 3.205 1 98.38 107 TYR B O 1
ATOM 2905 N N . TYR B 1 108 ? 18.062 -7.344 2.35 1 98.25 108 TYR B N 1
ATOM 2906 C CA . TYR B 1 108 ? 19.016 -7.559 3.428 1 98.25 108 TYR B CA 1
ATOM 2907 C C . TYR B 1 108 ? 19.812 -6.293 3.713 1 98.25 108 TYR B C 1
ATOM 2909 O O . TYR B 1 108 ? 20.562 -5.82 2.861 1 98.25 108 TYR B O 1
ATOM 2917 N N . GLU B 1 109 ? 19.656 -5.727 4.93 1 97.88 109 GLU B N 1
ATOM 2918 C CA . GLU B 1 109 ? 20.375 -4.512 5.297 1 97.88 109 GLU B CA 1
ATOM 2919 C C . GLU B 1 109 ? 21.797 -4.828 5.75 1 97.88 109 GLU B C 1
ATOM 2921 O O . GLU B 1 109 ? 22.031 -5.859 6.375 1 97.88 109 GLU B O 1
ATOM 2926 N N . SER B 1 110 ? 22.625 -3.908 5.406 1 97.88 110 SER B N 1
ATOM 2927 C CA . SER B 1 110 ? 24.031 -4.031 5.816 1 97.88 110 SER B CA 1
ATOM 2928 C C . SER B 1 110 ? 24.688 -2.662 5.957 1 97.88 110 SER B C 1
ATOM 2930 O O . SER B 1 110 ? 24.297 -1.706 5.285 1 97.88 110 SER B O 1
ATOM 2932 N N . ASP B 1 111 ? 25.719 -2.629 6.82 1 97.81 111 ASP B N 1
ATOM 2933 C CA . ASP B 1 111 ? 26.406 -1.364 7.027 1 97.81 111 ASP B CA 1
ATOM 2934 C C . ASP B 1 111 ? 27.5 -1.162 5.98 1 97.81 111 ASP B C 1
ATOM 2936 O O . ASP B 1 111 ? 28.109 -0.087 5.898 1 97.81 111 ASP B O 1
ATOM 2940 N N . SER B 1 112 ? 27.781 -2.162 5.211 1 96.94 112 SER B N 1
ATOM 2941 C CA . SER B 1 112 ? 28.781 -2.092 4.141 1 96.94 112 SER B CA 1
ATOM 2942 C C . SER B 1 112 ? 28.484 -3.109 3.047 1 96.94 112 SER B C 1
ATOM 2944 O O . SER B 1 112 ? 27.594 -3.949 3.195 1 96.94 112 SER B O 1
ATOM 2946 N N . ASP B 1 113 ? 29.141 -2.875 1.936 1 96.94 113 ASP B N 1
ATOM 2947 C CA . ASP B 1 113 ? 29.062 -3.881 0.88 1 96.94 113 ASP B CA 1
ATOM 2948 C C . ASP B 1 113 ? 29.828 -5.145 1.271 1 96.94 113 ASP B C 1
ATOM 2950 O O . ASP B 1 113 ? 30.969 -5.328 0.873 1 96.94 113 ASP B O 1
ATOM 2954 N N . SER B 1 114 ? 29.203 -6.074 1.97 1 95.69 114 SER B N 1
ATOM 2955 C CA . SER B 1 114 ? 29.906 -7.184 2.609 1 95.69 114 SER B CA 1
ATOM 2956 C C . SER B 1 114 ? 29.438 -8.523 2.061 1 95.69 114 SER B C 1
ATOM 2958 O O . SER B 1 114 ? 29.953 -9.578 2.451 1 95.69 114 SER B O 1
ATOM 2960 N N . ALA B 1 115 ? 28.516 -8.508 1.136 1 95.75 115 ALA B N 1
ATOM 2961 C CA . ALA B 1 115 ? 27.953 -9.773 0.668 1 95.75 115 ALA B CA 1
ATOM 2962 C C . ALA B 1 115 ? 28.969 -10.523 -0.203 1 95.75 115 ALA B C 1
ATOM 2964 O O . ALA B 1 115 ? 29.719 -9.914 -0.964 1 95.75 115 ALA B O 1
ATOM 2965 N N . THR B 1 116 ? 29 -11.828 -0.03 1 95.62 116 THR B N 1
ATOM 2966 C CA . THR B 1 116 ? 29.812 -12.719 -0.849 1 95.62 116 THR B CA 1
ATOM 2967 C C . THR B 1 116 ? 28.938 -13.773 -1.532 1 95.62 116 THR B C 1
ATOM 2969 O O . THR B 1 116 ? 27.719 -13.734 -1.416 1 95.62 116 THR B O 1
ATOM 2972 N N . ALA B 1 117 ? 29.562 -14.68 -2.211 1 93.94 117 ALA B N 1
ATOM 2973 C CA . ALA B 1 117 ? 28.812 -15.734 -2.896 1 93.94 117 ALA B CA 1
ATOM 2974 C C . ALA B 1 117 ? 28.078 -16.625 -1.898 1 93.94 117 ALA B C 1
ATOM 2976 O O . ALA B 1 117 ? 27.078 -17.25 -2.242 1 93.94 117 ALA B O 1
ATOM 2977 N N . THR B 1 118 ? 28.562 -16.594 -0.648 1 93.19 118 THR B N 1
ATOM 2978 C CA . THR B 1 118 ? 27.984 -17.531 0.307 1 93.19 118 THR B CA 1
ATOM 2979 C C . THR B 1 118 ? 27.406 -16.797 1.515 1 93.19 118 THR B C 1
ATOM 2981 O O . THR B 1 118 ? 26.906 -17.422 2.451 1 93.19 118 THR B O 1
ATOM 2984 N N . SER B 1 119 ? 27.594 -15.555 1.541 1 92.88 119 SER B N 1
ATOM 2985 C CA . SER B 1 119 ? 27.062 -14.75 2.645 1 92.88 119 SER B CA 1
ATOM 2986 C C . SER B 1 119 ? 26.297 -13.539 2.131 1 92.88 119 SER B C 1
ATOM 2988 O O . SER B 1 119 ? 26.781 -12.812 1.267 1 92.88 119 SER B O 1
ATOM 2990 N N . PRO B 1 120 ? 25.172 -13.203 2.758 1 95.38 120 PRO B N 1
ATOM 2991 C CA . PRO B 1 120 ? 24.438 -14.023 3.723 1 95.38 120 PRO B CA 1
ATOM 2992 C C . PRO B 1 120 ? 23.938 -15.344 3.121 1 95.38 120 PRO B C 1
ATOM 2994 O O . PRO B 1 120 ? 23.969 -15.516 1.899 1 95.38 120 PRO B O 1
ATOM 2997 N N . PHE B 1 121 ? 23.562 -16.234 3.992 1 94.38 121 PHE B N 1
ATOM 2998 C CA . PHE B 1 121 ? 23.141 -17.547 3.529 1 94.38 121 PHE B CA 1
ATOM 2999 C C . PHE B 1 121 ? 21.891 -17.422 2.66 1 94.38 121 PHE B C 1
ATOM 3001 O O . PHE B 1 121 ? 21.016 -16.594 2.926 1 94.38 121 PHE B O 1
ATOM 3008 N N . TRP B 1 122 ? 21.891 -18.281 1.67 1 94.56 122 TRP B N 1
ATOM 3009 C CA . TRP B 1 122 ? 20.781 -18.281 0.719 1 94.56 122 TRP B CA 1
ATOM 3010 C C . TRP B 1 122 ? 19.562 -18.984 1.301 1 94.56 122 TRP B C 1
ATOM 3012 O O . TRP B 1 122 ? 19.25 -20.125 0.915 1 94.56 122 TRP B O 1
ATOM 3022 N N . MET B 1 123 ? 18.875 -18.391 2.072 1 93.5 123 MET B N 1
ATOM 3023 C CA . MET B 1 123 ? 17.625 -18.812 2.701 1 93.5 123 MET B CA 1
ATOM 3024 C C . MET B 1 123 ? 16.797 -17.609 3.123 1 93.5 123 MET B C 1
ATOM 3026 O O . MET B 1 123 ? 17.266 -16.469 3.049 1 93.5 123 MET B O 1
ATOM 3030 N N . GLU B 1 124 ? 15.602 -17.844 3.453 1 90.5 124 GLU B N 1
ATOM 3031 C CA . GLU B 1 124 ? 14.688 -16.734 3.738 1 90.5 124 GLU B CA 1
ATOM 3032 C C . GLU B 1 124 ? 15.18 -15.914 4.922 1 90.5 124 GLU B C 1
ATOM 3034 O O . GLU B 1 124 ? 15.156 -14.68 4.871 1 90.5 124 GLU B O 1
ATOM 3039 N N . ASN B 1 125 ? 15.508 -16.594 6.02 1 90.31 125 ASN B N 1
ATOM 3040 C CA . ASN B 1 125 ? 16.219 -15.922 7.098 1 90.31 125 ASN B CA 1
ATOM 3041 C C . ASN B 1 125 ? 17.734 -15.992 6.891 1 90.31 125 ASN B C 1
ATOM 3043 O O . ASN B 1 125 ? 18.297 -17.078 6.73 1 90.31 125 ASN B O 1
ATOM 3047 N N . PRO B 1 126 ? 18.406 -14.891 6.551 1 95.12 126 PRO B N 1
ATOM 3048 C CA . PRO B 1 126 ? 18.344 -13.578 7.211 1 95.12 126 PRO B CA 1
ATOM 3049 C C . PRO B 1 126 ? 17.703 -12.508 6.34 1 95.12 126 PRO B C 1
ATOM 3051 O O . PRO B 1 126 ? 17.594 -11.352 6.75 1 95.12 126 PRO B O 1
ATOM 3054 N N . TYR B 1 127 ? 17.328 -12.781 5.215 1 96.88 127 TYR B N 1
ATOM 3055 C CA . TYR B 1 127 ? 16.656 -11.789 4.375 1 96.88 127 TYR B CA 1
ATOM 3056 C C . TYR B 1 127 ? 15.281 -11.453 4.922 1 96.88 127 TYR B C 1
ATOM 3058 O O . TYR B 1 127 ? 14.664 -12.273 5.609 1 96.88 127 TYR B O 1
ATOM 3066 N N . VAL B 1 128 ? 14.867 -10.297 4.746 1 97.25 128 VAL B N 1
ATOM 3067 C CA . VAL B 1 128 ? 13.531 -9.883 5.152 1 97.25 128 VAL B CA 1
ATOM 3068 C C . VAL B 1 128 ? 12.594 -9.906 3.945 1 97.25 128 VAL B C 1
ATOM 3070 O O . VAL B 1 128 ? 12.859 -9.266 2.93 1 97.25 128 VAL B O 1
ATOM 3073 N N . LYS B 1 129 ? 11.531 -10.688 4.035 1 96.44 129 LYS B N 1
ATOM 3074 C CA . LYS B 1 129 ? 10.594 -10.805 2.922 1 96.44 129 LYS B CA 1
ATOM 3075 C C . LYS B 1 129 ? 9.781 -9.523 2.752 1 96.44 129 LYS B C 1
ATOM 3077 O O . LYS B 1 129 ? 9.234 -9 3.721 1 96.44 129 LYS B O 1
ATOM 3082 N N . VAL B 1 130 ? 9.789 -8.961 1.57 1 96.69 130 VAL B N 1
ATOM 3083 C CA . VAL B 1 130 ? 8.984 -7.785 1.256 1 96.69 130 VAL B CA 1
ATOM 3084 C C . VAL B 1 130 ? 7.594 -8.219 0.797 1 96.69 130 VAL B C 1
ATOM 3086 O O . VAL B 1 130 ? 6.582 -7.742 1.318 1 96.69 130 VAL B O 1
ATOM 3089 N N . ASP B 1 131 ? 7.578 -9.117 -0.158 1 96.12 131 ASP B N 1
ATOM 3090 C CA . ASP B 1 131 ? 6.297 -9.578 -0.684 1 96.12 131 ASP B CA 1
ATOM 3091 C C . ASP B 1 131 ? 6.488 -10.75 -1.647 1 96.12 131 ASP B C 1
ATOM 3093 O O . ASP B 1 131 ? 7.605 -11.016 -2.098 1 96.12 131 ASP B O 1
ATOM 3097 N N . THR B 1 132 ? 5.414 -11.547 -1.816 1 95.06 132 THR B N 1
ATOM 3098 C CA . THR B 1 132 ? 5.289 -12.445 -2.957 1 95.06 132 THR B CA 1
ATOM 3099 C C . THR B 1 132 ? 4.648 -11.734 -4.145 1 95.06 132 THR B C 1
ATOM 3101 O O . THR B 1 132 ? 3.508 -11.273 -4.055 1 95.06 132 THR B O 1
ATOM 3104 N N . ILE B 1 133 ? 5.363 -11.664 -5.223 1 96.12 133 ILE B N 1
ATOM 3105 C CA . ILE B 1 133 ? 4.957 -10.844 -6.363 1 96.12 133 ILE B CA 1
ATOM 3106 C C . ILE B 1 133 ? 4.25 -11.719 -7.395 1 96.12 133 ILE B C 1
ATOM 3108 O O . ILE B 1 133 ? 4.766 -12.758 -7.801 1 96.12 133 ILE B O 1
ATOM 3112 N N . ALA B 1 134 ? 3.076 -11.359 -7.75 1 94.38 134 ALA B N 1
ATOM 3113 C CA . ALA B 1 134 ? 2.295 -12.047 -8.781 1 94.38 134 ALA B CA 1
ATOM 3114 C C . ALA B 1 134 ? 2.064 -11.133 -9.984 1 94.38 134 ALA B C 1
ATOM 3116 O O . ALA B 1 134 ? 1.855 -9.93 -9.828 1 94.38 134 ALA B O 1
ATOM 3117 N N . PRO B 1 135 ? 2.129 -11.688 -11.172 1 92.06 135 PRO B N 1
ATOM 3118 C CA . PRO B 1 135 ? 1.829 -10.891 -12.359 1 92.06 135 PRO B CA 1
ATOM 3119 C C . PRO B 1 135 ? 0.344 -10.555 -12.484 1 92.06 135 PRO B C 1
ATOM 3121 O O . PRO B 1 135 ? -0.504 -11.305 -12 1 92.06 135 PRO B O 1
ATOM 3124 N N . ASP B 1 136 ? 0.097 -9.43 -13.102 1 87.19 136 ASP B N 1
ATOM 3125 C CA . ASP B 1 136 ? -1.278 -9.156 -13.5 1 87.19 136 ASP B CA 1
ATOM 3126 C C . ASP B 1 136 ? -1.676 -10 -14.711 1 87.19 136 ASP B C 1
ATOM 3128 O O . ASP B 1 136 ? -2.824 -10.43 -14.82 1 87.19 136 ASP B O 1
ATOM 3132 N N . GLU B 1 137 ? -0.659 -10.109 -15.547 1 80.81 137 GLU B N 1
ATOM 3133 C CA . GLU B 1 137 ? -0.893 -10.898 -16.75 1 80.81 137 GLU B CA 1
ATOM 3134 C C . GLU B 1 137 ? 0.3 -11.789 -17.062 1 80.81 137 GLU B C 1
ATOM 3136 O O . GLU B 1 137 ? 1.448 -11.344 -17.016 1 80.81 137 GLU B O 1
ATOM 3141 N N . SER B 1 138 ? -0.059 -13.117 -17.188 1 74.06 138 SER B N 1
ATOM 3142 C CA . SER B 1 138 ? 0.972 -14.039 -17.656 1 74.06 138 SER B CA 1
ATOM 3143 C C . SER B 1 138 ? 0.895 -14.234 -19.172 1 74.06 138 SER B C 1
ATOM 3145 O O . SER B 1 138 ? -0.14 -13.961 -19.781 1 74.06 138 SER B O 1
ATOM 3147 N N . PHE B 1 139 ? 1.991 -14.508 -19.781 1 74.38 139 PHE B N 1
ATOM 3148 C CA . PHE B 1 139 ? 1.941 -14.648 -21.234 1 74.38 139 PHE B CA 1
ATOM 3149 C C . PHE B 1 139 ? 2.084 -16.109 -21.641 1 74.38 139 PHE B C 1
ATOM 3151 O O . PHE B 1 139 ? 2.709 -16.906 -20.938 1 74.38 139 PHE B O 1
ATOM 3158 N N . SER B 1 140 ? 1.343 -16.656 -22.484 1 66.06 140 SER B N 1
ATOM 3159 C CA . SER B 1 140 ? 1.452 -18.016 -22.969 1 66.06 140 SER B CA 1
ATOM 3160 C C . SER B 1 140 ? 2.475 -18.109 -24.109 1 66.06 140 SER B C 1
ATOM 3162 O O . SER B 1 140 ? 3.355 -18.984 -24.078 1 66.06 140 SER B O 1
ATOM 3164 N N . MET B 1 141 ? 2.057 -17.703 -25.406 1 55.91 141 MET B N 1
ATOM 3165 C CA . MET B 1 141 ? 2.928 -17.766 -26.578 1 55.91 141 MET B CA 1
ATOM 3166 C C . MET B 1 141 ? 3.666 -16.438 -26.766 1 55.91 141 MET B C 1
ATOM 3168 O O . MET B 1 141 ? 3.277 -15.422 -26.203 1 55.91 141 MET B O 1
ATOM 3172 N N . LEU B 1 142 ? 4.781 -16.422 -27.656 1 48.72 142 LEU B N 1
ATOM 3173 C CA . LEU B 1 142 ? 5.781 -15.461 -28.094 1 48.72 142 LEU B CA 1
ATOM 3174 C C . LEU B 1 142 ? 5.188 -14.055 -28.172 1 48.72 142 LEU B C 1
ATOM 3176 O O . LEU B 1 142 ? 5.867 -13.109 -28.562 1 48.72 142 LEU B O 1
ATOM 3180 N N . GLU B 1 143 ? 3.967 -14.031 -28.266 1 49.44 143 GLU B N 1
ATOM 3181 C CA . GLU B 1 143 ? 3.707 -12.633 -28.594 1 49.44 143 GLU B CA 1
ATOM 3182 C C . GLU B 1 143 ? 4.238 -11.703 -27.5 1 49.44 143 GLU B C 1
ATOM 3184 O O . GLU B 1 143 ? 4.582 -12.156 -26.406 1 49.44 143 GLU B O 1
ATOM 3189 N N . SER B 1 144 ? 4.301 -10.422 -27.719 1 51.44 144 SER B N 1
ATOM 3190 C CA . SER B 1 144 ? 4.984 -9.32 -27.047 1 51.44 144 SER B CA 1
ATOM 3191 C C . SER B 1 144 ? 4.809 -9.391 -25.531 1 51.44 144 SER B C 1
ATOM 3193 O O . SER B 1 144 ? 3.693 -9.258 -25.031 1 51.44 144 SER B O 1
ATOM 3195 N N . GLY B 1 145 ? 5.301 -10.5 -24.938 1 59.5 145 GLY B N 1
ATOM 3196 C CA . GLY B 1 145 ? 5.352 -10.625 -23.5 1 59.5 145 GLY B CA 1
ATOM 3197 C C . GLY B 1 145 ? 4.781 -9.422 -22.766 1 59.5 145 GLY B C 1
ATOM 3198 O O . GLY B 1 145 ? 5.195 -8.289 -23.016 1 59.5 145 GLY B O 1
ATOM 3199 N N . ARG B 1 146 ? 3.566 -9.539 -22.219 1 80.25 146 ARG B N 1
ATOM 3200 C CA . ARG B 1 146 ? 2.988 -8.445 -21.438 1 80.25 146 ARG B CA 1
ATOM 3201 C C . ARG B 1 146 ? 3.824 -8.148 -20.203 1 80.25 146 ARG B C 1
ATOM 3203 O O . ARG B 1 146 ? 3.98 -9.008 -19.328 1 80.25 146 ARG B O 1
ATOM 3210 N N . VAL B 1 147 ? 4.523 -7.098 -20.281 1 88.75 147 VAL B N 1
ATOM 3211 C CA . VAL B 1 147 ? 5.395 -6.656 -19.203 1 88.75 147 VAL B CA 1
ATOM 3212 C C . VAL B 1 147 ? 4.551 -6.176 -18.031 1 88.75 147 VAL B C 1
ATOM 3214 O O . VAL B 1 147 ? 3.629 -5.375 -18.203 1 88.75 147 VAL B O 1
ATOM 3217 N N . ASN B 1 148 ? 4.797 -6.891 -16.859 1 92.94 148 ASN B N 1
ATOM 3218 C CA . ASN B 1 148 ? 4.16 -6.461 -15.625 1 92.94 148 ASN B CA 1
ATOM 3219 C C . ASN B 1 148 ? 5.008 -5.434 -14.883 1 92.94 148 ASN B C 1
ATOM 3221 O O . ASN B 1 148 ? 6.238 -5.477 -14.945 1 92.94 148 ASN B O 1
ATOM 3225 N N . THR B 1 149 ? 4.363 -4.5 -14.305 1 94.31 149 THR B N 1
ATOM 3226 C CA . THR B 1 149 ? 5.039 -3.553 -13.43 1 94.31 149 THR B CA 1
ATOM 3227 C C . THR B 1 149 ? 4.469 -3.619 -12.016 1 94.31 149 THR B C 1
ATOM 3229 O O . THR B 1 149 ? 3.254 -3.508 -11.828 1 94.31 149 THR B O 1
ATOM 3232 N N . LYS B 1 150 ? 5.258 -3.949 -11.07 1 96.62 150 LYS B N 1
ATOM 3233 C CA . LYS B 1 150 ? 4.871 -3.949 -9.656 1 96.62 150 LYS B CA 1
ATOM 3234 C C . LYS B 1 150 ? 5.805 -3.072 -8.836 1 96.62 150 LYS B C 1
ATOM 3236 O O . LYS B 1 150 ? 7.016 -3.051 -9.062 1 96.62 150 LYS B O 1
ATOM 3241 N N . VAL B 1 151 ? 5.23 -2.305 -7.926 1 95.62 151 VAL B N 1
ATOM 3242 C CA . VAL B 1 151 ? 6.008 -1.49 -6.996 1 95.62 151 VAL B CA 1
ATOM 3243 C C . VAL B 1 151 ? 5.754 -1.949 -5.562 1 95.62 151 VAL B C 1
ATOM 3245 O O . VAL B 1 151 ? 4.609 -2.217 -5.188 1 95.62 151 VAL B O 1
ATOM 3248 N N . ARG B 1 152 ? 6.758 -2.158 -4.867 1 96.75 152 ARG B N 1
ATOM 3249 C CA . ARG B 1 152 ? 6.688 -2.414 -3.432 1 96.75 152 ARG B CA 1
ATOM 3250 C C . ARG B 1 152 ? 7.594 -1.461 -2.658 1 96.75 152 ARG B C 1
ATOM 3252 O O . ARG B 1 152 ? 8.445 -0.794 -3.246 1 96.75 152 ARG B O 1
ATOM 3259 N N . SER B 1 153 ? 7.293 -1.311 -1.432 1 95.62 153 SER B N 1
ATOM 3260 C CA . SER B 1 153 ? 8.133 -0.462 -0.592 1 95.62 153 SER B CA 1
ATOM 3261 C C . SER B 1 153 ? 8.453 -1.143 0.734 1 95.62 153 SER B C 1
ATOM 3263 O O . SER B 1 153 ? 7.754 -2.072 1.147 1 95.62 153 SER B O 1
ATOM 3265 N N . PHE B 1 154 ? 9.562 -0.77 1.308 1 96.25 154 PHE B N 1
ATOM 3266 C CA . PHE B 1 154 ? 9.898 -1.259 2.639 1 96.25 154 PHE B CA 1
ATOM 3267 C C . PHE B 1 154 ? 10.703 -0.219 3.41 1 96.25 154 PHE B C 1
ATOM 3269 O O . PHE B 1 154 ? 11.312 0.673 2.812 1 96.25 154 PHE B O 1
ATOM 3276 N N . GLY B 1 155 ? 10.664 -0.266 4.672 1 94.19 155 GLY B N 1
ATOM 3277 C CA . GLY B 1 155 ? 11.289 0.581 5.676 1 94.19 155 GLY B CA 1
ATOM 3278 C C . GLY B 1 155 ? 10.773 0.319 7.082 1 94.19 155 GLY B C 1
ATOM 3279 O O . GLY B 1 155 ? 9.898 -0.526 7.281 1 94.19 155 GLY B O 1
ATOM 3280 N N . PRO B 1 156 ? 11.203 0.832 8.086 1 94.81 156 PRO B N 1
ATOM 3281 C CA . PRO B 1 156 ? 12.32 1.776 8.055 1 94.81 156 PRO B CA 1
ATOM 3282 C C . PRO B 1 156 ? 13.672 1.085 7.91 1 94.81 156 PRO B C 1
ATOM 3284 O O . PRO B 1 156 ? 13.883 0.007 8.469 1 94.81 156 PRO B O 1
ATOM 3287 N N . LEU B 1 157 ? 14.523 1.685 7.195 1 96.81 157 LEU B N 1
ATOM 3288 C CA . LEU B 1 157 ? 15.898 1.219 7.059 1 96.81 157 LEU B CA 1
ATOM 3289 C C . LEU B 1 157 ? 16.781 1.836 8.133 1 96.81 157 LEU B C 1
ATOM 3291 O O . LEU B 1 157 ? 16.594 2.99 8.516 1 96.81 157 LEU B O 1
ATOM 3295 N N . SER B 1 158 ? 17.719 1.076 8.586 1 96.12 158 SER B N 1
ATOM 3296 C CA . SER B 1 158 ? 18.484 1.555 9.727 1 96.12 158 SER B CA 1
ATOM 3297 C C . SER B 1 158 ? 19.984 1.44 9.469 1 96.12 158 SER B C 1
ATOM 3299 O O . SER B 1 158 ? 20.781 2.088 10.148 1 96.12 158 SER B O 1
ATOM 3301 N N . LYS B 1 159 ? 20.422 0.638 8.547 1 97.75 159 LYS B N 1
ATOM 3302 C CA . LYS B 1 159 ? 21.844 0.483 8.234 1 97.75 159 LYS B CA 1
ATOM 3303 C C . LYS B 1 159 ? 22.25 1.362 7.055 1 97.75 159 LYS B C 1
ATOM 3305 O O . LYS B 1 159 ? 21.438 2.143 6.551 1 97.75 159 LYS B O 1
ATOM 3310 N N . ALA B 1 160 ? 23.516 1.288 6.629 1 97.88 160 ALA B N 1
ATOM 3311 C CA . ALA B 1 160 ? 24.062 2.188 5.613 1 97.88 160 ALA B CA 1
ATOM 3312 C C . ALA B 1 160 ? 23.469 1.888 4.238 1 97.88 160 ALA B C 1
ATOM 3314 O O . ALA B 1 160 ? 23.453 2.752 3.359 1 97.88 160 ALA B O 1
ATOM 3315 N N . GLY B 1 161 ? 23.031 0.682 4.094 1 98.44 161 GLY B N 1
ATOM 3316 C CA . GLY B 1 161 ? 22.453 0.272 2.822 1 98.44 161 GLY B CA 1
ATOM 3317 C C . GLY B 1 161 ? 21.828 -1.106 2.867 1 98.44 161 GLY B C 1
ATOM 3318 O O . GLY B 1 161 ? 21.516 -1.616 3.945 1 98.44 161 GLY B O 1
ATOM 3319 N N . PHE B 1 162 ? 21.531 -1.634 1.624 1 98.62 162 PHE B N 1
ATOM 3320 C CA . PHE B 1 162 ? 20.844 -2.92 1.566 1 98.62 162 PHE B CA 1
ATOM 3321 C C . PHE B 1 162 ? 21.078 -3.6 0.222 1 98.62 162 PHE B C 1
ATOM 3323 O O . PHE B 1 162 ? 21.609 -2.984 -0.706 1 98.62 162 PHE B O 1
ATOM 3330 N N . TYR B 1 163 ? 20.812 -4.934 0.252 1 98.62 163 TYR B N 1
ATOM 3331 C CA . TYR B 1 163 ? 20.734 -5.746 -0.956 1 98.62 163 TYR B CA 1
ATOM 3332 C C . TYR B 1 163 ? 19.281 -6.152 -1.232 1 98.62 163 TYR B C 1
ATOM 3334 O O . TYR B 1 163 ? 18.5 -6.371 -0.302 1 98.62 163 TYR B O 1
ATOM 3342 N N . LEU B 1 164 ? 18.922 -6.18 -2.49 1 98.69 164 LEU B N 1
ATOM 3343 C CA . LEU B 1 164 ? 17.688 -6.859 -2.869 1 98.69 164 LEU B CA 1
ATOM 3344 C C . LEU B 1 164 ? 17.938 -8.336 -3.158 1 98.69 164 LEU B C 1
ATOM 3346 O O . LEU B 1 164 ? 19.031 -8.703 -3.598 1 98.69 164 LEU B O 1
ATOM 3350 N N . ALA B 1 165 ? 16.969 -9.125 -2.863 1 98.69 165 ALA B N 1
ATOM 3351 C CA . ALA B 1 165 ? 17.047 -10.547 -3.203 1 98.69 165 ALA B CA 1
ATOM 3352 C C . ALA B 1 165 ? 15.727 -11.039 -3.811 1 98.69 165 ALA B C 1
ATOM 3354 O O . ALA B 1 165 ? 14.648 -10.75 -3.285 1 98.69 165 ALA B O 1
ATOM 3355 N N . PHE B 1 166 ? 15.859 -11.734 -4.906 1 98.56 166 PHE B N 1
ATOM 3356 C CA . PHE B 1 166 ? 14.727 -12.32 -5.617 1 98.56 166 PHE B CA 1
ATOM 3357 C C . PHE B 1 166 ? 14.773 -13.844 -5.559 1 98.56 166 PHE B C 1
ATOM 3359 O O . PHE B 1 166 ? 15.805 -14.445 -5.859 1 98.56 166 PHE B O 1
ATOM 3366 N N . GLN B 1 167 ? 13.664 -14.43 -5.137 1 97.38 167 GLN B N 1
ATOM 3367 C CA . GLN B 1 167 ? 13.602 -15.883 -4.996 1 97.38 167 GLN B CA 1
ATOM 3368 C C . GLN B 1 167 ? 12.586 -16.484 -5.953 1 97.38 167 GLN B C 1
ATOM 3370 O O . GLN B 1 167 ? 11.422 -16.078 -5.973 1 97.38 167 GLN B O 1
ATOM 3375 N N . ASP B 1 168 ? 13.055 -17.375 -6.77 1 95.25 168 ASP B N 1
ATOM 3376 C CA . ASP B 1 168 ? 12.195 -18.156 -7.652 1 95.25 168 ASP B CA 1
ATOM 3377 C C . ASP B 1 168 ? 12 -19.578 -7.121 1 95.25 168 ASP B C 1
ATOM 3379 O O . ASP B 1 168 ? 12.969 -20.281 -6.844 1 95.25 168 ASP B O 1
ATOM 3383 N N . LEU B 1 169 ? 10.781 -19.984 -7.004 1 90.69 169 LEU B N 1
ATOM 3384 C CA . LEU B 1 169 ? 10.477 -21.312 -6.484 1 90.69 169 LEU B CA 1
ATOM 3385 C C . LEU B 1 169 ? 9.883 -22.203 -7.578 1 90.69 169 LEU B C 1
ATOM 3387 O O . LEU B 1 169 ? 9.25 -23.203 -7.281 1 90.69 169 LEU B O 1
ATOM 3391 N N . GLY B 1 170 ? 10.031 -21.766 -8.836 1 88.81 170 GLY B N 1
ATOM 3392 C CA . GLY B 1 170 ? 9.555 -22.609 -9.922 1 88.81 170 GLY B CA 1
ATOM 3393 C C . GLY B 1 170 ? 8.812 -21.844 -10.992 1 88.81 170 GLY B C 1
ATOM 3394 O O . GLY B 1 170 ? 7.859 -22.359 -11.586 1 88.81 170 GLY B O 1
ATOM 3395 N N . ALA B 1 171 ? 9.133 -20.641 -11.18 1 90 171 ALA B N 1
ATOM 3396 C CA . ALA B 1 171 ? 8.516 -19.844 -12.242 1 90 171 ALA B CA 1
ATOM 3397 C C . ALA B 1 171 ? 9.414 -19.781 -13.469 1 90 171 ALA B C 1
ATOM 3399 O O . ALA B 1 171 ? 10.602 -20.094 -13.398 1 90 171 ALA B O 1
ATOM 3400 N N . CYS B 1 172 ? 8.828 -19.531 -14.547 1 90.25 172 CYS B N 1
ATOM 3401 C CA . CYS B 1 172 ? 9.531 -19.125 -15.75 1 90.25 172 CYS B CA 1
ATOM 3402 C C . CYS B 1 172 ? 9.312 -17.641 -16.031 1 90.25 172 CYS B C 1
ATOM 3404 O O . CYS B 1 172 ? 8.273 -17.25 -16.562 1 90.25 172 CYS B O 1
ATOM 3406 N N . MET B 1 173 ? 10.305 -16.906 -15.633 1 93.38 173 MET B N 1
ATOM 3407 C CA . MET B 1 173 ? 10.07 -15.469 -15.648 1 93.38 173 MET B CA 1
ATOM 3408 C C . MET B 1 173 ? 11.328 -14.711 -16.062 1 93.38 173 MET B C 1
ATOM 3410 O O . MET B 1 173 ? 12.422 -15.281 -16.078 1 93.38 173 MET B O 1
ATOM 3414 N N . SER B 1 174 ? 11.086 -13.484 -16.453 1 92.94 174 SER B N 1
ATOM 3415 C CA . SER B 1 174 ? 12.164 -12.555 -16.797 1 92.94 174 SER B CA 1
ATOM 3416 C C . SER B 1 174 ? 12.031 -11.25 -16.016 1 92.94 174 SER B C 1
ATOM 3418 O O . SER B 1 174 ? 10.969 -10.617 -16.031 1 92.94 174 SER B O 1
ATOM 3420 N N . LEU B 1 175 ? 13.023 -10.969 -15.266 1 95.25 175 LEU B N 1
ATOM 3421 C CA . LEU B 1 175 ? 13.125 -9.656 -14.633 1 95.25 175 LEU B CA 1
ATOM 3422 C C . LEU B 1 175 ? 13.773 -8.648 -15.578 1 95.25 175 LEU B C 1
ATOM 3424 O O . LEU B 1 175 ? 14.984 -8.68 -15.789 1 95.25 175 LEU B O 1
ATOM 3428 N N . ILE B 1 176 ? 13.016 -7.754 -16.125 1 92.31 176 ILE B N 1
ATOM 3429 C CA . ILE B 1 176 ? 13.43 -6.871 -17.203 1 92.31 176 ILE B CA 1
ATOM 3430 C C . ILE B 1 176 ? 14.188 -5.68 -16.641 1 92.31 176 ILE B C 1
ATOM 3432 O O . ILE B 1 176 ? 15.234 -5.289 -17.172 1 92.31 176 ILE B O 1
ATOM 3436 N N . SER B 1 177 ? 13.617 -5.117 -15.617 1 94.12 177 SER B N 1
ATOM 3437 C CA . SER B 1 177 ? 14.305 -3.994 -14.984 1 94.12 177 SER B CA 1
ATOM 3438 C C . SER B 1 177 ? 13.859 -3.824 -13.531 1 94.12 177 SER B C 1
ATOM 3440 O O . SER B 1 177 ? 12.75 -4.215 -13.164 1 94.12 177 SER B O 1
ATOM 3442 N N . VAL B 1 178 ? 14.758 -3.332 -12.773 1 97 178 VAL B N 1
ATOM 3443 C CA . VAL B 1 178 ? 14.516 -3.016 -11.367 1 97 178 VAL B CA 1
ATOM 3444 C C . VAL B 1 178 ? 14.977 -1.592 -11.07 1 97 178 VAL B C 1
ATOM 3446 O O . VAL B 1 178 ? 16.109 -1.227 -11.375 1 97 178 VAL B O 1
ATOM 3449 N N . ARG B 1 179 ? 14.055 -0.793 -10.547 1 97.69 179 ARG B N 1
ATOM 3450 C CA . ARG B 1 179 ? 14.383 0.564 -10.125 1 97.69 179 ARG B CA 1
ATOM 3451 C C . ARG B 1 179 ? 14.109 0.76 -8.641 1 97.69 179 ARG B C 1
ATOM 3453 O O . ARG B 1 179 ? 13.031 0.427 -8.156 1 97.69 179 ARG B O 1
ATOM 3460 N N . VAL B 1 180 ? 15.125 1.178 -7.941 1 98 180 VAL B N 1
ATOM 3461 C CA . VAL B 1 180 ? 14.984 1.538 -6.535 1 98 180 VAL B CA 1
ATOM 3462 C C . VAL B 1 180 ? 14.984 3.059 -6.387 1 98 180 VAL B C 1
ATOM 3464 O O . VAL B 1 180 ? 15.883 3.736 -6.887 1 98 180 VAL B O 1
ATOM 3467 N N . PHE B 1 181 ? 13.938 3.539 -5.762 1 97 181 PHE B N 1
ATOM 3468 C CA . PHE B 1 181 ? 13.844 4.988 -5.625 1 97 181 PHE B CA 1
ATOM 3469 C C . PHE B 1 181 ? 13.211 5.363 -4.289 1 97 181 PHE B C 1
ATOM 3471 O O . PHE B 1 181 ? 12.773 4.488 -3.537 1 97 181 PHE B O 1
ATOM 3478 N N . TYR B 1 182 ? 13.375 6.586 -3.938 1 95.75 182 TYR B N 1
ATOM 3479 C CA . TYR B 1 182 ? 12.719 7.16 -2.766 1 95.75 182 TYR B CA 1
ATOM 3480 C C . TYR B 1 182 ? 12.047 8.484 -3.105 1 95.75 182 TYR B C 1
ATOM 3482 O O . TYR B 1 182 ? 12.281 9.047 -4.18 1 95.75 182 TYR B O 1
ATOM 3490 N N . LYS B 1 183 ? 11.195 8.883 -2.26 1 94.44 183 LYS B N 1
ATOM 3491 C CA . LYS B 1 183 ? 10.453 10.117 -2.477 1 94.44 183 LYS B CA 1
ATOM 3492 C C . LYS B 1 183 ? 10.922 11.211 -1.526 1 94.44 183 LYS B C 1
ATOM 3494 O O . LYS B 1 183 ? 11.32 10.93 -0.393 1 94.44 183 LYS B O 1
ATOM 3499 N N . LYS B 1 184 ? 10.93 12.383 -1.976 1 93.75 184 LYS B N 1
ATOM 3500 C CA . LYS B 1 184 ? 11.312 13.547 -1.178 1 93.75 184 LYS B CA 1
ATOM 3501 C C . LYS B 1 184 ? 10.477 14.766 -1.553 1 93.75 184 LYS B C 1
ATOM 3503 O O . LYS B 1 184 ? 9.906 14.828 -2.645 1 93.75 184 LYS B O 1
ATOM 3508 N N . CYS B 1 185 ? 10.359 15.664 -0.601 1 93.75 185 CYS B N 1
ATOM 3509 C CA . CYS B 1 185 ? 9.789 16.984 -0.87 1 93.75 185 CYS B CA 1
ATOM 3510 C C . CYS B 1 185 ? 10.867 17.969 -1.285 1 93.75 185 CYS B C 1
ATOM 3512 O O . CYS B 1 185 ? 11.844 18.172 -0.558 1 93.75 185 CYS B O 1
ATOM 3514 N N . SER B 1 186 ? 10.711 18.516 -2.438 1 93.88 186 SER B N 1
ATOM 3515 C CA . SER B 1 186 ? 11.711 19.438 -2.949 1 93.88 186 SER B CA 1
ATOM 3516 C C . SER B 1 186 ? 11.68 20.766 -2.186 1 93.88 186 SER B C 1
ATOM 3518 O O . SER B 1 186 ? 10.68 21.094 -1.545 1 93.88 186 SER B O 1
ATOM 3520 N N . THR B 1 187 ? 12.883 21.438 -2.277 1 93.31 187 THR B N 1
ATOM 3521 C CA . THR B 1 187 ? 12.945 22.766 -1.663 1 93.31 187 THR B CA 1
ATOM 3522 C C . THR B 1 187 ? 11.789 23.625 -2.146 1 93.31 187 THR B C 1
ATOM 3524 O O . THR B 1 187 ? 11.453 23.625 -3.334 1 93.31 187 THR B O 1
ATOM 3527 N N . THR B 1 188 ? 11.18 24.328 -1.226 1 92.56 188 THR B N 1
ATOM 3528 C CA . THR B 1 188 ? 10.047 25.172 -1.604 1 92.56 188 THR B CA 1
ATOM 3529 C C . THR B 1 188 ? 10 26.438 -0.752 1 92.56 188 THR B C 1
ATOM 3531 O O . THR B 1 188 ? 10.742 26.562 0.222 1 92.56 188 THR B O 1
ATOM 3534 N N . ILE B 1 189 ? 9.32 27.375 -1.224 1 90.56 189 ILE B N 1
ATOM 3535 C CA . ILE B 1 189 ? 9.086 28.609 -0.488 1 90.56 189 ILE B CA 1
ATOM 3536 C C . ILE B 1 189 ? 7.59 28.812 -0.254 1 90.56 189 ILE B C 1
ATOM 3538 O O . ILE B 1 189 ? 6.789 28.656 -1.176 1 90.56 189 ILE B O 1
ATOM 3542 N N . ALA B 1 190 ? 7.223 29 0.981 1 89.38 190 ALA B N 1
ATOM 3543 C CA . ALA B 1 190 ? 5.84 29.297 1.346 1 89.38 190 ALA B CA 1
ATOM 3544 C C . ALA B 1 190 ? 5.777 30.391 2.404 1 89.38 190 ALA B C 1
ATOM 3546 O O . ALA B 1 190 ? 6.496 30.344 3.404 1 89.38 190 ALA B O 1
ATOM 3547 N N . ASN B 1 191 ? 4.906 31.422 2.207 1 89.56 191 ASN B N 1
ATOM 3548 C CA . ASN B 1 191 ? 4.73 32.531 3.148 1 89.56 191 ASN B CA 1
ATOM 3549 C C . ASN B 1 191 ? 6.059 33.188 3.494 1 89.56 191 ASN B C 1
ATOM 3551 O O . ASN B 1 191 ? 6.363 33.406 4.668 1 89.56 191 ASN B O 1
ATOM 3555 N N . PHE B 1 192 ? 6.883 33.312 2.441 1 91.44 192 PHE B N 1
ATOM 3556 C CA . PHE B 1 192 ? 8.172 34 2.506 1 91.44 192 PHE B CA 1
ATOM 3557 C C . PHE B 1 192 ? 9.156 33.219 3.373 1 91.44 192 PHE B C 1
ATOM 3559 O O . PHE B 1 192 ? 10.07 33.812 3.955 1 91.44 192 PHE B O 1
ATOM 3566 N N . ALA B 1 193 ? 8.875 31.984 3.529 1 93.88 193 ALA B N 1
ATOM 3567 C CA . ALA B 1 193 ? 9.805 31.094 4.223 1 93.88 193 ALA B CA 1
ATOM 3568 C C . ALA B 1 193 ? 10.312 30 3.289 1 93.88 193 ALA B C 1
ATOM 3570 O O . ALA B 1 193 ? 9.547 29.453 2.49 1 93.88 193 ALA B O 1
ATOM 3571 N N . VAL B 1 194 ? 11.578 29.734 3.381 1 94.62 194 VAL B N 1
ATOM 3572 C CA . VAL B 1 194 ? 12.188 28.672 2.576 1 94.62 194 VAL B CA 1
ATOM 3573 C C . VAL B 1 194 ? 12.25 27.391 3.383 1 94.62 194 VAL B C 1
ATOM 3575 O O . VAL B 1 194 ? 12.664 27.391 4.543 1 94.62 194 VAL B O 1
ATOM 3578 N N . PHE B 1 195 ? 11.758 26.328 2.764 1 94.94 195 PHE B N 1
ATOM 3579 C CA . PHE B 1 195 ? 11.805 25 3.367 1 94.94 195 PHE B CA 1
ATOM 3580 C C . PHE B 1 195 ? 12.734 24.094 2.586 1 94.94 195 PHE B C 1
ATOM 3582 O O . PHE B 1 195 ? 12.602 23.953 1.368 1 94.94 195 PHE B O 1
ATOM 3589 N N . PRO B 1 196 ? 13.68 23.516 3.279 1 94.94 196 PRO B N 1
ATOM 3590 C CA . PRO B 1 196 ? 14.688 22.719 2.57 1 94.94 196 PRO B CA 1
ATOM 3591 C C . PRO B 1 196 ? 14.133 21.391 2.064 1 94.94 196 PRO B C 1
ATOM 3593 O O . PRO B 1 196 ? 13.094 20.922 2.543 1 94.94 196 PRO B O 1
ATOM 3596 N N . GLU B 1 197 ? 14.836 20.859 1.078 1 93.5 197 GLU B N 1
ATOM 3597 C CA . GLU B 1 197 ? 14.531 19.516 0.629 1 93.5 197 GLU B CA 1
ATOM 3598 C C . GLU B 1 197 ? 14.453 18.531 1.806 1 93.5 197 GLU B C 1
ATOM 3600 O O . GLU B 1 197 ? 15.312 18.562 2.691 1 93.5 197 GLU B O 1
ATOM 3605 N N . THR B 1 198 ? 13.375 17.703 1.861 1 93.69 198 THR B N 1
ATOM 3606 C CA . THR B 1 198 ? 13.102 16.844 3.008 1 93.69 198 THR B CA 1
ATOM 3607 C C . THR B 1 198 ? 12.734 15.438 2.549 1 93.69 198 THR B C 1
ATOM 3609 O O . THR B 1 198 ? 11.859 15.266 1.695 1 93.69 198 THR B O 1
ATOM 3612 N N . ALA B 1 199 ? 13.391 14.422 3.104 1 91.5 199 ALA B N 1
ATOM 3613 C CA . ALA B 1 199 ? 13.055 13.031 2.795 1 91.5 199 ALA B CA 1
ATOM 3614 C C . ALA B 1 199 ? 11.758 12.617 3.477 1 91.5 199 ALA B C 1
ATOM 3616 O O . ALA B 1 199 ? 11.445 13.094 4.57 1 91.5 199 ALA B O 1
ATOM 3617 N N . THR B 1 200 ? 11.031 11.695 2.809 1 92.94 200 THR B N 1
ATOM 3618 C CA . THR B 1 200 ? 9.797 11.195 3.398 1 92.94 200 THR B CA 1
ATOM 3619 C C . THR B 1 200 ? 10.094 10.289 4.59 1 92.94 200 THR B C 1
ATOM 3621 O O . THR B 1 200 ? 11.242 9.875 4.785 1 92.94 200 THR B O 1
ATOM 3624 N N . GLY B 1 201 ? 9.078 10.086 5.406 1 91.25 201 GLY B N 1
ATOM 3625 C CA . GLY B 1 201 ? 9.234 9.344 6.645 1 91.25 201 GLY B CA 1
ATOM 3626 C C . GLY B 1 201 ? 9.297 7.844 6.441 1 91.25 201 GLY B C 1
ATOM 3627 O O . GLY B 1 201 ? 9.414 7.371 5.309 1 91.25 201 GLY B O 1
ATOM 3628 N N . ALA B 1 202 ? 9.281 7.152 7.57 1 89.69 202 ALA B N 1
ATOM 3629 C CA . ALA B 1 202 ? 9.469 5.703 7.594 1 89.69 202 ALA B CA 1
ATOM 3630 C C . ALA B 1 202 ? 8.234 4.98 7.062 1 89.69 202 ALA B C 1
ATOM 3632 O O . ALA B 1 202 ? 8.344 3.895 6.488 1 89.69 202 ALA B O 1
ATOM 3633 N N . GLU B 1 203 ? 7.152 5.633 7.371 1 88.19 203 GLU B N 1
ATOM 3634 C CA . GLU B 1 203 ? 5.891 5.047 6.922 1 88.19 203 GLU B CA 1
ATOM 3635 C C . GLU B 1 203 ? 5.246 5.891 5.828 1 88.19 203 GLU B C 1
ATOM 3637 O O . GLU B 1 203 ? 5.434 7.105 5.781 1 88.19 203 GLU B O 1
ATOM 3642 N N . ALA B 1 204 ? 4.445 5.211 5.008 1 84.25 204 ALA B N 1
ATOM 3643 C CA . ALA B 1 204 ? 3.791 5.902 3.9 1 84.25 204 ALA B CA 1
ATOM 3644 C C . ALA B 1 204 ? 2.857 6.996 4.41 1 84.25 204 ALA B C 1
ATOM 3646 O O . ALA B 1 204 ? 2.668 8.016 3.746 1 84.25 204 ALA B O 1
ATOM 3647 N N . THR B 1 205 ? 2.299 6.805 5.559 1 85.06 205 THR B N 1
ATOM 3648 C CA . THR B 1 205 ? 1.323 7.766 6.062 1 85.06 205 THR B CA 1
ATOM 3649 C C . THR B 1 205 ? 1.972 8.727 7.051 1 85.06 205 THR B C 1
ATOM 3651 O O . THR B 1 205 ? 1.296 9.586 7.629 1 85.06 205 THR B O 1
ATOM 3654 N N . SER B 1 206 ? 3.289 8.617 7.199 1 84.75 206 SER B N 1
ATOM 3655 C CA . SER B 1 206 ? 4.012 9.484 8.125 1 84.75 206 SER B CA 1
ATOM 3656 C C . SER B 1 206 ? 4.168 10.891 7.559 1 84.75 206 SER B C 1
ATOM 3658 O O . SER B 1 206 ? 4.184 11.078 6.34 1 84.75 206 SER B O 1
ATOM 3660 N N . LEU B 1 207 ? 4.18 11.867 8.43 1 88.62 207 LEU B N 1
ATOM 3661 C CA . LEU B 1 207 ? 4.492 13.258 8.086 1 88.62 207 LEU B CA 1
ATOM 3662 C C . LEU B 1 207 ? 5.82 13.68 8.703 1 88.62 207 LEU B C 1
ATOM 3664 O O . LEU B 1 207 ? 6.082 13.414 9.875 1 88.62 207 LEU B O 1
ATOM 3668 N N . VAL B 1 208 ? 6.676 14.227 7.859 1 91.94 208 VAL B N 1
ATOM 3669 C CA . VAL B 1 208 ? 7.957 14.734 8.344 1 91.94 208 VAL B CA 1
ATOM 3670 C C . VAL B 1 208 ? 7.918 16.266 8.406 1 91.94 208 VAL B C 1
ATOM 3672 O O . VAL B 1 208 ? 7.527 16.922 7.445 1 91.94 208 VAL B O 1
ATOM 3675 N N . ILE B 1 209 ? 8.289 16.828 9.531 1 92.5 209 ILE B N 1
ATOM 3676 C CA . ILE B 1 209 ? 8.273 18.266 9.734 1 92.5 209 ILE B CA 1
ATOM 3677 C C . ILE B 1 209 ? 9.539 18.891 9.148 1 92.5 209 ILE B C 1
ATOM 3679 O O . ILE B 1 209 ? 10.648 18.453 9.453 1 92.5 209 ILE B O 1
ATOM 3683 N N . ALA B 1 210 ? 9.383 19.828 8.344 1 94.94 210 ALA B N 1
ATOM 3684 C CA . ALA B 1 210 ? 10.484 20.641 7.832 1 94.94 210 ALA B CA 1
ATOM 3685 C C . ALA B 1 210 ? 10.453 22.047 8.414 1 94.94 210 ALA B C 1
ATOM 3687 O O . ALA B 1 210 ? 9.492 22.797 8.203 1 94.94 210 ALA B O 1
ATOM 3688 N N . PRO B 1 211 ? 11.469 22.422 9.133 1 95.56 211 PRO B N 1
ATOM 3689 C CA . PRO B 1 211 ? 11.539 23.797 9.617 1 95.56 211 PRO B CA 1
ATOM 3690 C C . PRO B 1 211 ? 11.859 24.797 8.5 1 95.56 211 PRO B C 1
ATOM 3692 O O . PRO B 1 211 ? 12.625 24.484 7.586 1 95.56 211 PRO B O 1
ATOM 3695 N N . GLY B 1 212 ? 11.305 25.922 8.641 1 95.62 212 GLY B N 1
ATOM 3696 C CA . GLY B 1 212 ? 11.508 26.953 7.633 1 95.62 212 GLY B CA 1
ATOM 3697 C C . GLY B 1 212 ? 12.336 28.125 8.133 1 95.62 212 GLY B C 1
ATOM 3698 O O . GLY B 1 212 ? 12.555 28.266 9.336 1 95.62 212 GLY B O 1
ATOM 3699 N N . THR B 1 213 ? 12.891 28.906 7.133 1 95.75 213 THR B N 1
ATOM 3700 C CA . THR B 1 213 ? 13.594 30.172 7.383 1 95.75 213 THR B CA 1
ATOM 3701 C C . THR B 1 213 ? 13.078 31.266 6.457 1 95.75 213 THR B C 1
ATOM 3703 O O . THR B 1 213 ? 12.828 31.016 5.273 1 95.75 213 THR B O 1
ATOM 3706 N N . CYS B 1 214 ? 12.961 32.406 7.031 1 94.94 214 CYS B N 1
ATOM 3707 C CA . CYS B 1 214 ? 12.453 33.5 6.215 1 94.94 214 CYS B CA 1
ATOM 3708 C C . CYS B 1 214 ? 13.398 33.812 5.062 1 94.94 214 CYS B C 1
ATOM 3710 O O . CYS B 1 214 ? 14.617 33.75 5.223 1 94.94 214 CYS B O 1
ATOM 3712 N N . VAL B 1 215 ? 12.781 34.188 3.932 1 92.81 215 VAL B N 1
ATOM 3713 C CA . VAL B 1 215 ? 13.578 34.625 2.791 1 92.81 215 VAL B CA 1
ATOM 3714 C C . VAL B 1 215 ? 14.297 35.938 3.137 1 92.81 215 VAL B C 1
ATOM 3716 O O . VAL B 1 215 ? 13.945 36.594 4.105 1 92.81 215 VAL B O 1
ATOM 3719 N N . PRO B 1 216 ? 15.352 36.219 2.283 1 91 216 PRO B N 1
ATOM 3720 C CA . PRO B 1 216 ? 16.031 37.5 2.531 1 91 216 PRO B CA 1
ATOM 3721 C C . PRO B 1 216 ? 15.078 38.688 2.52 1 91 216 PRO B C 1
ATOM 3723 O O . PRO B 1 216 ? 14.172 38.75 1.682 1 91 216 PRO B O 1
ATOM 3726 N N . ASN B 1 217 ? 15.203 39.594 3.465 1 90.62 217 ASN B N 1
ATOM 3727 C CA . ASN B 1 217 ? 14.438 40.812 3.607 1 90.62 217 ASN B CA 1
ATOM 3728 C C . ASN B 1 217 ? 13.031 40.562 4.141 1 90.62 217 ASN B C 1
ATOM 3730 O O . ASN B 1 217 ? 12.102 41.312 3.84 1 90.62 217 ASN B O 1
ATOM 3734 N N . ALA B 1 218 ? 12.875 39.438 4.727 1 93.12 218 ALA B N 1
ATOM 3735 C CA . ALA B 1 218 ? 11.617 39.094 5.391 1 93.12 218 ALA B CA 1
ATOM 3736 C C . ALA B 1 218 ? 11.836 38.812 6.871 1 93.12 218 ALA B C 1
ATOM 3738 O O . ALA B 1 218 ? 12.953 38.5 7.293 1 93.12 218 ALA B O 1
ATOM 3739 N N . LEU B 1 219 ? 10.727 39.094 7.676 1 93.88 219 LEU B N 1
ATOM 3740 C CA . LEU B 1 219 ? 10.789 38.875 9.117 1 93.88 219 LEU B CA 1
ATOM 3741 C C . LEU B 1 219 ? 9.672 37.938 9.57 1 93.88 219 LEU B C 1
ATOM 3743 O O . LEU B 1 219 ? 8.578 37.938 9 1 93.88 219 LEU B O 1
ATOM 3747 N N . GLU B 1 220 ? 10.031 37.188 10.695 1 93.12 220 GLU B N 1
ATOM 3748 C CA . GLU B 1 220 ? 9.047 36.25 11.25 1 93.12 220 GLU B CA 1
ATOM 3749 C C . GLU B 1 220 ? 7.848 37 11.82 1 93.12 220 GLU B C 1
ATOM 3751 O O . GLU B 1 220 ? 8.008 38 12.531 1 93.12 220 GLU B O 1
ATOM 3756 N N . VAL B 1 221 ? 6.703 36.625 11.406 1 89.25 221 VAL B N 1
ATOM 3757 C CA . VAL B 1 221 ? 5.473 37.188 11.938 1 89.25 221 VAL B CA 1
ATOM 3758 C C . VAL B 1 221 ? 4.766 36.188 12.828 1 89.25 221 VAL B C 1
ATOM 3760 O O . VAL B 1 221 ? 4.277 36.5 13.906 1 89.25 221 VAL B O 1
ATOM 3763 N N . SER B 1 222 ? 4.668 34.938 12.383 1 87.19 222 SER B N 1
ATOM 3764 C CA . SER B 1 222 ? 4.043 33.844 13.109 1 87.19 222 SER B CA 1
ATOM 3765 C C . SER B 1 222 ? 4.941 32.594 13.133 1 87.19 222 SER B C 1
ATOM 3767 O O . SER B 1 222 ? 5.277 32.062 12.078 1 87.19 222 SER B O 1
ATOM 3769 N N . VAL B 1 223 ? 5.195 32.281 14.406 1 88.81 223 VAL B N 1
ATOM 3770 C CA . VAL B 1 223 ? 6.121 31.156 14.57 1 88.81 223 VAL B CA 1
ATOM 3771 C C . VAL B 1 223 ? 5.477 30.062 15.43 1 88.81 223 VAL B C 1
ATOM 3773 O O . VAL B 1 223 ? 4.578 30.344 16.219 1 88.81 223 VAL B O 1
ATOM 3776 N N . PRO B 1 224 ? 5.824 28.766 15.172 1 90.31 224 PRO B N 1
ATOM 3777 C CA . PRO B 1 224 ? 6.977 28.266 14.414 1 90.31 224 PRO B CA 1
ATOM 3778 C C . PRO B 1 224 ? 6.684 28.125 12.922 1 90.31 224 PRO B C 1
ATOM 3780 O O . PRO B 1 224 ? 5.531 27.938 12.531 1 90.31 224 PRO B O 1
ATOM 3783 N N . LEU B 1 225 ? 7.844 28.344 12.094 1 93.06 225 LEU B N 1
ATOM 3784 C CA . LEU B 1 225 ? 7.762 28.078 10.656 1 93.06 225 LEU B CA 1
ATOM 3785 C C . LEU B 1 225 ? 7.941 26.594 10.359 1 93.06 225 LEU B C 1
ATOM 3787 O O . LEU B 1 225 ? 9.039 26.062 10.508 1 93.06 225 LEU B O 1
ATOM 3791 N N . LYS B 1 226 ? 6.801 25.969 9.938 1 93 226 LYS B N 1
ATOM 3792 C CA . LYS B 1 226 ? 6.867 24.531 9.695 1 93 226 LYS B CA 1
ATOM 3793 C C . LYS B 1 226 ? 6.074 24.141 8.445 1 93 226 LYS B C 1
ATOM 3795 O O . LYS B 1 226 ? 5.043 24.75 8.148 1 93 226 LYS B O 1
ATOM 3800 N N . LEU B 1 227 ? 6.645 23.281 7.688 1 93.38 227 LEU B N 1
ATOM 3801 C CA . LEU B 1 227 ? 5.941 22.562 6.633 1 93.38 227 LEU B CA 1
ATOM 3802 C C . LEU B 1 227 ? 6.027 21.047 6.863 1 93.38 227 LEU B C 1
ATOM 3804 O O . LEU B 1 227 ? 6.934 20.578 7.551 1 93.38 227 LEU B O 1
ATOM 3808 N N . TYR B 1 228 ? 5.027 20.328 6.348 1 90.69 228 TYR B N 1
ATOM 3809 C CA . TYR B 1 228 ? 4.988 18.891 6.555 1 90.69 228 TYR B CA 1
ATOM 3810 C C . TYR B 1 228 ? 5.105 18.141 5.23 1 90.69 228 TYR B C 1
ATOM 3812 O O . TYR B 1 228 ? 4.363 18.422 4.285 1 90.69 228 TYR B O 1
ATOM 3820 N N . CYS B 1 229 ? 6.051 17.219 5.18 1 92.31 229 CYS B N 1
ATOM 3821 C CA . CYS B 1 229 ? 6.25 16.391 4 1 92.31 229 CYS B CA 1
ATOM 3822 C C . CYS B 1 229 ? 5.562 15.039 4.16 1 92.31 229 CYS B C 1
ATOM 3824 O O . CYS B 1 229 ? 5.852 14.305 5.105 1 92.31 229 CYS B O 1
ATOM 3826 N N . ASN B 1 230 ? 4.676 14.695 3.234 1 90.44 230 ASN B N 1
ATOM 3827 C CA . ASN B 1 230 ? 3.969 13.43 3.361 1 90.44 230 ASN B CA 1
ATOM 3828 C C . ASN B 1 230 ? 4.711 12.297 2.65 1 90.44 230 ASN B C 1
ATOM 3830 O O . ASN B 1 230 ? 5.789 12.516 2.096 1 90.44 230 ASN B O 1
ATOM 3834 N N . GLY B 1 231 ? 4.152 11.133 2.684 1 89.94 231 GLY B N 1
ATOM 3835 C CA . GLY B 1 231 ? 4.816 9.953 2.162 1 89.94 231 GLY B CA 1
ATOM 3836 C C . GLY B 1 231 ? 4.945 9.953 0.651 1 89.94 231 GLY B C 1
ATOM 3837 O O . GLY B 1 231 ? 5.719 9.18 0.086 1 89.94 231 GLY B O 1
ATOM 3838 N N . ASP B 1 232 ? 4.195 10.797 -0.073 1 90 232 ASP B N 1
ATOM 3839 C CA . ASP B 1 232 ? 4.254 10.883 -1.529 1 90 232 ASP B CA 1
ATOM 3840 C C . ASP B 1 232 ? 5.23 11.969 -1.979 1 90 232 ASP B C 1
ATOM 3842 O O . ASP B 1 232 ? 5.355 12.242 -3.174 1 90 232 ASP B O 1
ATOM 3846 N N . GLY B 1 233 ? 5.832 12.578 -1.021 1 91.56 233 GLY B N 1
ATOM 3847 C CA . GLY B 1 233 ? 6.746 13.664 -1.36 1 91.56 233 GLY B CA 1
ATOM 3848 C C . GLY B 1 233 ? 6.039 14.969 -1.656 1 91.56 233 GLY B C 1
ATOM 3849 O O . GLY B 1 233 ? 6.477 15.742 -2.514 1 91.56 233 GLY B O 1
ATOM 3850 N N . GLU B 1 234 ? 4.934 15.156 -1.031 1 90.69 234 GLU B N 1
ATOM 3851 C CA . GLU B 1 234 ? 4.164 16.391 -1.199 1 90.69 234 GLU B CA 1
ATOM 3852 C C . GLU B 1 234 ? 4.141 17.203 0.09 1 90.69 234 GLU B C 1
ATOM 3854 O O . GLU B 1 234 ? 4.02 16.641 1.183 1 90.69 234 GLU B O 1
ATOM 3859 N N . TRP B 1 235 ? 4.328 18.516 -0.092 1 90.62 235 TRP B N 1
ATOM 3860 C CA . TRP B 1 235 ? 4.266 19.406 1.057 1 90.62 235 TRP B CA 1
ATOM 3861 C C . TRP B 1 235 ? 2.818 19.641 1.482 1 90.62 235 TRP B C 1
ATOM 3863 O O . TRP B 1 235 ? 1.935 19.797 0.637 1 90.62 235 TRP B O 1
ATOM 3873 N N . MET B 1 236 ? 2.738 19.562 2.869 1 87.06 236 MET B N 1
ATOM 3874 C CA . MET B 1 236 ? 1.398 19.781 3.406 1 87.06 236 MET B CA 1
ATOM 3875 C C . MET B 1 236 ? 1.433 20.781 4.57 1 87.06 236 MET B C 1
ATOM 3877 O O . MET B 1 236 ? 2.424 20.844 5.297 1 87.06 236 MET B O 1
ATOM 3881 N N . VAL B 1 237 ? 0.431 21.641 4.648 1 82.25 237 VAL B N 1
ATOM 3882 C CA . VAL B 1 237 ? 0.044 22.344 5.871 1 82.25 237 VAL B CA 1
ATOM 3883 C C . VAL B 1 237 ? 1.129 23.344 6.262 1 82.25 237 VAL B C 1
ATOM 3885 O O . VAL B 1 237 ? 1.828 23.156 7.258 1 82.25 237 VAL B O 1
ATOM 3888 N N . PRO B 1 238 ? 1.222 24.406 5.645 1 86.44 238 PRO B N 1
ATOM 3889 C CA . PRO B 1 238 ? 2.143 25.438 6.109 1 86.44 238 PRO B CA 1
ATOM 3890 C C . PRO B 1 238 ? 1.718 26.062 7.438 1 86.44 238 PRO B C 1
ATOM 3892 O O . PRO B 1 238 ? 0.542 26.391 7.625 1 86.44 238 PRO B O 1
ATOM 3895 N N . VAL B 1 239 ? 2.613 26.047 8.352 1 84.56 239 VAL B N 1
ATOM 3896 C CA . VAL B 1 239 ? 2.396 26.672 9.656 1 84.56 239 VAL B CA 1
ATOM 3897 C C . VAL B 1 239 ? 3.387 27.828 9.844 1 84.56 239 VAL B C 1
ATOM 3899 O O . VAL B 1 239 ? 4.586 27.672 9.594 1 84.56 239 VAL B O 1
ATOM 3902 N N . GLY B 1 240 ? 2.822 28.969 10.25 1 87.44 240 GLY B N 1
ATOM 3903 C CA . GLY B 1 240 ? 3.658 30.141 10.445 1 87.44 240 GLY B CA 1
ATOM 3904 C C . GLY B 1 240 ? 3.816 30.969 9.18 1 87.44 240 GLY B C 1
ATOM 3905 O O . GLY B 1 240 ? 3.24 30.641 8.141 1 87.44 240 GLY B O 1
ATOM 3906 N N . ALA B 1 241 ? 4.465 32.125 9.383 1 90.69 241 ALA B N 1
ATOM 3907 C CA . ALA B 1 241 ? 4.602 33.031 8.227 1 90.69 241 ALA B CA 1
ATOM 3908 C C . ALA B 1 241 ? 5.676 34.062 8.469 1 90.69 241 ALA B C 1
ATOM 3910 O O . ALA B 1 241 ? 5.973 34.406 9.617 1 90.69 241 ALA B O 1
ATOM 3911 N N . CYS B 1 242 ? 6.262 34.469 7.32 1 93.38 242 CYS B N 1
ATOM 3912 C CA . CYS B 1 242 ? 7.129 35.625 7.273 1 93.38 242 CYS B CA 1
ATOM 3913 C C . CYS B 1 242 ? 6.484 36.75 6.469 1 93.38 242 CYS B C 1
ATOM 3915 O O . CYS B 1 242 ? 5.5 36.531 5.766 1 93.38 242 CYS B O 1
ATOM 3917 N N . THR B 1 243 ? 6.906 37.938 6.711 1 91.88 243 THR B N 1
ATOM 3918 C CA . THR B 1 243 ? 6.469 39.094 5.922 1 91.88 243 THR B CA 1
ATOM 3919 C C . THR B 1 243 ? 7.656 39.969 5.508 1 91.88 243 THR B C 1
ATOM 3921 O O . THR B 1 243 ? 8.695 39.938 6.168 1 91.88 243 THR B O 1
ATOM 3924 N N . CYS B 1 244 ? 7.457 40.562 4.367 1 89.75 244 CYS B N 1
ATOM 3925 C CA . CYS B 1 244 ? 8.523 41.469 3.895 1 89.75 244 CYS B CA 1
ATOM 3926 C C . CYS B 1 244 ? 8.797 42.562 4.902 1 89.75 244 CYS B C 1
ATOM 3928 O O . CYS B 1 244 ? 7.875 43.094 5.516 1 89.75 244 CYS B O 1
ATOM 3930 N N . MET B 1 245 ? 10.141 42.812 5.082 1 90.56 245 MET B N 1
ATOM 3931 C CA . MET B 1 245 ? 10.547 43.938 5.949 1 90.56 245 MET B CA 1
ATOM 3932 C C . MET B 1 245 ? 10.047 45.25 5.41 1 90.56 245 MET B C 1
ATOM 3934 O O . MET B 1 245 ? 9.68 45.375 4.234 1 90.56 245 MET B O 1
ATOM 3938 N N . ALA B 1 246 ? 10.055 46.156 6.398 1 87.5 246 ALA B N 1
ATOM 3939 C CA . ALA B 1 246 ? 9.688 47.5 5.961 1 87.5 246 ALA B CA 1
ATOM 3940 C C . ALA B 1 246 ? 10.562 47.969 4.805 1 87.5 246 ALA B C 1
ATOM 3942 O O . ALA B 1 246 ? 11.789 47.844 4.852 1 87.5 246 ALA B O 1
ATOM 3943 N N . GLY B 1 247 ? 9.953 48.562 3.797 1 86.62 247 GLY B N 1
ATOM 3944 C CA . GLY B 1 247 ? 10.703 49.031 2.645 1 86.62 247 GLY B CA 1
ATOM 3945 C C . GLY B 1 247 ? 10.781 48 1.524 1 86.62 247 GLY B C 1
ATOM 3946 O O . GLY B 1 247 ? 11.289 48.312 0.442 1 86.62 247 GLY B O 1
ATOM 3947 N N . PHE B 1 248 ? 10.383 46.844 1.875 1 86.5 248 PHE B N 1
ATOM 3948 C CA . PHE B 1 248 ? 10.406 45.812 0.868 1 86.5 248 PHE B CA 1
ATOM 3949 C C . PHE B 1 248 ? 8.984 45.375 0.52 1 86.5 248 PHE B C 1
ATOM 3951 O O . PHE B 1 248 ? 8.055 45.562 1.303 1 86.5 248 PHE B O 1
ATOM 3958 N N . GLU B 1 249 ? 8.758 44.875 -0.704 1 86.19 249 GLU B N 1
ATOM 3959 C CA . GLU B 1 249 ? 7.434 44.438 -1.134 1 86.19 249 GLU B CA 1
ATOM 3960 C C . GLU B 1 249 ? 7.457 43.031 -1.683 1 86.19 249 GLU B C 1
ATOM 3962 O O . GLU B 1 249 ? 8.453 42.594 -2.262 1 86.19 249 GLU B O 1
ATOM 3967 N N . PRO B 1 250 ? 6.301 42.219 -1.364 1 82.38 250 PRO B N 1
ATOM 3968 C CA . PRO B 1 250 ? 6.211 40.875 -1.9 1 82.38 250 PRO B CA 1
ATOM 3969 C C . PRO B 1 250 ? 6.344 40.812 -3.422 1 82.38 250 PRO B C 1
ATOM 3971 O O . PRO B 1 250 ? 5.797 41.688 -4.117 1 82.38 250 PRO B O 1
ATOM 3974 N N . ALA B 1 251 ? 7.316 39.969 -3.75 1 72.62 251 ALA B N 1
ATOM 3975 C CA . ALA B 1 251 ? 7.445 39.719 -5.18 1 72.62 251 ALA B CA 1
ATOM 3976 C C . ALA B 1 251 ? 7.004 38.281 -5.512 1 72.62 251 ALA B C 1
ATOM 3978 O O . ALA B 1 251 ? 7.367 37.344 -4.809 1 72.62 251 ALA B O 1
ATOM 3979 N N . MET B 1 252 ? 6.238 38.031 -6.559 1 68.94 252 MET B N 1
ATOM 3980 C CA . MET B 1 252 ? 5.809 36.75 -7.117 1 68.94 252 MET B CA 1
ATOM 3981 C C . MET B 1 252 ? 5.145 35.875 -6.051 1 68.94 252 MET B C 1
ATOM 3983 O O . MET B 1 252 ? 5.801 35.062 -5.422 1 68.94 252 MET B O 1
ATOM 3987 N N . LYS B 1 253 ? 3.99 35.781 -5.719 1 67.94 253 LYS B N 1
ATOM 3988 C CA . LYS B 1 253 ? 3.105 34.906 -4.949 1 67.94 253 LYS B CA 1
ATOM 3989 C C . LYS B 1 253 ? 3.709 34.594 -3.586 1 67.94 253 LYS B C 1
ATOM 3991 O O . LYS B 1 253 ? 3.787 33.406 -3.203 1 67.94 253 LYS B O 1
ATOM 3996 N N . ASP B 1 254 ? 4.402 35.469 -2.785 1 71.62 254 ASP B N 1
ATOM 3997 C CA . ASP B 1 254 ? 4.898 35.344 -1.419 1 71.62 254 ASP B CA 1
ATOM 3998 C C . ASP B 1 254 ? 6.207 34.562 -1.38 1 71.62 254 ASP B C 1
ATOM 4000 O O . ASP B 1 254 ? 6.477 33.844 -0.413 1 71.62 254 ASP B O 1
ATOM 4004 N N . THR B 1 255 ? 6.996 34.625 -2.418 1 75.25 255 THR B N 1
ATOM 4005 C CA . THR B 1 255 ? 8.211 33.812 -2.475 1 75.25 255 THR B CA 1
ATOM 4006 C C . THR B 1 255 ? 9.453 34.719 -2.422 1 75.25 255 THR B C 1
ATOM 4008 O O . THR B 1 255 ? 10.555 34.219 -2.16 1 75.25 255 THR B O 1
ATOM 4011 N N . GLN B 1 256 ? 9.258 36.031 -2.713 1 78.44 256 GLN B N 1
ATOM 4012 C CA . GLN B 1 256 ? 10.391 36.938 -2.715 1 78.44 256 GLN B CA 1
ATOM 4013 C C . GLN B 1 256 ? 10.016 38.281 -2.113 1 78.44 256 GLN B C 1
ATOM 4015 O O . GLN B 1 256 ? 8.859 38.719 -2.207 1 78.44 256 GLN B O 1
ATOM 4020 N N . SER B 1 257 ? 10.859 38.781 -1.349 1 80.62 257 SER B N 1
ATOM 4021 C CA . SER B 1 257 ? 10.75 40.125 -0.817 1 80.62 257 SER B CA 1
ATOM 4022 C C . SER B 1 257 ? 11.828 41.031 -1.392 1 80.62 257 SER B C 1
ATOM 4024 O O . SER B 1 257 ? 13.008 40.875 -1.107 1 80.62 257 SER B O 1
ATOM 4026 N N . LEU B 1 258 ? 11.438 41.906 -2.369 1 80.88 258 LEU B N 1
ATOM 4027 C CA . LEU B 1 258 ? 12.391 42.75 -3.088 1 80.88 258 LEU B CA 1
ATOM 4028 C C . LEU B 1 258 ? 12.164 44.219 -2.777 1 80.88 258 LEU B C 1
ATOM 4030 O O . LEU B 1 258 ? 11.094 44.594 -2.281 1 80.88 258 LEU B O 1
ATOM 4034 N N . VAL B 1 259 ? 13.344 45.062 -2.932 1 74.25 259 VAL B N 1
ATOM 4035 C CA . VAL B 1 259 ? 13.32 46.5 -2.662 1 74.25 259 VAL B CA 1
ATOM 4036 C C . VAL B 1 259 ? 12.234 47.188 -3.514 1 74.25 259 VAL B C 1
ATOM 4038 O O . VAL B 1 259 ? 12.047 46.812 -4.676 1 74.25 259 VAL B O 1
ATOM 4041 N N . THR B 1 260 ? 11.344 48 -2.82 1 67.38 260 THR B N 1
ATOM 4042 C CA . THR B 1 260 ? 10.406 48.844 -3.531 1 67.38 260 THR B CA 1
ATOM 4043 C C . THR B 1 260 ? 11.141 49.781 -4.508 1 67.38 260 THR B C 1
ATOM 4045 O O . THR B 1 260 ? 12.141 50.375 -4.148 1 67.38 260 THR B O 1
ATOM 4048 N N . GLY B 1 261 ? 11.438 49.438 -5.676 1 48.88 261 GLY B N 1
ATOM 4049 C CA . GLY B 1 261 ? 11.93 50.5 -6.551 1 48.88 261 GLY B CA 1
ATOM 4050 C C . GLY B 1 261 ? 11.172 51.781 -6.395 1 48.88 261 GLY B C 1
ATOM 4051 O O . GLY B 1 261 ? 11.461 52.781 -7.094 1 48.88 261 GLY B O 1
ATOM 4052 N N . ARG B 1 262 ? 10.172 52.156 -5.508 1 41.44 262 ARG B N 1
ATOM 4053 C CA . ARG B 1 262 ? 9.875 53.531 -5.875 1 41.44 262 ARG B CA 1
ATOM 4054 C C . ARG B 1 262 ? 10.914 54.5 -5.297 1 41.44 262 ARG B C 1
ATOM 4056 O O . ARG B 1 262 ? 11.438 54.25 -4.203 1 41.44 262 ARG B O 1
#

InterPro domains:
  IPR001090 Ephrin, ligand binding domain [PF01404] (14-185)
  IPR001090 Ephrin, ligand binding domain [PS51550] (12-190)
  IPR001090 Ephrin, ligand binding domain [SM00615] (12-185)
  IPR001426 Tyrosine-protein kinase, receptor class V, conserved site [PS00790] (166-186)
  IPR001426 Tyrosine-protein kinase, receptor class V, conserved site [PS00791] (229-249)
  IPR008979 Galactose-binding-like domain superfamily [SSF49785] (14-183)
  IPR034245 Ephrin type-B receptor 3, ligand binding domain [cd10478] (12-184)
  IPR050449 Ephrin receptor tyrosine kinases [PTHR46877] (10-256)
  IPR061283 Ephrin, cysteine rich domain [PF25599] (187-244)

Organism: Neolamprologus brichardi (NCBI:txid32507)

pLDDT: mean 87.37, std 13.46, range [29.11, 98.69]

Solvent-accessible surface area (backbone atoms only — not comparable to full-atom values): 27734 Å² total; per-residue (Å²): 128,76,67,79,66,69,70,73,66,72,32,63,46,78,73,42,53,40,64,72,39,88,61,83,80,80,54,51,41,37,50,72,80,34,42,39,81,40,81,46,62,47,98,86,64,41,64,27,55,25,38,34,33,66,54,29,74,48,75,87,41,68,24,30,37,29,51,63,73,41,70,45,76,84,52,24,33,41,33,42,39,37,33,31,34,34,40,31,58,72,54,48,79,83,55,82,45,48,53,36,66,44,37,36,38,28,34,39,74,28,77,58,85,72,73,52,100,69,34,74,55,97,48,66,78,76,38,44,79,70,46,56,48,51,55,86,46,65,29,62,68,88,56,82,63,51,72,27,78,50,74,48,67,56,54,65,55,84,52,45,21,32,27,45,32,39,39,33,60,15,21,37,35,33,46,51,32,47,33,33,29,31,39,24,19,68,62,46,61,56,46,23,18,40,29,63,64,41,67,25,32,51,40,61,60,30,71,28,79,36,64,43,42,55,34,72,58,34,39,84,74,35,81,66,44,34,35,28,24,24,36,74,19,42,72,41,72,78,34,53,31,30,39,50,30,91,70,33,36,74,35,75,96,39,55,36,36,39,74,51,80,121,126,75,67,76,66,70,70,76,66,71,31,62,46,77,73,43,54,41,63,73,39,87,61,84,80,80,54,51,41,37,52,73,83,35,40,39,81,40,81,43,62,48,99,84,65,41,64,28,54,23,37,34,33,66,55,28,76,48,74,86,42,67,26,30,39,29,50,63,71,40,69,46,76,84,52,24,34,42,34,41,38,38,33,30,35,36,40,32,58,70,54,46,79,84,56,81,44,49,53,35,66,45,35,33,40,29,35,39,75,29,76,57,86,72,71,54,99,68,34,74,56,95,48,66,79,75,37,44,78,70,47,57,48,52,55,86,45,63,29,62,67,88,55,84,63,49,72,27,77,49,72,48,66,56,54,65,55,84,50,43,20,32,27,45,32,38,39,34,60,15,22,39,35,34,46,52,32,47,33,32,29,32,38,25,19,67,62,45,60,57,45,24,18,39,28,63,65,40,66,25,33,50,39,61,60,31,71,29,80,36,65,43,44,56,34,73,57,35,38,84,73,36,81,67,41,33,35,25,24,24,34,74,18,42,70,41,70,78,35,52,31,29,39,50,31,91,73,31,36,75,35,76,96,38,55,36,37,39,75,53,81,121